Protein AF-A0A835WLZ0-F1 (afdb_monomer)

Organism: NCBI:txid2026947

Solvent-accessible surface area (backbone atoms only — not comparable to full-atom values): 32076 Å² total; per-residue (Å²): 51,35,43,64,45,89,34,58,82,86,78,80,89,74,78,78,77,73,77,77,86,78,81,84,75,86,84,86,82,88,85,85,84,91,79,86,78,80,82,76,81,79,85,76,81,78,78,72,88,64,58,48,20,33,27,28,41,35,46,55,67,38,72,36,89,89,77,71,43,81,37,66,28,86,89,49,86,58,70,78,40,72,73,23,55,37,70,49,18,52,48,51,30,63,74,67,65,60,50,70,66,16,37,52,51,69,44,69,46,69,47,97,87,70,52,72,42,76,76,43,81,43,73,75,40,70,65,60,57,95,53,77,73,53,94,74,64,90,38,48,71,44,74,45,75,41,77,30,57,76,69,40,85,85,72,81,69,70,71,71,78,85,74,43,42,66,58,52,42,44,53,42,32,70,88,76,68,90,57,77,67,53,25,51,22,54,46,32,31,44,63,25,72,53,62,45,30,46,45,64,90,36,52,46,56,40,52,77,39,78,47,80,60,85,61,81,77,64,68,88,62,75,63,77,88,59,77,83,63,52,74,65,56,57,43,58,72,45,66,83,47,89,64,93,45,67,73,67,51,51,76,73,41,51,76,67,50,56,51,47,52,51,51,51,52,51,54,52,40,47,74,77,38,92,77,76,70,93,71,96,66,80,65,85,57,82,80,53,59,70,75,82,90,49,99,58,88,63,72,77,58,52,52,55,58,58,48,33,44,44,38,42,60,69,68,50,58,43,21,14,30,84,90,36,61,44,40,18,63,67,16,33,41,18,36,44,79,74,20,62,68,28,35,49,37,64,39,65,61,56,26,41,66,62,60,43,30,38,23,18,57,57,90,91,61,73,70,80,52,83,91,60,79,13,66,69,19,54,39,26,36,63,76,40,72,92,36,26,66,49,69,75,43,71,31,34,19,44,76,78,36,37,42,16,25,36,35,41,25,36,15,26,45,47,96,55,96,79,50,61,65,40,86,89,52,56,31,38,32,41,29,23,38,51,52,26,90,49,76,57,26,40,22,28,9,42,46,76,90,50,40,61,18,42,38,34,29,39,37,62,85,45,80,42,95,86,44,90,84,28,32,39,28,49,76,50,42,28,51,67,20,84,89,60,42,62,35,47,73,50,79,72,39,76,63,47,98,84,68,23,31,20,27,43,38,41,34,53,78,46,71,54,101,56,33,31,31,27,35,39,25,44,19,74,29,94,81,50,49,80,65,50,77,76,80,36,29,37,39,54,86,83,44,40,19,79,72,24,78,67,53,109

Sequence (552 aa):
MVRYLEGAPSSDWAVRHRPPPLRRRPPPSRGRLDESPPVAPGRHNLTQLVNPPQLQLVCPQIIDTASGYPKDDPSCTLPRVVVGQGAEAEHLRNLYRLLSGDIVNATLDVAADGTIALSQLQSIKKGSQKCPVSAETDGDRLVLYLLDFSSCPGAGMAPPAALTPEAAKSLLVAHNASGATSNLQAYQETCSYRRRPLYSSNVVVVGPVPVPCTGALSHHRPRTDLVGLSGAAANALRMNSTHTGWWDLSRTCTPAEMGAIERAAEAFAQQVNVRLGRHPGFVDASTLLPPVSAAAAAPPRPPHVLMHELLHVQGLSHAAYGALEAGDPTDVMGTFGGAGTGLLCPNAPNMYLIGWAKPINPPGTPPFRIEITGAWGNLTANNFTTTNWLRDLVIPAQGTRDDNMIVVNVGVKENSPGAKKAAGAQSYFFSYRIKNNTANGYDSGLTSDFHKKVLVHNYNGIQSARVLGFKSNLLDWGPNFQRTGNAWISPFLALDADGLGGGVRLEVKSTTNTQAVVDICRITENGKEQWCSDGLDNDCDGLFDAEDPDCA

Mean predicted aligned error: 14.88 Å

Secondary structure (DSSP, 8-state):
-EEEEP-----------PPPPPPPPPP--------PPPPPPP--------PPPEEEE-PPEEE-TTT-SEEE-TT-----EEEEETHHHHHHHHHHT--TT-EEEEEEEE-TTS-EEEEEEEEEE---SS----SS-----EEEEEEE-TT-TTS--PPPP---HHHHHHHHS-SS--S----HHHHHHHHTTTSS---GGGEEEEEEEE----S--------GGGTT--HHHHHHHHTT-----HHHHTTTS-HHHHHHHHHHHHHHHHHH-TT----------GGGSPPTTSSS-PPPPPTHHHHHHHHHHTT--PPEETTBTT--TTSTTS-GGGGTTS--PPPHHHHHHTTS-EEPPPTTPPTT-TT---GGGEEEGGGGSS-SEEEEEEEEBGGG-SEEEEEEETTBS-SSTT--B-TT--EEEEEEE----STT-TTTT--GGGTTEEEEEEE-S---TTSTTSS-EEEEEESSBTTTBTEEEPPPBPP-TTS--BEEEEEEEEE-SSEEEEEEEEESSSSS---TTSSS-SS-SS--GGGSGGG-

pLDDT: mean 74.73, std 22.41, range [27.88, 98.62]

InterPro domains:
  IPR008752 Peptidase M11, gametolysin [PF05548] (141-462)

Structure (mmCIF, N/CA/C/O backbone):
data_AF-A0A835WLZ0-F1
#
_entry.id   AF-A0A835WLZ0-F1
#
loop_
_atom_site.group_PDB
_atom_site.id
_atom_site.type_symbol
_atom_site.label_atom_id
_atom_site.label_alt_id
_atom_site.label_comp_id
_atom_site.label_asym_id
_atom_site.label_entity_id
_atom_site.label_seq_id
_atom_site.pdbx_PDB_ins_code
_atom_site.Cartn_x
_atom_site.Cartn_y
_atom_site.Cartn_z
_atom_site.occupancy
_atom_site.B_iso_or_equiv
_atom_site.auth_seq_id
_atom_site.auth_comp_id
_atom_site.auth_asym_id
_atom_site.auth_atom_id
_atom_site.pdbx_PDB_model_num
ATOM 1 N N . MET A 1 1 ? 9.499 17.858 20.961 1.00 79.00 1 MET A N 1
ATOM 2 C CA . MET A 1 1 ? 8.745 16.949 20.068 1.00 79.00 1 MET A CA 1
ATOM 3 C C . MET A 1 1 ? 8.091 17.777 18.975 1.00 79.00 1 MET A C 1
ATOM 5 O O . MET A 1 1 ? 7.591 18.856 19.271 1.00 79.00 1 MET A O 1
ATOM 9 N N . VAL A 1 2 ? 8.120 17.311 17.729 1.00 79.31 2 VAL A N 1
ATOM 10 C CA . VAL A 1 2 ? 7.492 18.003 16.597 1.00 79.31 2 VAL A CA 1
ATOM 11 C C . VAL A 1 2 ? 6.004 17.675 16.541 1.00 79.31 2 VAL A C 1
ATOM 13 O O . VAL A 1 2 ? 5.619 16.508 16.567 1.00 79.31 2 VAL A O 1
ATOM 16 N N . ARG A 1 3 ? 5.162 18.695 16.404 1.00 77.56 3 ARG A N 1
ATOM 17 C CA . ARG A 1 3 ? 3.738 18.565 16.093 1.00 77.56 3 ARG A CA 1
ATOM 18 C C . ARG A 1 3 ? 3.454 19.333 14.810 1.00 77.56 3 ARG A C 1
ATOM 20 O O . ARG A 1 3 ? 3.612 20.547 14.776 1.00 77.56 3 ARG A O 1
ATOM 27 N N . TYR A 1 4 ? 3.030 18.631 13.767 1.00 72.56 4 TYR A N 1
ATOM 28 C CA . TYR A 1 4 ? 2.626 19.263 12.514 1.00 72.56 4 TYR A CA 1
ATOM 29 C C . TYR A 1 4 ? 1.101 19.323 12.458 1.00 72.56 4 TYR A C 1
ATOM 31 O O . TYR A 1 4 ? 0.435 18.295 12.565 1.00 72.56 4 TYR A O 1
ATOM 39 N N . LEU A 1 5 ? 0.550 20.527 12.348 1.00 66.62 5 LEU A N 1
ATOM 40 C CA . LEU A 1 5 ? -0.875 20.764 12.169 1.00 66.62 5 LEU A CA 1
ATOM 41 C C . LEU A 1 5 ? -1.120 21.050 10.695 1.00 66.62 5 LEU A C 1
ATOM 43 O O . LEU A 1 5 ? -0.602 22.027 10.156 1.00 66.62 5 LEU A O 1
ATOM 47 N N . GLU A 1 6 ? -1.903 20.200 10.044 1.00 64.38 6 GLU A N 1
ATOM 48 C CA . GLU A 1 6 ? -2.278 20.429 8.655 1.00 64.38 6 GLU A CA 1
ATOM 49 C C . GLU A 1 6 ? -3.247 21.609 8.548 1.00 64.38 6 GLU A C 1
ATOM 51 O O . GLU A 1 6 ? -4.237 21.706 9.276 1.00 64.38 6 GLU A O 1
ATOM 56 N N . GLY A 1 7 ? -2.961 22.499 7.605 1.00 61.28 7 GLY A N 1
ATOM 57 C CA . GLY A 1 7 ? -3.843 23.570 7.163 1.00 61.28 7 GLY A CA 1
ATOM 58 C C . GLY A 1 7 ? -4.044 23.475 5.655 1.00 61.28 7 GLY A C 1
ATOM 59 O O . GLY A 1 7 ? -3.338 22.716 4.995 1.00 61.28 7 GLY A O 1
ATOM 60 N N . ALA A 1 8 ? -5.001 24.206 5.079 1.00 48.53 8 ALA A N 1
ATOM 61 C CA . ALA A 1 8 ? -5.078 24.243 3.615 1.00 48.53 8 ALA A CA 1
ATOM 62 C C . ALA A 1 8 ? -3.994 25.204 3.076 1.00 48.53 8 ALA A C 1
ATOM 64 O O . ALA A 1 8 ? -3.814 26.282 3.654 1.00 48.53 8 ALA A O 1
ATOM 65 N N . PRO A 1 9 ? -3.246 24.829 2.023 1.00 49.72 9 PRO A N 1
ATOM 66 C CA . PRO A 1 9 ? -2.195 25.673 1.465 1.00 49.72 9 PRO A CA 1
ATOM 67 C C . PRO A 1 9 ? -2.783 26.978 0.913 1.00 49.72 9 PRO A C 1
ATOM 69 O O . PRO A 1 9 ? -3.861 26.990 0.319 1.00 49.72 9 PRO A O 1
ATOM 72 N N . SER A 1 10 ? -2.076 28.090 1.119 1.00 46.03 10 SER A N 1
ATOM 73 C CA . SER A 1 10 ? -2.543 29.442 0.787 1.00 46.03 10 SER A CA 1
ATOM 74 C C . SER A 1 10 ? -2.183 29.911 -0.630 1.00 46.03 10 SER A C 1
ATOM 76 O O . SER A 1 10 ? -2.186 31.113 -0.883 1.00 46.03 10 SER A O 1
ATOM 78 N N . SER A 1 11 ? -1.831 29.022 -1.562 1.00 46.47 11 SER A N 1
ATOM 79 C CA . SER A 1 11 ? -1.375 29.443 -2.893 1.00 46.47 11 SER A CA 1
ATOM 80 C C . SER A 1 11 ? -2.536 29.769 -3.844 1.00 46.47 11 SER A C 1
ATOM 82 O O . SER A 1 11 ? -3.316 28.889 -4.207 1.00 46.47 11 SER A O 1
ATOM 84 N N . ASP A 1 12 ? -2.603 31.040 -4.245 1.00 41.97 12 ASP A N 1
ATOM 85 C CA . ASP A 1 12 ? -3.066 31.578 -5.532 1.00 41.97 12 ASP A CA 1
ATOM 86 C C . ASP A 1 12 ? -4.187 30.835 -6.275 1.00 41.97 12 ASP A C 1
ATOM 88 O O . ASP A 1 12 ? -3.987 30.182 -7.301 1.00 41.97 12 ASP A O 1
ATOM 92 N N . TRP A 1 13 ? -5.429 31.091 -5.866 1.00 32.81 13 TRP A N 1
ATOM 93 C CA . TRP A 1 13 ? -6.592 30.902 -6.736 1.00 32.81 13 TRP A CA 1
ATOM 94 C C . TRP A 1 13 ? -6.775 32.106 -7.670 1.00 32.81 13 TRP A C 1
ATOM 96 O O . TRP A 1 13 ? -7.776 32.815 -7.621 1.00 32.81 13 TRP A O 1
ATOM 106 N N . ALA A 1 14 ? -5.813 32.316 -8.569 1.00 34.34 14 ALA A N 1
ATOM 107 C CA . ALA A 1 14 ? -6.011 33.102 -9.785 1.00 34.34 14 ALA A CA 1
ATOM 108 C C . ALA A 1 14 ? -6.240 32.156 -10.973 1.00 34.34 14 ALA A C 1
ATOM 110 O O . ALA A 1 14 ? -5.513 32.174 -11.966 1.00 34.34 14 ALA A O 1
ATOM 111 N N . VAL A 1 15 ? -7.277 31.315 -10.889 1.00 33.94 15 VAL A N 1
ATOM 112 C CA . VAL A 1 15 ? -7.754 30.559 -12.052 1.00 33.94 15 VAL A CA 1
ATOM 113 C C . VAL A 1 15 ? -8.376 31.560 -13.027 1.00 33.94 15 VAL A C 1
ATOM 115 O O . VAL A 1 15 ? -9.551 31.918 -12.936 1.00 33.94 15 VAL A O 1
ATOM 118 N N . ARG A 1 16 ? -7.574 32.046 -13.981 1.00 32.50 16 ARG A N 1
ATOM 119 C CA . ARG A 1 16 ? -8.080 32.718 -15.182 1.00 32.50 16 ARG A CA 1
ATOM 120 C C . ARG A 1 16 ? -8.821 31.682 -16.023 1.00 32.50 16 ARG A C 1
ATOM 122 O O . ARG A 1 16 ? -8.257 31.099 -16.944 1.00 32.50 16 ARG A O 1
ATOM 129 N N . HIS A 1 17 ? -10.103 31.480 -15.744 1.00 32.12 17 HIS A N 1
ATOM 130 C CA . HIS A 1 17 ? -11.000 30.880 -16.721 1.00 32.12 17 HIS A CA 1
ATOM 131 C C . HIS A 1 17 ? -11.124 31.849 -17.903 1.00 32.12 17 HIS A C 1
ATOM 133 O O . HIS A 1 17 ? -11.904 32.798 -17.865 1.00 32.12 17 HIS A O 1
ATOM 139 N N . ARG A 1 18 ? -10.345 31.631 -18.970 1.00 34.84 18 ARG A N 1
ATOM 140 C CA . ARG A 1 18 ? -10.768 32.099 -20.293 1.00 34.84 18 ARG A CA 1
ATOM 141 C C . ARG A 1 18 ? -11.957 31.224 -20.703 1.00 34.84 18 ARG A C 1
ATOM 143 O O . ARG A 1 18 ? -11.785 30.006 -20.764 1.00 34.84 18 ARG A O 1
ATOM 150 N N . PRO A 1 19 ? -13.148 31.788 -20.957 1.00 35.78 19 PRO A N 1
ATOM 151 C CA . PRO A 1 19 ? -14.237 31.007 -21.519 1.00 35.78 19 PRO A CA 1
ATOM 152 C C . PRO A 1 19 ? -13.832 30.507 -22.919 1.00 35.78 19 PRO A C 1
ATOM 154 O O . PRO A 1 19 ? -13.125 31.221 -23.641 1.00 35.78 19 PRO A O 1
ATOM 157 N N . PRO A 1 20 ? -14.244 29.292 -23.317 1.00 38.78 20 PRO A N 1
ATOM 158 C CA . PRO A 1 20 ? -13.961 28.772 -24.648 1.00 38.78 20 PRO A CA 1
ATOM 159 C C . PRO A 1 20 ? -14.632 29.649 -25.723 1.00 38.78 20 PRO A C 1
ATOM 161 O O . PRO A 1 20 ? -15.684 30.243 -25.466 1.00 38.78 20 PRO A O 1
ATOM 164 N N . PRO A 1 21 ? -14.059 29.743 -26.938 1.00 34.38 21 PRO A N 1
ATOM 165 C CA . PRO A 1 21 ? -14.653 30.521 -28.015 1.00 34.38 21 PRO A CA 1
ATOM 166 C C . PRO A 1 21 ? -16.014 29.932 -28.401 1.00 34.38 21 PRO A C 1
ATOM 168 O O . PRO A 1 21 ? -16.123 28.782 -28.829 1.00 34.38 21 PRO A O 1
ATOM 171 N N . LEU A 1 22 ? -17.064 30.742 -28.254 1.00 35.16 22 LEU A N 1
ATOM 172 C CA . LEU A 1 22 ? -18.412 30.407 -28.699 1.00 35.16 22 LEU A CA 1
ATOM 173 C C . LEU A 1 22 ? -18.413 30.198 -30.220 1.00 35.16 22 LEU A C 1
ATOM 175 O O . LEU A 1 22 ? -18.086 31.103 -30.993 1.00 35.16 22 LEU A O 1
ATOM 179 N N . ARG A 1 23 ? -18.803 28.993 -30.654 1.00 36.44 23 ARG A N 1
ATOM 180 C CA . ARG A 1 23 ? -19.082 28.683 -32.061 1.00 36.44 23 ARG A CA 1
ATOM 181 C C . ARG A 1 23 ? -20.216 29.584 -32.559 1.00 36.44 23 ARG A C 1
ATOM 183 O O . ARG A 1 23 ? -21.328 29.543 -32.038 1.00 36.44 23 ARG A O 1
ATOM 190 N N . ARG A 1 24 ? -19.924 30.384 -33.588 1.00 35.00 24 ARG A N 1
ATOM 191 C CA . ARG A 1 24 ? -20.887 31.244 -34.289 1.00 35.00 24 ARG A CA 1
ATOM 192 C C . ARG A 1 24 ? -21.962 30.388 -34.972 1.00 35.00 24 ARG A C 1
ATOM 194 O O . ARG A 1 24 ? -21.633 29.546 -35.804 1.00 35.00 24 ARG A O 1
ATOM 201 N N . ARG A 1 25 ? -23.239 30.651 -34.679 1.00 42.00 25 ARG A N 1
ATOM 202 C CA . ARG A 1 25 ? -24.353 30.399 -35.611 1.00 42.00 25 ARG A CA 1
ATOM 203 C C . ARG A 1 25 ? -24.742 31.719 -36.299 1.00 42.00 25 ARG A C 1
ATOM 205 O O . ARG A 1 25 ? -24.572 32.768 -35.677 1.00 42.00 25 ARG A O 1
ATOM 212 N N . PRO A 1 26 ? -25.225 31.689 -37.556 1.00 40.06 26 PRO A N 1
ATOM 213 C CA . PRO A 1 26 ? -25.592 32.892 -38.296 1.00 40.06 26 PRO A CA 1
ATOM 214 C C . PRO A 1 26 ? -26.950 33.457 -37.840 1.00 40.06 26 PRO A C 1
ATOM 216 O O . PRO A 1 26 ? -27.753 32.720 -37.261 1.00 40.06 26 PRO A O 1
ATOM 219 N N . PRO A 1 27 ? -27.211 34.754 -38.087 1.00 45.94 27 PRO A N 1
ATOM 220 C CA . PRO A 1 27 ? -28.344 35.464 -37.508 1.00 45.94 27 PRO A CA 1
ATOM 221 C C . PRO A 1 27 ? -29.614 35.316 -38.354 1.00 45.94 27 PRO A C 1
ATOM 223 O O . PRO A 1 27 ? -29.533 35.202 -39.579 1.00 45.94 27 PRO A O 1
ATOM 226 N N . PRO A 1 28 ? -30.785 35.513 -37.733 1.00 44.03 28 PRO A N 1
ATOM 227 C CA . PRO A 1 28 ? -31.856 36.257 -38.358 1.00 44.03 28 PRO A CA 1
ATOM 228 C C . PRO A 1 28 ? -32.066 37.608 -37.667 1.00 44.03 28 PRO A C 1
ATOM 230 O O . PRO A 1 28 ? -31.634 37.883 -36.550 1.00 44.03 28 PRO A O 1
ATOM 233 N N . SER A 1 29 ? -32.678 38.481 -38.444 1.00 43.91 29 SER A N 1
ATOM 234 C CA . SER A 1 29 ? -32.662 39.930 -38.386 1.00 43.91 29 SER A CA 1
ATOM 235 C C . SER A 1 29 ? -33.605 40.577 -37.368 1.00 43.91 29 SER A C 1
ATOM 237 O O . SER A 1 29 ? -34.757 40.182 -37.251 1.00 43.91 29 SER A O 1
ATOM 239 N N . ARG A 1 30 ? -33.106 41.699 -36.825 1.00 43.22 30 ARG A N 1
ATOM 240 C CA . ARG A 1 30 ? -33.776 42.977 -36.500 1.00 43.22 30 ARG A CA 1
ATOM 241 C C . ARG A 1 30 ? -35.027 42.961 -35.611 1.00 43.22 30 ARG A C 1
ATOM 243 O O . ARG A 1 30 ? -36.120 42.647 -36.063 1.00 43.22 30 ARG A O 1
ATOM 250 N N . GLY A 1 31 ? -34.885 43.627 -34.461 1.00 35.31 31 GLY A N 1
ATOM 251 C CA . GLY A 1 31 ? -35.929 44.522 -33.963 1.00 35.31 31 GLY A CA 1
ATOM 252 C C . GLY A 1 31 ? -35.861 44.875 -32.476 1.00 35.31 31 GLY A C 1
ATOM 253 O O . GLY A 1 31 ? -36.362 44.114 -31.666 1.00 35.31 31 GLY A O 1
ATOM 254 N N . ARG A 1 32 ? -35.422 46.115 -32.200 1.00 37.38 32 ARG A N 1
ATOM 255 C CA . ARG A 1 32 ? -35.949 47.037 -31.165 1.00 37.38 32 ARG A CA 1
ATOM 256 C C . ARG A 1 32 ? -35.285 47.098 -29.766 1.00 37.38 32 ARG A C 1
ATOM 258 O O . ARG A 1 32 ? -35.491 46.241 -28.923 1.00 37.38 32 ARG A O 1
ATOM 265 N N . LEU A 1 33 ? -34.533 48.198 -29.616 1.00 38.56 33 LEU A N 1
ATOM 266 C CA . LEU A 1 33 ? -34.452 49.229 -28.557 1.00 38.56 33 LEU A CA 1
ATOM 267 C C . LEU A 1 33 ? -34.497 48.855 -27.063 1.00 38.56 33 LEU A C 1
ATOM 269 O O . LEU A 1 33 ? -35.509 48.384 -26.562 1.00 38.56 33 LEU A O 1
ATOM 273 N N . ASP A 1 34 ? -33.399 49.256 -26.411 1.00 41.47 34 ASP A N 1
ATOM 274 C CA . ASP A 1 34 ? -33.278 49.977 -25.136 1.00 41.47 34 ASP A CA 1
ATOM 275 C C . ASP A 1 34 ? -34.071 49.489 -23.924 1.00 41.47 34 ASP A C 1
ATOM 277 O O . ASP A 1 34 ? -35.201 49.904 -23.705 1.00 41.47 34 ASP A O 1
ATOM 281 N N . GLU A 1 35 ? -33.379 48.744 -23.058 1.00 36.06 35 GLU A N 1
ATOM 282 C CA . GLU A 1 35 ? -33.454 48.894 -21.600 1.00 36.06 35 GLU A CA 1
ATOM 283 C C . GLU A 1 35 ? -32.201 48.260 -20.960 1.00 36.06 35 GLU A C 1
ATOM 285 O O . GLU A 1 35 ? -31.912 47.074 -21.128 1.00 36.06 35 GLU A O 1
ATOM 290 N N . SER A 1 36 ? -31.404 49.073 -20.262 1.00 38.94 36 SER A N 1
ATOM 291 C CA . SER A 1 36 ? -30.232 48.620 -19.502 1.00 38.94 36 SER A CA 1
ATOM 292 C C . SER A 1 36 ? -30.678 47.812 -18.276 1.00 38.94 36 SER A C 1
ATOM 294 O O . SER A 1 36 ? -31.467 48.332 -17.485 1.00 38.94 36 SER A O 1
ATOM 296 N N . PRO A 1 37 ? -30.168 46.588 -18.041 1.00 39.16 37 PRO A N 1
ATOM 297 C CA . PRO A 1 37 ? -30.483 45.858 -16.821 1.00 39.16 37 PRO A CA 1
ATOM 298 C C . PRO A 1 37 ? -29.713 46.438 -15.618 1.00 39.16 37 PRO A C 1
ATOM 300 O O . PRO A 1 37 ? -28.607 46.966 -15.781 1.00 39.16 37 PRO A O 1
ATOM 303 N N . PRO A 1 38 ? -30.272 46.341 -14.399 1.00 37.94 38 PRO A N 1
ATOM 304 C CA . PRO A 1 38 ? -29.662 46.885 -13.195 1.00 37.94 38 PRO A CA 1
ATOM 305 C C . PRO A 1 38 ? -28.354 46.169 -12.840 1.00 37.94 38 PRO A C 1
ATOM 307 O O . PRO A 1 38 ? -28.183 44.967 -13.049 1.00 37.94 38 PRO A O 1
ATOM 310 N N . VAL A 1 39 ? -27.435 46.951 -12.275 1.00 39.66 39 VAL A N 1
ATOM 311 C CA . VAL A 1 39 ? -26.126 46.544 -11.756 1.00 39.66 39 VAL A CA 1
ATOM 312 C C . VAL A 1 39 ? -26.270 45.328 -10.835 1.00 39.66 39 VAL A C 1
ATOM 314 O O . VAL A 1 39 ? -26.997 45.370 -9.843 1.00 39.66 39 VAL A O 1
ATOM 317 N N . ALA A 1 40 ? -25.567 44.242 -11.165 1.00 35.88 40 ALA A N 1
ATOM 318 C CA . ALA A 1 40 ? -25.514 43.042 -10.340 1.00 35.88 40 ALA A CA 1
ATOM 319 C C . ALA A 1 40 ? -24.916 43.362 -8.953 1.00 35.88 40 ALA A C 1
ATOM 321 O O . ALA A 1 40 ? -23.892 44.050 -8.883 1.00 35.88 40 ALA A O 1
ATOM 322 N N . PRO A 1 41 ? -25.503 42.862 -7.850 1.00 36.34 41 PRO A N 1
ATOM 323 C CA . PRO A 1 41 ? -24.934 43.041 -6.521 1.00 36.34 41 PRO A CA 1
ATOM 324 C C . PRO A 1 41 ? -23.558 42.369 -6.443 1.00 36.34 41 PRO A C 1
ATOM 326 O O . PRO A 1 41 ? -23.351 41.260 -6.944 1.00 36.34 41 PRO A O 1
ATOM 329 N N . GLY A 1 42 ? -22.606 43.087 -5.846 1.00 32.88 42 GLY A N 1
ATOM 330 C CA . GLY A 1 42 ? -21.206 42.695 -5.758 1.00 32.88 42 GLY A CA 1
ATOM 331 C C . GLY A 1 42 ? -21.021 41.295 -5.174 1.00 32.88 42 GLY A C 1
ATOM 332 O O . GLY A 1 42 ? -21.606 40.937 -4.153 1.00 32.88 42 GLY A O 1
ATOM 333 N N . ARG A 1 43 ? -20.163 40.500 -5.821 1.00 29.69 43 ARG A N 1
ATOM 334 C CA . ARG A 1 43 ? -19.630 39.263 -5.245 1.00 29.69 43 ARG A CA 1
ATOM 335 C C . ARG A 1 43 ? -18.845 39.617 -3.984 1.00 29.69 43 ARG A C 1
ATOM 337 O O . ARG A 1 43 ? -17.714 40.088 -4.067 1.00 29.69 43 ARG A O 1
ATOM 344 N N . HIS A 1 44 ? -19.431 39.360 -2.823 1.00 30.98 44 HIS A N 1
ATOM 345 C CA . HIS A 1 44 ? -18.676 39.281 -1.584 1.00 30.98 44 HIS A CA 1
ATOM 346 C C . HIS A 1 44 ? -17.847 37.995 -1.618 1.00 30.98 44 HIS A C 1
ATOM 348 O O . HIS A 1 44 ? -18.385 36.890 -1.550 1.00 30.98 44 HIS A O 1
ATOM 354 N N . ASN A 1 45 ? -16.530 38.141 -1.768 1.00 30.83 45 ASN A N 1
ATOM 355 C CA . ASN A 1 45 ? -15.589 37.060 -1.514 1.00 30.83 45 ASN A CA 1
ATOM 356 C C . ASN A 1 45 ? -15.687 36.699 -0.027 1.00 30.83 45 ASN A C 1
ATOM 358 O O . ASN A 1 45 ? -15.200 37.435 0.828 1.00 30.83 45 ASN A O 1
ATOM 362 N N . LEU A 1 46 ? -16.334 35.577 0.280 1.00 32.34 46 LEU A N 1
ATOM 363 C CA . LEU A 1 46 ? -16.205 34.920 1.575 1.00 32.34 46 LEU A CA 1
ATOM 364 C C . LEU A 1 46 ? -14.774 34.387 1.670 1.00 32.34 46 LEU A C 1
ATOM 366 O O . LEU A 1 46 ? -14.459 33.316 1.155 1.00 32.34 46 LEU A O 1
ATOM 370 N N . THR A 1 47 ? -13.895 35.157 2.305 1.00 34.66 47 THR A N 1
ATOM 371 C CA . THR A 1 47 ? -12.592 34.684 2.769 1.00 34.66 47 THR A CA 1
ATOM 372 C C . THR A 1 47 ? -12.846 33.612 3.819 1.00 34.66 47 THR A C 1
ATOM 374 O O . THR A 1 47 ? -13.101 33.886 4.989 1.00 34.66 47 THR A O 1
ATOM 377 N N . GLN A 1 48 ? -12.844 32.360 3.373 1.00 40.12 48 GLN A N 1
ATOM 378 C CA . GLN A 1 48 ? -12.837 31.206 4.252 1.00 40.12 48 GLN A CA 1
ATOM 379 C C . GLN A 1 48 ? -11.596 31.334 5.144 1.00 40.12 48 GLN A C 1
ATOM 381 O O . GLN A 1 48 ? -10.484 31.474 4.636 1.00 40.12 48 GLN A O 1
ATOM 386 N N . LEU A 1 49 ? -11.788 31.361 6.466 1.00 36.53 49 LEU A N 1
ATOM 387 C CA . LEU A 1 49 ? -10.693 31.438 7.431 1.00 36.53 49 LEU A CA 1
ATOM 388 C C . LEU A 1 49 ? -9.949 30.096 7.399 1.00 36.53 49 LEU A C 1
ATOM 390 O O . LEU A 1 49 ? -10.272 29.154 8.121 1.00 36.53 49 LEU A O 1
ATOM 394 N N . VAL A 1 50 ? -9.020 29.961 6.462 1.00 55.22 50 VAL A N 1
ATOM 395 C CA . VAL A 1 50 ? -8.177 28.782 6.343 1.00 55.22 50 VAL A CA 1
ATOM 396 C C . VAL A 1 50 ? -7.006 28.981 7.289 1.00 55.22 50 VAL A C 1
ATOM 398 O O . VAL A 1 50 ? -6.169 29.851 7.065 1.00 55.22 50 VAL A O 1
ATOM 401 N N . ASN A 1 51 ? -6.934 28.174 8.346 1.00 65.94 51 ASN A N 1
ATOM 402 C CA . ASN A 1 51 ? -5.713 28.092 9.137 1.00 65.94 51 ASN A CA 1
ATOM 403 C C . ASN A 1 51 ? -4.630 27.463 8.246 1.00 65.94 51 ASN A C 1
ATOM 405 O O . ASN A 1 51 ? -4.842 26.343 7.772 1.00 65.94 51 ASN A O 1
ATOM 409 N N . PRO A 1 52 ? -3.513 28.156 7.972 1.00 81.19 52 PRO A N 1
ATOM 410 C CA . PRO A 1 52 ? -2.415 27.582 7.204 1.00 81.19 52 PRO A CA 1
ATOM 411 C C . PRO A 1 52 ? -1.698 26.501 8.035 1.00 81.19 52 PRO A C 1
ATOM 413 O O . PRO A 1 52 ? -1.799 26.524 9.267 1.00 81.19 52 PRO A O 1
ATOM 416 N N . PRO A 1 53 ? -0.974 25.565 7.391 1.00 77.94 53 PRO A N 1
ATOM 417 C CA . PRO A 1 53 ? -0.194 24.549 8.092 1.00 77.94 53 PRO A CA 1
ATOM 418 C C . PRO A 1 53 ? 0.707 25.151 9.174 1.00 77.94 53 PRO A C 1
ATOM 420 O O . PRO A 1 53 ? 1.235 26.243 8.989 1.00 77.94 53 PRO A O 1
ATOM 423 N N . GLN A 1 54 ? 0.905 24.462 10.295 1.00 88.69 54 GLN A N 1
ATOM 424 C CA . GLN A 1 54 ? 1.812 24.909 11.357 1.00 88.69 54 GLN A CA 1
ATOM 425 C C . GLN A 1 54 ? 2.758 23.790 11.767 1.00 88.69 54 GLN A C 1
ATOM 427 O O . GLN A 1 54 ? 2.336 22.660 12.008 1.00 88.69 54 GLN A O 1
ATOM 432 N N . LEU A 1 55 ? 4.036 24.123 11.915 1.00 84.56 55 LEU A N 1
ATOM 433 C CA . LEU A 1 55 ? 5.029 23.260 12.537 1.00 84.56 55 LEU A CA 1
ATOM 434 C C . LEU A 1 55 ? 5.277 23.784 13.953 1.00 84.56 55 LEU A C 1
ATOM 436 O O . LEU A 1 55 ? 5.718 24.915 14.131 1.00 84.56 55 LEU A O 1
ATOM 440 N N . GLN A 1 56 ? 4.963 22.979 14.963 1.00 90.75 56 GLN A N 1
ATOM 441 C CA . GLN A 1 56 ? 5.106 23.338 16.371 1.00 90.75 56 GLN A CA 1
ATOM 442 C C . GLN A 1 56 ? 6.158 22.467 17.050 1.00 90.75 56 GLN A C 1
ATOM 444 O O . GLN A 1 56 ? 6.231 21.258 16.815 1.00 90.75 56 GLN A O 1
ATOM 449 N N . LEU A 1 57 ? 6.927 23.069 17.950 1.00 88.38 57 LEU A N 1
ATOM 450 C CA . LEU A 1 57 ? 7.697 22.352 18.954 1.00 88.38 57 LEU A CA 1
ATOM 451 C C . LEU A 1 57 ? 6.900 22.338 20.254 1.00 88.38 57 LEU A C 1
ATOM 453 O O . LEU A 1 57 ? 6.459 23.375 20.747 1.00 88.38 57 LEU A O 1
ATOM 457 N N . VAL A 1 58 ? 6.692 21.141 20.792 1.00 86.94 58 VAL A N 1
ATOM 458 C CA . VAL A 1 58 ? 6.023 20.918 22.074 1.00 86.94 58 VAL A CA 1
ATOM 459 C C . VAL A 1 58 ? 6.907 20.082 22.981 1.00 86.94 58 VAL A C 1
ATOM 461 O O . VAL A 1 58 ? 7.662 19.221 22.504 1.00 86.94 58 VAL A O 1
ATOM 464 N N . CYS A 1 59 ? 6.804 20.305 24.288 1.00 84.00 59 CYS A N 1
ATOM 465 C CA . CYS A 1 59 ? 7.382 19.381 25.245 1.00 84.00 59 CYS A CA 1
ATOM 466 C C . CYS A 1 59 ? 6.773 17.984 25.072 1.00 84.00 59 CYS A C 1
ATOM 468 O O . CYS A 1 59 ? 5.595 17.859 24.716 1.00 84.00 59 CYS A O 1
ATOM 470 N N . PRO A 1 60 ? 7.560 16.911 25.276 1.00 73.38 60 PRO A N 1
ATOM 471 C CA . PRO A 1 60 ? 6.980 15.595 25.490 1.00 73.38 60 PRO A CA 1
ATOM 472 C C . PRO A 1 60 ? 5.946 15.703 26.608 1.00 73.38 60 PRO A C 1
ATOM 474 O O . PRO A 1 60 ? 6.170 16.422 27.575 1.00 73.38 60 PRO A O 1
ATOM 477 N N . GLN A 1 61 ? 4.815 15.021 26.487 1.00 71.50 61 GLN A N 1
ATOM 478 C CA . GLN A 1 61 ? 3.857 14.985 27.585 1.00 71.50 61 GLN A CA 1
ATOM 479 C C . GLN A 1 61 ? 4.162 13.778 28.470 1.00 71.50 61 GLN A C 1
ATOM 481 O O . GLN A 1 61 ? 4.400 12.692 27.944 1.00 71.50 61 GLN A O 1
ATOM 486 N N . ILE A 1 62 ? 4.057 13.915 29.788 1.00 67.19 62 ILE A N 1
ATOM 487 C CA . ILE A 1 62 ? 4.022 12.806 30.755 1.00 67.19 62 ILE A CA 1
ATOM 488 C C . ILE A 1 62 ? 2.631 12.708 31.384 1.00 67.19 62 ILE A C 1
ATOM 490 O O . ILE A 1 62 ? 1.803 13.600 31.202 1.00 67.19 62 ILE A O 1
ATOM 494 N N . ILE A 1 63 ? 2.353 11.618 32.095 1.00 54.88 63 ILE A N 1
ATOM 495 C CA . ILE A 1 63 ? 1.153 11.535 32.931 1.00 54.88 63 ILE A CA 1
ATOM 496 C C . ILE A 1 63 ? 1.481 12.114 34.294 1.00 54.88 63 ILE A C 1
ATOM 498 O O . ILE A 1 63 ? 2.434 11.690 34.947 1.00 54.88 63 ILE A O 1
ATOM 502 N N . ASP A 1 64 ? 0.692 13.092 34.713 1.00 66.62 64 ASP A N 1
ATOM 503 C CA . ASP A 1 64 ? 0.745 13.578 36.075 1.00 66.62 64 ASP A CA 1
ATOM 504 C C . ASP A 1 64 ? 0.186 12.522 37.029 1.00 66.62 64 ASP A C 1
ATOM 506 O O . ASP A 1 64 ? -0.988 12.171 36.956 1.00 66.62 64 ASP A O 1
ATOM 510 N N . THR A 1 65 ? 1.009 12.019 37.945 1.00 56.22 65 THR A N 1
ATOM 511 C CA . THR A 1 65 ? 0.597 10.963 38.883 1.00 56.22 65 THR A CA 1
ATOM 512 C C . THR A 1 65 ? -0.474 11.421 39.869 1.00 56.22 65 THR A C 1
ATOM 514 O O . THR A 1 65 ? -1.167 10.581 40.431 1.00 56.22 65 THR A O 1
ATOM 517 N N . ALA A 1 66 ? -0.604 12.732 40.098 1.00 59.34 66 ALA A N 1
ATOM 518 C CA . ALA A 1 66 ? -1.603 13.291 41.002 1.00 59.34 66 ALA A CA 1
ATOM 519 C C . ALA A 1 66 ? -2.970 13.470 40.327 1.00 59.34 66 ALA A C 1
ATOM 521 O O . ALA A 1 66 ? -3.991 13.147 40.925 1.00 59.34 66 ALA A O 1
ATOM 522 N N . SER A 1 67 ? -2.995 13.989 39.097 1.00 55.03 67 SER A N 1
ATOM 523 C CA . SER A 1 67 ? -4.245 14.322 38.407 1.00 55.03 67 SER A CA 1
ATOM 524 C C . SER A 1 67 ? -4.682 13.309 37.345 1.00 55.03 67 SER A C 1
ATOM 526 O O . SER A 1 67 ? -5.823 13.369 36.903 1.00 55.03 67 SER A O 1
ATOM 528 N N . GLY A 1 68 ? -3.807 12.391 36.922 1.00 44.84 68 GLY A N 1
ATOM 529 C CA . GLY A 1 68 ? -4.094 11.423 35.858 1.00 44.84 68 GLY A CA 1
ATOM 530 C C . GLY A 1 68 ? -4.120 12.025 34.447 1.00 44.84 68 GLY A C 1
ATOM 531 O O . GLY A 1 68 ? -4.321 11.289 33.482 1.00 44.84 68 GLY A O 1
ATOM 532 N N . TYR A 1 69 ? -3.883 13.335 34.301 1.00 42.16 69 TYR A N 1
ATOM 533 C CA . TYR A 1 69 ? -3.912 14.028 33.014 1.00 42.16 69 TYR A CA 1
ATOM 534 C C . TYR A 1 69 ? -2.535 14.065 32.330 1.00 42.16 69 TYR A C 1
ATOM 536 O O . TYR A 1 69 ? -1.494 14.130 32.998 1.00 42.16 69 TYR A O 1
ATOM 544 N N . PRO A 1 70 ? -2.501 14.096 30.983 1.00 46.72 70 PRO A N 1
ATOM 545 C CA . PRO A 1 70 ? -1.324 14.512 30.237 1.00 46.72 70 PRO A CA 1
ATOM 546 C C . PRO A 1 70 ? -0.926 15.937 30.632 1.00 46.72 70 PRO A C 1
ATOM 548 O O . PRO A 1 70 ? -1.687 16.882 30.427 1.00 46.72 70 PRO A O 1
ATOM 551 N N . LYS A 1 71 ? 0.288 16.101 31.149 1.00 71.00 71 LYS A N 1
ATOM 552 C CA . LYS A 1 71 ? 0.936 17.407 31.293 1.00 71.00 71 LYS A CA 1
ATOM 553 C C . LYS A 1 71 ? 2.241 17.409 30.520 1.00 71.00 71 LYS A C 1
ATOM 555 O O . LYS A 1 71 ? 2.804 16.346 30.258 1.00 71.00 71 LYS A O 1
ATOM 560 N N . ASP A 1 72 ? 2.721 18.584 30.150 1.00 77.88 72 ASP A N 1
ATOM 561 C CA . ASP A 1 72 ? 4.062 18.702 29.590 1.00 77.88 72 ASP A CA 1
ATOM 562 C C . ASP A 1 72 ? 5.083 18.181 30.620 1.00 77.88 72 ASP A C 1
ATOM 564 O O . ASP A 1 72 ? 4.912 18.362 31.830 1.00 77.88 72 ASP A O 1
ATOM 568 N N . ASP A 1 73 ? 6.086 17.444 30.144 1.00 79.62 73 ASP A N 1
ATOM 569 C CA . ASP A 1 73 ? 7.167 16.905 30.964 1.00 79.62 73 ASP A CA 1
ATOM 570 C C . ASP A 1 73 ? 7.804 18.057 31.751 1.00 79.62 73 ASP A C 1
ATOM 572 O O . ASP A 1 73 ? 8.330 18.977 31.129 1.00 79.62 73 ASP A O 1
ATOM 576 N N . PRO A 1 74 ? 7.767 18.043 33.094 1.00 82.00 74 PRO A N 1
ATOM 577 C CA . PRO A 1 74 ? 8.297 19.133 33.900 1.00 82.00 74 PRO A CA 1
ATOM 578 C C . PRO A 1 74 ? 9.814 19.307 33.752 1.00 82.00 74 PRO A C 1
ATOM 580 O O . PRO A 1 74 ? 10.325 20.366 34.103 1.00 82.00 74 PRO A O 1
ATOM 583 N N . SER A 1 75 ? 10.543 18.309 33.234 1.00 84.00 75 SER A N 1
ATOM 584 C CA . SER A 1 75 ? 11.955 18.465 32.866 1.00 84.00 75 SER A CA 1
ATOM 585 C C . SER A 1 75 ? 12.157 19.211 31.542 1.00 84.00 75 SER A C 1
ATOM 587 O O . SER A 1 75 ? 13.259 19.675 31.253 1.00 84.00 75 SER A O 1
ATOM 589 N N . CYS A 1 76 ? 11.103 19.354 30.738 1.00 80.94 76 CYS A N 1
ATOM 590 C CA . CYS A 1 76 ? 11.119 20.112 29.503 1.00 80.94 76 CYS A CA 1
ATOM 591 C C . CYS A 1 76 ? 10.658 21.546 29.775 1.00 80.94 76 CYS A C 1
ATOM 593 O O . CYS A 1 76 ? 9.493 21.820 30.041 1.00 80.94 76 CYS A O 1
ATOM 595 N N . THR A 1 77 ? 11.593 22.484 29.675 1.00 82.19 77 THR A N 1
ATOM 596 C CA . THR A 1 77 ? 11.342 23.920 29.864 1.00 82.19 77 THR A CA 1
ATOM 597 C C . THR A 1 77 ? 10.975 24.636 28.564 1.00 82.19 77 THR A C 1
ATOM 599 O O . THR A 1 77 ? 10.876 25.861 28.540 1.00 82.19 77 THR A O 1
ATOM 602 N N . LEU A 1 78 ? 10.792 23.891 27.468 1.00 78.62 78 LEU A N 1
ATOM 603 C CA . LEU A 1 78 ? 10.541 24.469 26.156 1.00 78.62 78 LEU A CA 1
ATOM 604 C C . LEU A 1 78 ? 9.093 24.984 26.075 1.00 78.62 78 LEU A C 1
ATOM 606 O O . LEU A 1 78 ? 8.160 24.180 26.148 1.00 78.62 78 LEU A O 1
ATOM 610 N N . PRO A 1 79 ? 8.861 26.292 25.874 1.00 76.38 79 PRO A N 1
ATOM 611 C CA . PRO A 1 79 ? 7.515 26.776 25.605 1.00 76.38 79 PRO A CA 1
ATOM 612 C C . PRO A 1 79 ? 6.985 26.147 24.310 1.00 76.38 79 PRO A C 1
ATOM 614 O O . PRO A 1 79 ? 7.746 25.816 23.398 1.00 76.38 79 PRO A O 1
ATOM 617 N N . ARG A 1 80 ? 5.662 25.982 24.203 1.00 81.25 80 ARG A N 1
ATOM 618 C CA . ARG A 1 80 ? 5.040 25.599 22.929 1.00 81.25 80 ARG A CA 1
ATOM 619 C C . ARG A 1 80 ? 5.273 26.730 21.927 1.00 81.25 80 ARG A C 1
ATOM 621 O O . ARG A 1 80 ? 4.696 27.803 22.075 1.00 81.25 80 ARG A O 1
ATOM 628 N N . VAL A 1 81 ? 6.082 26.473 20.904 1.00 89.00 81 VAL A N 1
ATOM 629 C CA . VAL A 1 81 ? 6.462 27.470 19.892 1.00 89.00 81 VAL A CA 1
ATOM 630 C C . VAL A 1 81 ? 6.050 26.982 18.511 1.00 89.00 81 VAL A C 1
ATOM 632 O O . VAL A 1 81 ? 6.306 25.835 18.145 1.00 89.00 81 VAL A O 1
ATOM 635 N N . VAL A 1 82 ? 5.406 27.856 17.736 1.00 89.44 82 VAL A N 1
ATOM 636 C CA . VAL A 1 82 ? 5.204 27.660 16.296 1.00 89.44 82 VAL A CA 1
ATOM 637 C C . VAL A 1 82 ? 6.503 28.077 15.614 1.00 89.44 82 VAL A C 1
ATOM 639 O O . VAL A 1 82 ? 6.852 29.249 15.644 1.00 89.44 82 VAL A O 1
ATOM 642 N N . VAL A 1 83 ? 7.229 27.120 15.041 1.00 90.69 83 VAL A N 1
ATOM 643 C CA . VAL A 1 83 ? 8.513 27.375 14.362 1.00 90.69 83 VAL A CA 1
ATOM 644 C C . VAL A 1 83 ? 8.357 27.654 12.870 1.00 90.69 83 VAL A C 1
ATOM 646 O O . VAL A 1 83 ? 9.319 28.026 12.219 1.00 90.69 83 VAL A O 1
ATOM 649 N N . GLY A 1 84 ? 7.159 27.457 12.322 1.00 88.56 84 GLY A N 1
ATOM 650 C CA . GLY A 1 84 ? 6.834 27.840 10.955 1.00 88.56 84 GLY A CA 1
ATOM 651 C C . GLY A 1 84 ? 5.335 27.766 10.707 1.00 88.56 84 GLY A C 1
ATOM 652 O O . GLY A 1 84 ? 4.631 26.948 11.314 1.00 88.56 84 GLY A O 1
ATOM 653 N N . GLN A 1 85 ? 4.851 28.604 9.792 1.00 90.06 85 GLN A N 1
ATOM 654 C CA . GLN A 1 85 ? 3.453 28.643 9.373 1.00 90.06 85 GLN A CA 1
ATOM 655 C C . GLN A 1 85 ? 3.342 28.709 7.839 1.00 90.06 85 GLN A C 1
ATOM 657 O O . GLN A 1 85 ? 4.175 29.303 7.160 1.00 90.06 85 GLN A O 1
ATOM 662 N N . GLY A 1 86 ? 2.325 28.070 7.263 1.00 90.19 86 GLY A N 1
ATOM 663 C CA . GLY A 1 86 ? 2.124 28.018 5.815 1.00 90.19 86 GLY A CA 1
ATOM 664 C C . GLY A 1 86 ? 3.265 27.313 5.083 1.00 90.19 86 GLY A C 1
ATOM 665 O O . GLY A 1 86 ? 3.692 26.225 5.475 1.00 90.19 86 GLY A O 1
ATOM 666 N N . ALA A 1 87 ? 3.764 27.954 4.026 1.00 82.25 87 ALA A N 1
ATOM 667 C CA . ALA A 1 87 ? 4.860 27.441 3.206 1.00 82.25 87 ALA A CA 1
ATOM 668 C C . ALA A 1 87 ? 6.158 27.234 4.006 1.00 82.25 87 ALA A C 1
ATOM 670 O O . ALA A 1 87 ? 6.919 26.318 3.710 1.00 82.25 87 ALA A O 1
ATOM 671 N N . GLU A 1 88 ? 6.396 28.032 5.051 1.00 83.62 88 GLU A N 1
ATOM 672 C CA . GLU A 1 88 ? 7.561 27.871 5.925 1.00 83.62 88 GLU A CA 1
ATOM 673 C C . GLU A 1 88 ? 7.471 26.582 6.753 1.00 83.62 88 GLU A C 1
ATOM 675 O O . GLU A 1 88 ? 8.447 25.841 6.859 1.00 83.62 88 GLU A O 1
ATOM 680 N N . ALA A 1 89 ? 6.281 26.250 7.272 1.00 84.31 89 ALA A N 1
ATOM 681 C CA . ALA A 1 89 ? 6.054 24.995 7.990 1.00 84.31 89 ALA A CA 1
ATOM 682 C C . ALA A 1 89 ? 6.337 23.776 7.098 1.00 84.31 89 ALA A C 1
ATOM 684 O O . ALA A 1 89 ? 6.957 22.808 7.538 1.00 84.31 89 ALA A O 1
ATOM 685 N N . GLU A 1 90 ? 5.885 23.821 5.842 1.00 79.12 90 GLU A N 1
ATOM 686 C CA . GLU A 1 90 ? 6.148 22.783 4.841 1.00 79.12 90 GLU A CA 1
ATOM 687 C C . GLU A 1 90 ? 7.624 22.725 4.443 1.00 79.12 90 GLU A C 1
ATOM 689 O O . GLU A 1 90 ? 8.191 21.634 4.365 1.00 79.12 90 GLU A O 1
ATOM 694 N N . HIS A 1 91 ? 8.262 23.880 4.246 1.00 83.88 91 HIS A N 1
ATOM 695 C CA . HIS A 1 91 ? 9.684 23.968 3.938 1.00 83.88 91 HIS A CA 1
ATOM 696 C C . HIS A 1 91 ? 10.526 23.332 5.046 1.00 83.88 91 HIS A C 1
ATOM 698 O O . HIS A 1 91 ? 11.310 22.432 4.758 1.00 83.88 91 HIS A O 1
ATOM 70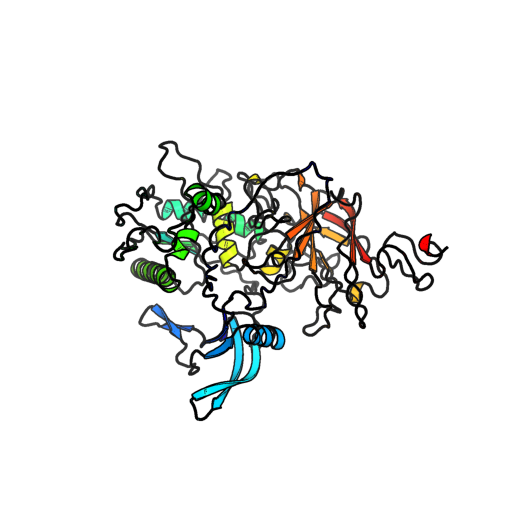4 N N . LEU A 1 92 ? 10.302 23.703 6.312 1.00 82.12 92 LEU A N 1
ATOM 705 C CA . LEU A 1 92 ? 10.995 23.121 7.465 1.00 82.12 92 LEU A CA 1
ATOM 706 C C . LEU A 1 92 ? 10.721 21.618 7.601 1.00 82.12 92 LEU A C 1
ATOM 708 O O . LEU A 1 92 ? 11.648 20.836 7.824 1.00 82.12 92 LEU A O 1
ATOM 712 N N . ARG A 1 93 ? 9.464 21.187 7.414 1.00 81.62 93 ARG A N 1
ATOM 713 C CA . ARG A 1 93 ? 9.100 19.762 7.428 1.00 81.62 93 ARG A CA 1
ATOM 714 C C . ARG A 1 93 ? 9.880 18.981 6.375 1.00 81.62 93 ARG A C 1
ATOM 716 O O . ARG A 1 93 ? 10.406 17.917 6.682 1.00 81.62 93 ARG A O 1
ATOM 723 N N . ASN A 1 94 ? 9.968 19.502 5.154 1.00 75.31 94 ASN A N 1
ATOM 724 C CA . ASN A 1 94 ? 10.633 18.837 4.036 1.00 75.31 94 ASN A CA 1
ATOM 725 C C . ASN A 1 94 ? 12.163 18.880 4.168 1.00 75.31 94 ASN A C 1
ATOM 727 O O . ASN A 1 94 ? 12.817 17.859 3.950 1.00 75.31 94 ASN A O 1
ATOM 731 N N . LEU A 1 95 ? 12.715 20.025 4.582 1.00 82.06 95 LEU A N 1
ATOM 732 C CA . LEU A 1 95 ? 14.148 20.246 4.780 1.00 82.06 95 LEU A CA 1
ATOM 733 C C . LEU A 1 95 ? 14.712 19.295 5.841 1.00 82.06 95 LEU A C 1
ATOM 735 O O . LEU A 1 95 ? 15.697 18.601 5.596 1.00 82.06 95 LEU A O 1
ATOM 739 N N . TYR A 1 96 ? 14.043 19.200 6.994 1.00 78.88 96 TYR A N 1
ATOM 740 C CA . TYR A 1 96 ? 14.491 18.370 8.117 1.00 78.88 96 TYR A CA 1
ATOM 741 C C . TYR A 1 96 ? 13.834 16.983 8.165 1.00 78.88 96 TYR A C 1
ATOM 743 O O . TYR A 1 96 ? 14.171 16.170 9.029 1.00 78.88 96 TYR A O 1
ATOM 751 N N . ARG A 1 97 ? 12.938 16.684 7.213 1.00 71.56 97 ARG A N 1
ATOM 752 C CA . ARG A 1 97 ? 12.159 15.434 7.111 1.00 71.56 97 ARG A CA 1
ATOM 753 C C . ARG A 1 97 ? 11.415 15.090 8.394 1.00 71.56 97 ARG A C 1
ATOM 755 O O . ARG A 1 97 ? 11.442 13.946 8.842 1.00 71.56 97 ARG A O 1
ATOM 762 N N . LEU A 1 98 ? 10.789 16.097 8.981 1.00 76.44 98 LEU A N 1
ATOM 763 C CA . LEU A 1 98 ? 10.101 15.951 10.250 1.00 76.44 98 LEU A CA 1
ATOM 764 C C . LEU A 1 98 ? 8.751 15.281 10.039 1.00 76.44 98 LEU A C 1
ATOM 766 O O . LEU A 1 98 ? 7.967 15.688 9.180 1.00 76.44 98 LEU A O 1
ATOM 770 N N . LEU A 1 99 ? 8.448 14.304 10.876 1.00 69.69 99 LEU A N 1
ATOM 771 C CA . LEU A 1 99 ? 7.112 13.758 11.042 1.00 69.69 99 LEU A CA 1
ATOM 772 C C . LEU A 1 99 ? 6.516 14.246 12.364 1.00 69.69 99 LEU A C 1
ATOM 774 O O . LEU A 1 99 ? 7.221 14.575 13.322 1.00 69.69 99 LEU A O 1
ATOM 778 N N . SER A 1 100 ? 5.185 14.296 12.435 1.00 69.75 100 SER A N 1
ATOM 779 C CA . SER A 1 100 ? 4.518 14.586 13.704 1.00 69.75 100 SER A CA 1
ATOM 780 C C . SER A 1 100 ? 4.817 13.461 14.700 1.00 69.75 100 SER A C 1
ATOM 782 O O . SER A 1 100 ? 4.446 12.310 14.466 1.00 69.75 100 SER A O 1
ATOM 784 N N . GLY A 1 101 ? 5.445 13.813 15.820 1.00 62.22 101 GLY A N 1
ATOM 785 C CA . GLY A 1 101 ? 5.951 12.891 16.838 1.00 62.22 101 GLY A CA 1
ATOM 786 C C . GLY A 1 101 ? 7.479 12.797 16.901 1.00 62.22 101 GLY A C 1
ATOM 787 O O . GLY A 1 101 ? 7.992 12.251 17.876 1.00 62.22 101 GLY A O 1
ATOM 788 N N . ASP A 1 102 ? 8.210 13.355 15.930 1.00 68.25 102 ASP A N 1
ATOM 789 C CA . ASP A 1 102 ? 9.675 13.310 15.927 1.00 68.25 102 ASP A CA 1
ATOM 790 C C . ASP A 1 102 ? 10.274 13.993 17.160 1.00 68.25 102 ASP A C 1
ATOM 792 O O . ASP A 1 102 ? 9.803 15.038 17.635 1.00 68.25 102 ASP A O 1
ATOM 796 N N . ILE A 1 103 ? 11.358 13.407 17.671 1.00 77.00 103 ILE A N 1
ATOM 797 C CA . ILE A 1 103 ? 12.159 14.017 18.729 1.00 77.00 103 ILE A CA 1
ATOM 798 C C . ILE A 1 103 ? 13.333 14.721 18.062 1.00 77.00 103 ILE A C 1
ATOM 800 O O . ILE A 1 103 ? 14.190 14.096 17.434 1.00 77.00 103 ILE A O 1
ATOM 804 N N . VAL A 1 104 ? 13.352 16.038 18.216 1.00 83.00 104 VAL A N 1
ATOM 805 C CA . VAL A 1 104 ? 14.344 16.942 17.644 1.00 83.00 104 VAL A CA 1
ATOM 806 C C . VAL A 1 104 ? 15.084 17.657 18.766 1.00 83.00 104 VAL A C 1
ATOM 808 O O . VAL A 1 104 ? 14.472 18.035 19.764 1.00 83.00 104 VAL A O 1
ATOM 811 N N . ASN A 1 105 ? 16.382 17.857 18.572 1.00 84.81 105 ASN A N 1
ATOM 812 C CA . ASN A 1 105 ? 17.149 18.893 19.237 1.00 84.81 105 ASN A CA 1
ATOM 813 C C . ASN A 1 105 ? 16.923 20.162 18.426 1.00 84.81 105 ASN A C 1
ATOM 815 O O . ASN A 1 105 ? 17.229 20.198 17.233 1.00 84.81 105 ASN A O 1
ATOM 819 N N . ALA A 1 106 ? 16.337 21.166 19.061 1.00 87.06 106 ALA A N 1
ATOM 820 C CA . ALA A 1 106 ? 16.100 22.464 18.459 1.00 87.06 106 ALA A CA 1
ATOM 821 C C . ALA A 1 106 ? 16.876 23.515 19.248 1.00 87.06 106 ALA A C 1
ATOM 823 O O . ALA A 1 106 ? 16.747 23.573 20.470 1.00 87.06 106 ALA A O 1
ATOM 824 N N . THR A 1 107 ? 17.644 24.340 18.548 1.00 87.12 107 THR A N 1
ATOM 825 C CA . THR A 1 107 ? 18.204 25.578 19.089 1.00 87.12 107 THR A CA 1
ATOM 826 C C . THR A 1 107 ? 17.311 26.714 18.621 1.00 87.12 107 THR A C 1
ATOM 828 O O . THR A 1 107 ? 17.014 26.830 17.429 1.00 87.12 107 THR A O 1
ATOM 831 N N . LEU A 1 108 ? 16.827 27.496 19.582 1.00 88.81 108 LEU A N 1
ATOM 832 C CA . LEU A 1 108 ? 15.942 28.626 19.351 1.00 88.81 108 LEU A CA 1
ATOM 833 C C . LEU A 1 108 ? 16.680 29.904 19.738 1.00 88.81 108 LEU A C 1
ATOM 835 O O . LEU A 1 108 ? 17.144 30.024 20.873 1.00 88.81 108 LEU A O 1
ATOM 839 N N . ASP A 1 109 ? 16.749 30.850 18.813 1.00 88.31 109 ASP A N 1
ATOM 840 C CA . ASP A 1 109 ? 17.269 32.183 19.070 1.00 88.31 109 ASP A CA 1
ATOM 841 C C . ASP A 1 109 ? 16.098 33.060 19.511 1.00 88.31 109 ASP A C 1
ATOM 843 O O . ASP A 1 109 ? 15.126 33.238 18.775 1.00 88.31 109 ASP A O 1
ATOM 847 N N . VAL A 1 110 ? 16.172 33.583 20.734 1.00 87.12 110 VAL A N 1
ATOM 848 C CA . VAL A 1 110 ? 15.170 34.509 21.272 1.00 87.12 110 VAL A CA 1
ATOM 849 C C . VAL A 1 110 ? 15.706 35.923 21.110 1.00 87.12 110 VAL A C 1
ATOM 851 O O . VAL A 1 110 ? 16.679 36.304 21.763 1.00 87.12 110 VAL A O 1
ATOM 854 N N . ALA A 1 111 ? 15.098 36.699 20.219 1.00 88.50 111 ALA A N 1
ATOM 855 C CA . ALA A 1 111 ? 15.451 38.097 20.035 1.00 88.50 111 ALA A CA 1
ATOM 856 C C . ALA A 1 111 ? 14.986 38.948 21.230 1.00 88.50 111 ALA A C 1
ATOM 858 O O . ALA A 1 111 ? 14.143 38.542 22.033 1.00 88.50 111 ALA A O 1
ATOM 859 N N . ALA A 1 112 ? 15.532 40.162 21.347 1.00 89.12 112 ALA A N 1
ATOM 860 C CA . ALA A 1 112 ? 15.239 41.073 22.458 1.00 89.12 112 ALA A CA 1
ATOM 861 C C . ALA A 1 112 ? 13.756 41.493 22.551 1.00 89.12 112 ALA A C 1
ATOM 863 O O . ALA A 1 112 ? 13.302 41.890 23.620 1.00 89.12 112 ALA A O 1
ATOM 864 N N . ASP A 1 113 ? 13.003 41.394 21.453 1.00 86.31 113 ASP A N 1
ATOM 865 C CA . ASP A 1 113 ? 11.560 41.657 21.392 1.00 86.31 113 ASP A CA 1
ATOM 866 C C . ASP A 1 113 ? 10.696 40.427 21.739 1.00 86.31 113 ASP A C 1
ATOM 868 O O . ASP A 1 113 ? 9.468 40.493 21.687 1.00 86.31 113 ASP A O 1
ATOM 872 N N . GLY A 1 114 ? 11.326 39.308 22.109 1.00 81.69 114 GLY A N 1
ATOM 873 C CA . GLY A 1 114 ? 10.662 38.048 22.429 1.00 81.69 114 GLY A CA 1
ATOM 874 C C . GLY A 1 114 ? 10.286 37.210 21.207 1.00 81.69 114 GLY A C 1
ATOM 875 O O . GLY A 1 114 ? 9.670 36.155 21.379 1.00 81.69 114 GLY A O 1
ATOM 876 N N . THR A 1 115 ? 10.645 37.630 19.988 1.00 80.94 115 THR A N 1
ATOM 877 C CA . THR A 1 115 ? 10.486 36.780 18.804 1.00 80.94 115 THR A CA 1
ATOM 878 C C . THR A 1 115 ? 11.442 35.593 18.876 1.00 80.94 115 THR A C 1
ATOM 880 O O . THR A 1 115 ? 12.585 35.709 19.317 1.00 80.94 115 THR A O 1
ATOM 883 N N . ILE A 1 116 ? 10.945 34.419 18.490 1.00 81.62 116 ILE A N 1
ATOM 884 C CA . ILE A 1 116 ? 11.688 33.163 18.567 1.00 81.62 116 ILE A CA 1
ATOM 885 C C . ILE A 1 116 ? 11.946 32.688 17.142 1.00 81.62 116 ILE A C 1
ATOM 887 O O . ILE A 1 116 ? 10.999 32.407 16.409 1.00 81.62 116 ILE A O 1
ATOM 891 N N . ALA A 1 117 ? 13.215 32.579 16.764 1.00 85.12 117 ALA A N 1
ATOM 892 C CA . ALA A 1 117 ? 13.647 32.032 15.486 1.00 85.12 117 ALA A CA 1
ATOM 893 C C . ALA A 1 117 ? 14.294 30.658 15.688 1.00 85.12 117 ALA A C 1
ATOM 895 O O . ALA A 1 117 ? 15.006 30.418 16.661 1.00 85.12 117 ALA A O 1
ATOM 896 N N . LEU A 1 118 ? 14.051 29.733 14.764 1.00 86.81 118 LEU A N 1
ATOM 897 C CA . LEU A 1 118 ? 14.707 28.429 14.766 1.00 86.81 118 LEU A CA 1
ATOM 898 C C . LEU A 1 118 ? 16.087 28.556 14.108 1.00 86.81 118 LEU A C 1
ATOM 900 O O . LEU A 1 118 ? 16.164 28.734 12.895 1.00 86.81 118 LEU A O 1
ATOM 904 N N . SER A 1 119 ? 17.167 28.444 14.883 1.00 87.31 119 SER A N 1
ATOM 905 C CA . SER A 1 119 ? 18.539 28.570 14.365 1.00 87.31 119 SER A CA 1
ATOM 906 C C . SER A 1 119 ? 19.167 27.233 13.998 1.00 87.31 119 SER A C 1
ATOM 908 O O . SER A 1 119 ? 19.925 27.135 13.033 1.00 87.31 119 SER A O 1
ATOM 910 N N . GLN A 1 120 ? 18.806 26.170 14.717 1.00 87.31 120 GLN A N 1
ATOM 911 C CA . GLN A 1 120 ? 19.263 24.822 14.406 1.00 87.31 120 GLN A CA 1
ATOM 912 C C . GLN A 1 120 ? 18.182 23.797 14.716 1.00 87.31 120 GLN A C 1
ATOM 914 O O . GLN A 1 120 ? 17.543 23.838 15.765 1.00 87.31 120 GLN A O 1
ATOM 919 N N . LEU A 1 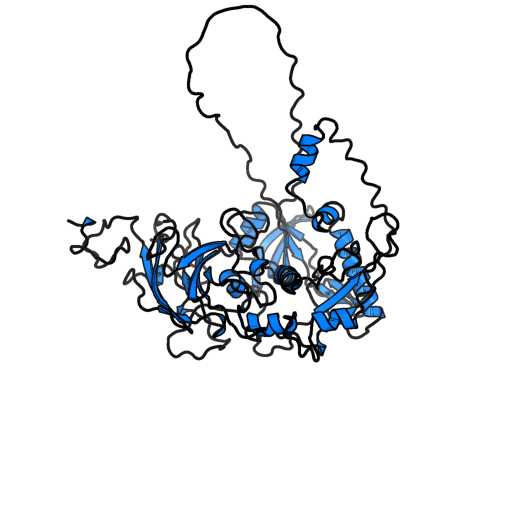121 ? 18.017 22.825 13.821 1.00 85.06 121 LEU A N 1
ATOM 920 C CA . LEU A 1 121 ? 17.150 21.682 14.049 1.00 85.06 121 LEU A CA 1
ATOM 921 C C . LEU A 1 121 ? 17.866 20.392 13.660 1.00 85.06 121 LEU A C 1
ATOM 923 O O . LEU A 1 121 ? 18.284 20.212 12.518 1.00 85.06 121 LEU A O 1
ATOM 927 N N . GLN A 1 122 ? 17.990 19.477 14.614 1.00 83.81 122 GLN A N 1
ATOM 928 C CA . GLN A 1 122 ? 18.580 18.164 14.412 1.00 83.81 122 GLN A CA 1
ATOM 929 C C . GLN A 1 122 ? 17.611 17.095 14.906 1.00 83.81 122 GLN A C 1
ATOM 931 O O . GLN A 1 122 ? 17.305 17.008 16.092 1.00 83.81 122 GLN A O 1
ATOM 936 N N . SER A 1 123 ? 17.131 16.241 14.005 1.00 74.50 123 SER A N 1
ATOM 937 C CA . SER A 1 123 ? 16.339 15.076 14.403 1.00 74.50 123 SER A CA 1
ATOM 938 C C . SER A 1 123 ? 17.205 14.095 15.198 1.00 74.50 123 SER A C 1
ATOM 940 O O . SER A 1 123 ? 18.148 13.531 14.651 1.00 74.50 123 SER A O 1
ATOM 942 N N . ILE A 1 124 ? 16.858 13.858 16.464 1.00 69.75 124 ILE A N 1
ATOM 943 C CA . ILE A 1 124 ? 17.526 12.894 17.358 1.00 69.75 124 ILE A CA 1
ATOM 944 C C . ILE A 1 124 ? 16.953 11.500 17.124 1.00 69.75 124 ILE A C 1
ATOM 946 O O . ILE A 1 124 ? 17.675 10.516 16.996 1.00 69.75 124 ILE A O 1
ATOM 950 N N . LYS A 1 125 ? 15.623 11.429 17.045 1.00 55.22 125 LYS A N 1
ATOM 951 C CA . LYS A 1 125 ? 14.872 10.211 16.776 1.00 55.22 125 LYS A CA 1
ATOM 952 C C . LYS A 1 125 ? 13.825 10.567 15.740 1.00 55.22 125 LYS A C 1
ATOM 954 O O . LYS A 1 125 ? 12.789 11.145 16.073 1.00 55.22 125 LYS A O 1
ATOM 959 N N . LYS A 1 126 ? 14.126 10.234 14.482 1.00 51.34 126 LYS A N 1
ATOM 960 C CA . LYS A 1 126 ? 13.089 10.171 13.453 1.00 51.34 126 LYS A CA 1
ATOM 961 C C . LYS A 1 126 ? 12.078 9.167 13.966 1.00 51.34 126 LYS A C 1
ATOM 963 O O . LYS A 1 126 ? 12.487 8.088 14.408 1.00 51.34 126 LYS A O 1
ATOM 968 N N . GLY A 1 127 ? 10.804 9.525 13.960 1.00 45.78 127 GLY A N 1
ATOM 969 C CA . GLY A 1 127 ? 9.731 8.572 14.097 1.00 45.78 127 GLY A CA 1
ATOM 970 C C . GLY A 1 127 ? 9.983 7.506 13.047 1.00 45.78 127 GLY A C 1
ATOM 971 O O . GLY A 1 127 ? 9.679 7.685 11.871 1.00 45.78 127 GLY A O 1
ATOM 972 N N . SER A 1 128 ? 10.602 6.402 13.467 1.00 38.94 128 SER A N 1
ATOM 973 C CA . SER A 1 128 ? 10.396 5.126 12.813 1.00 38.94 128 SER A CA 1
ATOM 974 C C . SER A 1 128 ? 8.887 5.054 12.688 1.00 38.94 128 SER A C 1
ATOM 976 O O . SER A 1 128 ? 8.194 5.305 13.679 1.00 38.94 128 SER A O 1
ATOM 978 N N . GLN A 1 129 ? 8.420 4.890 11.450 1.00 40.66 129 GLN A N 1
ATOM 979 C CA . GLN A 1 129 ? 7.053 4.554 11.075 1.00 40.66 129 GLN A CA 1
ATOM 980 C C . GLN A 1 129 ? 6.250 4.143 12.311 1.00 40.66 129 GLN A C 1
ATOM 982 O O . GLN A 1 129 ? 6.657 3.184 12.961 1.00 40.66 129 GLN A O 1
ATOM 987 N N . LYS A 1 130 ? 5.231 4.940 12.679 1.00 40.16 130 LYS A N 1
ATOM 988 C CA . LYS A 1 130 ? 4.602 5.100 14.018 1.00 40.16 130 LYS A CA 1
ATOM 989 C C . LYS A 1 130 ? 4.295 3.837 14.840 1.00 40.16 130 LYS A C 1
ATOM 991 O O . LYS A 1 130 ? 3.841 3.945 15.974 1.00 40.16 130 LYS A O 1
ATOM 996 N N . CYS A 1 131 ? 4.536 2.652 14.318 1.00 39.53 131 CYS A N 1
ATOM 997 C CA . CYS A 1 131 ? 4.591 1.406 15.045 1.00 39.53 131 CYS A CA 1
ATOM 998 C C . CYS A 1 131 ? 5.902 0.685 14.689 1.00 39.53 131 CYS A C 1
ATOM 1000 O O . CYS A 1 131 ? 5.896 -0.128 13.764 1.00 39.53 131 CYS A O 1
ATOM 1002 N N . PRO A 1 132 ? 7.031 0.913 15.395 1.00 40.03 132 PRO A N 1
ATOM 1003 C CA . PRO A 1 132 ? 8.032 -0.135 15.481 1.00 40.03 132 PRO A CA 1
ATOM 1004 C C . PRO A 1 132 ? 7.305 -1.340 16.077 1.00 40.03 132 PRO A C 1
ATOM 1006 O O . PRO A 1 132 ? 6.971 -1.353 17.260 1.00 40.03 132 PRO A O 1
ATOM 1009 N N . VAL A 1 133 ? 6.960 -2.302 15.226 1.00 45.94 133 VAL A N 1
ATOM 1010 C CA . VAL A 1 133 ? 6.494 -3.611 15.660 1.00 45.94 133 VAL A CA 1
ATOM 1011 C C . VAL A 1 133 ? 7.713 -4.242 16.325 1.00 45.94 133 VAL A C 1
ATOM 1013 O O . VAL A 1 133 ? 8.557 -4.836 15.657 1.00 45.94 133 VAL A O 1
ATOM 1016 N N . SER A 1 134 ? 7.889 -4.009 17.627 1.00 47.44 134 SER A N 1
ATOM 1017 C CA . SER A 1 134 ? 8.797 -4.826 18.419 1.00 47.44 134 SER A CA 1
ATOM 1018 C C . SER A 1 134 ? 8.328 -6.271 18.291 1.00 47.44 134 SER A C 1
ATOM 1020 O O . SER A 1 134 ? 7.127 -6.536 18.253 1.00 47.44 134 SER A O 1
ATOM 1022 N N . ALA A 1 135 ? 9.270 -7.208 18.199 1.00 53.28 135 ALA A N 1
ATOM 1023 C CA . ALA A 1 135 ? 8.955 -8.633 18.103 1.00 53.28 135 ALA A CA 1
ATOM 1024 C C . ALA A 1 135 ? 8.111 -9.141 19.292 1.00 53.28 135 ALA A C 1
ATOM 1026 O O . ALA A 1 135 ? 7.434 -10.158 19.174 1.00 53.28 135 ALA A O 1
ATOM 1027 N N . GLU A 1 136 ? 8.108 -8.407 20.407 1.00 55.03 136 GLU A N 1
ATOM 1028 C CA . GLU A 1 136 ? 7.189 -8.593 21.524 1.00 55.03 136 GLU A CA 1
ATOM 1029 C C . GLU A 1 136 ? 5.928 -7.753 21.305 1.00 55.03 136 GLU A C 1
ATOM 1031 O O . GLU A 1 136 ? 5.931 -6.525 21.435 1.00 55.03 136 GLU A O 1
ATOM 1036 N N . THR A 1 137 ? 4.842 -8.424 20.926 1.00 59.34 137 THR A N 1
ATOM 1037 C CA . THR A 1 137 ? 3.522 -7.815 20.787 1.00 59.34 137 THR A CA 1
ATOM 1038 C C . THR A 1 137 ? 2.752 -7.997 22.094 1.00 59.34 137 THR A C 1
ATOM 1040 O O . THR A 1 137 ? 1.997 -8.960 22.238 1.00 59.34 137 THR A O 1
ATOM 1043 N N . ASP A 1 138 ? 2.854 -7.034 23.013 1.00 70.50 138 ASP A N 1
ATOM 1044 C CA . ASP A 1 138 ? 1.955 -6.925 24.184 1.00 70.50 138 ASP A CA 1
ATOM 1045 C C . ASP A 1 138 ? 0.470 -6.721 23.794 1.00 70.50 138 ASP A C 1
ATOM 1047 O O . ASP A 1 138 ? -0.409 -6.581 24.648 1.00 70.50 138 ASP A O 1
ATOM 1051 N N . GLY A 1 139 ? 0.181 -6.745 22.491 1.00 79.56 139 GLY A N 1
ATOM 1052 C CA . GLY A 1 139 ? -1.117 -6.524 21.888 1.00 79.56 139 GLY A CA 1
ATOM 1053 C C . GLY A 1 139 ? -1.509 -5.057 21.924 1.00 79.56 139 GLY A C 1
ATOM 1054 O O . GLY A 1 139 ? -1.041 -4.271 22.750 1.00 79.56 139 GLY A O 1
ATOM 1055 N N . ASP A 1 140 ? -2.409 -4.689 21.024 1.00 82.44 140 ASP A N 1
ATOM 1056 C CA . ASP A 1 140 ? -3.010 -3.366 21.079 1.00 82.44 140 ASP A CA 1
ATOM 1057 C C . ASP A 1 140 ? -3.918 -3.273 22.300 1.00 82.44 140 ASP A C 1
ATOM 1059 O O . ASP A 1 140 ? -4.561 -4.247 22.699 1.00 82.44 140 ASP A O 1
ATOM 1063 N N . ARG A 1 141 ? -3.937 -2.091 22.917 1.00 83.25 141 ARG A N 1
ATOM 1064 C CA . ARG A 1 141 ? -4.855 -1.754 24.001 1.00 83.25 141 ARG A CA 1
ATOM 1065 C C . ARG A 1 141 ? -5.899 -0.794 23.476 1.00 83.25 141 ARG A C 1
ATOM 1067 O O . ARG A 1 141 ? -5.567 0.202 22.839 1.00 83.25 141 ARG A O 1
ATOM 1074 N N . LEU A 1 142 ? -7.154 -1.121 23.745 1.00 85.50 142 LEU A N 1
ATOM 1075 C CA . LEU A 1 142 ? -8.311 -0.406 23.239 1.00 85.50 142 LEU A CA 1
ATOM 1076 C C . LEU A 1 142 ? -9.215 -0.034 24.407 1.00 85.50 142 LEU A C 1
ATOM 1078 O O . LEU A 1 142 ? -9.637 -0.897 25.178 1.00 85.50 142 LEU A O 1
ATOM 1082 N N . VAL A 1 143 ? -9.540 1.252 24.496 1.00 85.12 143 VAL A N 1
ATOM 1083 C CA . VAL A 1 143 ? -10.587 1.756 25.382 1.00 85.12 143 VAL A CA 1
ATOM 1084 C C . VAL A 1 143 ? -11.729 2.252 24.504 1.00 85.12 143 VAL A C 1
ATOM 1086 O O . VAL A 1 143 ? -11.546 3.179 23.721 1.00 85.12 143 VAL A O 1
ATOM 1089 N N . LEU A 1 144 ? -12.893 1.611 24.604 1.00 85.00 144 LEU A N 1
ATOM 1090 C CA . LEU A 1 144 ? -14.107 2.026 23.908 1.00 85.00 144 LEU A CA 1
ATOM 1091 C C . LEU A 1 144 ? -15.030 2.743 24.890 1.00 85.00 144 LEU A C 1
ATOM 1093 O O . LEU A 1 144 ? -15.432 2.159 25.894 1.00 85.00 144 LEU A O 1
ATOM 1097 N N . TYR A 1 145 ? -15.414 3.974 24.570 1.00 84.00 145 TYR A N 1
ATOM 1098 C CA . TYR A 1 145 ? -16.378 4.742 25.351 1.00 84.00 145 TYR A CA 1
ATOM 1099 C C . TYR A 1 145 ? -17.768 4.641 24.721 1.00 84.00 145 TYR A C 1
ATOM 1101 O O . TYR A 1 145 ? -17.957 4.983 23.556 1.00 84.00 145 TYR A O 1
ATOM 1109 N N . LEU A 1 146 ? -18.750 4.186 25.494 1.00 84.38 146 LEU A N 1
ATOM 1110 C CA . LEU A 1 146 ? -20.155 4.160 25.103 1.00 84.38 146 LEU A CA 1
ATOM 1111 C C . LEU A 1 146 ? -20.800 5.460 25.573 1.00 84.38 146 LEU A C 1
ATOM 1113 O O . LEU A 1 146 ? -21.191 5.569 26.729 1.00 84.38 146 LEU A O 1
ATOM 1117 N N . LEU A 1 147 ? -20.856 6.466 24.707 1.00 82.31 147 LEU A N 1
ATOM 1118 C CA . LEU A 1 147 ? -21.411 7.772 25.061 1.00 82.31 147 LEU A CA 1
ATOM 1119 C C . LEU A 1 147 ? -22.944 7.714 25.135 1.00 82.31 147 LEU A C 1
ATOM 1121 O O . LEU A 1 147 ? -23.598 7.221 24.216 1.00 82.31 147 LEU A O 1
ATOM 1125 N N . ASP A 1 148 ? -23.510 8.244 26.218 1.00 79.88 148 ASP A N 1
ATOM 1126 C CA . ASP A 1 148 ? -24.950 8.353 26.434 1.00 79.88 148 ASP A CA 1
ATOM 1127 C C . ASP A 1 148 ? -25.410 9.812 26.359 1.00 79.88 148 ASP A C 1
ATOM 1129 O O . ASP A 1 148 ? -25.089 10.645 27.207 1.00 79.88 148 ASP A O 1
ATOM 1133 N N . PHE A 1 149 ? -26.207 10.098 25.334 1.00 76.19 149 PHE A N 1
ATOM 1134 C CA . PHE A 1 149 ? -26.810 11.404 25.076 1.00 76.19 149 PHE A CA 1
ATOM 1135 C C . PHE A 1 149 ? -28.286 11.459 25.500 1.00 76.19 149 PHE A C 1
ATOM 1137 O O . PHE A 1 149 ? -29.015 12.355 25.079 1.00 76.19 149 PHE A O 1
ATOM 1144 N N . SER A 1 150 ? -28.756 10.527 26.334 1.00 76.69 150 SER A N 1
ATOM 1145 C CA . SER A 1 150 ? -30.131 10.505 26.857 1.00 76.69 150 SER A CA 1
ATOM 1146 C C . SER A 1 150 ? -30.538 11.815 27.548 1.00 76.69 150 SER A C 1
ATOM 1148 O O . SER A 1 150 ? -31.712 12.184 27.539 1.00 76.69 150 SER A O 1
ATOM 1150 N N . SER A 1 151 ? -29.565 12.566 28.077 1.00 74.75 151 SER A N 1
ATOM 1151 C CA . SER A 1 151 ? -29.767 13.883 28.692 1.00 74.75 151 SER A CA 1
ATOM 1152 C C . SER A 1 151 ? -29.997 15.037 27.699 1.00 74.75 151 SER A C 1
ATOM 1154 O O . SER A 1 151 ? -30.143 16.179 28.130 1.00 74.75 151 SER A O 1
ATOM 1156 N N . CYS A 1 152 ? -30.034 14.768 26.387 1.00 73.38 152 CYS A N 1
ATOM 1157 C CA . CYS A 1 152 ? -30.128 15.761 25.313 1.00 73.38 152 CYS A CA 1
ATOM 1158 C C . CYS A 1 152 ? -31.541 15.809 24.689 1.00 73.38 152 CYS A C 1
ATOM 1160 O O . CYS A 1 152 ? -31.758 15.285 23.589 1.00 73.38 152 CYS A O 1
ATOM 1162 N N . PRO A 1 153 ? -32.537 16.433 25.353 1.00 63.12 153 PRO A N 1
ATOM 1163 C CA . PRO A 1 153 ? -33.893 16.522 24.826 1.00 63.12 153 PRO A CA 1
ATOM 1164 C C . PRO A 1 153 ? -33.924 17.343 23.528 1.00 63.12 153 PRO A C 1
ATOM 1166 O O . PRO A 1 153 ? -33.410 18.457 23.465 1.00 63.12 153 PRO A O 1
ATOM 1169 N N . GLY A 1 154 ? -34.558 16.803 22.482 1.00 67.06 154 GLY A N 1
ATOM 1170 C CA . GLY A 1 154 ? -34.842 17.534 21.238 1.00 67.06 154 GLY A CA 1
ATOM 1171 C C . GLY A 1 154 ? -33.843 17.358 20.088 1.00 67.06 154 GLY A C 1
ATOM 1172 O O . GLY A 1 154 ? -34.104 17.866 19.002 1.00 67.06 154 GLY A O 1
ATOM 1173 N N . ALA A 1 155 ? -32.755 16.599 20.257 1.00 59.09 155 ALA A N 1
ATOM 1174 C CA . ALA A 1 155 ? -31.792 16.348 19.174 1.00 59.09 155 ALA A CA 1
ATOM 1175 C C . ALA A 1 155 ? -32.276 15.330 18.116 1.00 59.09 155 ALA A C 1
ATOM 1177 O O . ALA A 1 155 ? -31.543 15.016 17.183 1.00 59.09 155 ALA A O 1
ATOM 1178 N N . GLY A 1 156 ? -33.475 14.753 18.272 1.00 59.72 156 GLY A N 1
ATOM 1179 C CA . GLY A 1 156 ? -33.959 13.667 17.409 1.00 59.72 156 GLY A CA 1
ATOM 1180 C C . GLY A 1 156 ? -33.143 12.371 17.522 1.00 59.72 156 GLY A C 1
ATOM 1181 O O . GLY A 1 156 ? -33.425 11.408 16.813 1.00 59.72 156 GLY A O 1
ATOM 1182 N N . MET A 1 157 ? -32.156 12.324 18.421 1.00 58.28 157 MET A N 1
ATOM 1183 C CA . MET A 1 157 ? -31.438 11.107 18.760 1.00 58.28 157 MET A CA 1
ATOM 1184 C C . MET A 1 157 ? -32.346 10.286 19.669 1.00 58.28 157 MET A C 1
ATOM 1186 O O . MET A 1 157 ? -32.563 10.635 20.828 1.00 58.28 157 MET A O 1
ATOM 1190 N N . ALA A 1 158 ? -32.945 9.231 19.115 1.00 55.91 158 ALA A N 1
ATOM 1191 C CA . ALA A 1 158 ? -33.606 8.221 19.927 1.00 55.91 158 ALA A CA 1
ATOM 1192 C C . ALA A 1 158 ? -32.611 7.728 20.996 1.00 55.91 158 ALA A C 1
ATOM 1194 O O . ALA A 1 158 ? -31.421 7.613 20.676 1.00 55.91 158 ALA A O 1
ATOM 1195 N N . PRO A 1 159 ? -33.057 7.448 22.236 1.00 56.88 159 PRO A N 1
ATOM 1196 C CA . PRO A 1 159 ? -32.187 6.833 23.231 1.00 56.88 159 PRO A CA 1
ATOM 1197 C C . PRO A 1 159 ? -31.549 5.599 22.581 1.00 56.88 159 PRO A C 1
ATOM 1199 O O . PRO A 1 159 ? -32.286 4.790 22.000 1.00 56.88 159 PRO A O 1
ATOM 1202 N N . PRO A 1 160 ? -30.208 5.487 22.566 1.00 58.38 160 PRO A N 1
ATOM 1203 C CA . PRO A 1 160 ? -29.564 4.372 21.898 1.00 58.38 160 PRO A CA 1
ATOM 1204 C C . PRO A 1 160 ? -30.128 3.079 22.487 1.00 58.38 160 PRO A C 1
ATOM 1206 O O . PRO A 1 160 ? -30.284 2.960 23.705 1.00 58.38 160 PRO A O 1
ATOM 1209 N N . ALA A 1 161 ? -30.465 2.116 21.622 1.00 56.94 161 ALA A N 1
ATOM 1210 C CA . ALA A 1 161 ? -30.704 0.751 22.076 1.00 56.94 161 ALA A CA 1
ATOM 1211 C C . ALA A 1 161 ? -29.529 0.373 22.985 1.00 56.94 161 ALA A C 1
ATOM 1213 O O . ALA A 1 161 ? -28.385 0.614 22.599 1.00 56.94 161 ALA A O 1
ATOM 1214 N N . ALA A 1 162 ? -29.820 -0.109 24.197 1.00 66.00 162 ALA A N 1
ATOM 1215 C CA . ALA A 1 162 ? -28.856 -0.258 25.283 1.00 66.00 162 ALA A CA 1
ATOM 1216 C C . ALA A 1 162 ? -27.722 -1.227 24.905 1.00 66.00 162 ALA A C 1
ATOM 1218 O O . ALA A 1 162 ? -27.746 -2.408 25.247 1.00 66.00 162 ALA A O 1
ATOM 1219 N N . LEU A 1 163 ? -26.727 -0.735 24.167 1.00 78.69 163 LEU A N 1
ATOM 1220 C CA . LEU A 1 163 ? -25.484 -1.438 23.928 1.00 78.69 163 LEU A CA 1
ATOM 1221 C C . LEU A 1 163 ? -24.778 -1.491 25.279 1.00 78.69 163 LEU A C 1
ATOM 1223 O O . LEU A 1 163 ? -24.279 -0.478 25.763 1.00 78.69 163 LEU A O 1
ATOM 1227 N N . THR A 1 164 ? -24.799 -2.653 25.924 1.00 86.75 164 THR A N 1
ATOM 1228 C CA . THR A 1 164 ? -24.089 -2.828 27.190 1.00 86.75 164 THR A CA 1
ATOM 1229 C C . THR A 1 164 ? -22.583 -2.927 26.930 1.00 86.75 164 THR A C 1
ATOM 1231 O O . THR A 1 164 ? -22.173 -3.320 25.828 1.00 86.75 164 THR A O 1
ATOM 1234 N N . PRO A 1 165 ? -21.732 -2.619 27.923 1.00 87.44 165 PRO A N 1
ATOM 1235 C CA . PRO A 1 165 ? -20.294 -2.851 27.825 1.00 87.44 165 PRO A CA 1
ATOM 1236 C C . PRO A 1 165 ? -19.931 -4.280 27.406 1.00 87.44 165 PRO A C 1
ATOM 1238 O O . PRO A 1 165 ? -19.005 -4.468 26.621 1.00 87.44 165 PRO A O 1
ATOM 1241 N N . GLU A 1 166 ? -20.679 -5.286 27.862 1.00 86.56 166 GLU A N 1
ATOM 1242 C CA . GLU A 1 166 ? -20.473 -6.699 27.523 1.00 86.56 166 GLU A CA 1
ATOM 1243 C C . GLU A 1 166 ? -20.803 -6.977 26.055 1.00 86.56 166 GLU A C 1
ATOM 1245 O O . GLU A 1 166 ? -20.026 -7.637 25.363 1.00 86.56 166 GLU A O 1
ATOM 1250 N N . ALA A 1 167 ? -21.923 -6.441 25.560 1.00 83.50 167 ALA A N 1
ATOM 1251 C CA . ALA A 1 167 ? -22.312 -6.570 24.161 1.00 83.50 167 ALA A CA 1
ATOM 1252 C C . ALA A 1 167 ? -21.290 -5.881 23.244 1.00 83.50 167 ALA A C 1
ATOM 1254 O O . ALA A 1 167 ? -20.803 -6.492 22.293 1.00 83.50 167 ALA A O 1
ATOM 1255 N N . ALA A 1 168 ? -20.879 -4.655 23.574 1.00 85.25 168 ALA A N 1
ATOM 1256 C CA . ALA A 1 168 ? -19.823 -3.947 22.858 1.00 85.25 168 ALA A CA 1
ATOM 1257 C C . ALA A 1 168 ? -18.494 -4.713 22.894 1.00 85.25 168 ALA A C 1
ATOM 1259 O O . ALA A 1 168 ? -17.869 -4.914 21.855 1.00 85.25 168 ALA A O 1
ATOM 1260 N N . LYS A 1 169 ? -18.088 -5.220 24.064 1.00 88.00 169 LYS A N 1
ATOM 1261 C CA . LYS A 1 169 ? -16.866 -6.017 24.203 1.00 88.00 169 LYS A CA 1
ATOM 1262 C C . LYS A 1 169 ? -16.927 -7.275 23.339 1.00 88.00 169 LYS A C 1
ATOM 1264 O O . LYS A 1 169 ? -15.938 -7.585 22.688 1.00 88.00 169 LYS A O 1
ATOM 1269 N N . SER A 1 170 ? -18.078 -7.942 23.253 1.00 82.56 170 SER A N 1
ATOM 1270 C CA . SER A 1 170 ? -18.251 -9.128 22.404 1.00 82.56 170 SER A CA 1
ATOM 1271 C C . SER A 1 170 ? -18.106 -8.846 20.899 1.00 82.56 170 SER A C 1
ATOM 1273 O O . SER A 1 170 ? -17.647 -9.717 20.162 1.00 82.56 170 SER A O 1
ATOM 1275 N N . LEU A 1 171 ? -18.434 -7.626 20.447 1.00 80.00 171 LEU A N 1
ATOM 1276 C CA . LEU A 1 171 ? -18.222 -7.181 19.061 1.00 80.00 171 LEU A CA 1
ATOM 1277 C C . LEU A 1 171 ? -16.742 -6.893 18.763 1.00 80.00 171 LEU A C 1
ATOM 1279 O O . LEU A 1 171 ? -16.294 -7.041 17.624 1.00 80.00 171 LEU A O 1
ATOM 1283 N N . LEU A 1 172 ? -15.981 -6.479 19.780 1.00 87.62 172 LEU A N 1
ATOM 1284 C CA . LEU A 1 172 ? -14.549 -6.203 19.664 1.00 87.62 172 LEU A CA 1
ATOM 1285 C C . LEU A 1 172 ? -13.719 -7.489 19.733 1.00 87.62 172 LEU A C 1
ATOM 1287 O O . LEU A 1 172 ? -12.832 -7.704 18.910 1.00 87.62 172 LEU A O 1
ATOM 1291 N N . VAL A 1 173 ? -14.020 -8.338 20.712 1.00 88.62 173 VAL A N 1
ATOM 1292 C CA . VAL A 1 173 ? -13.287 -9.560 21.050 1.00 88.62 173 VAL A CA 1
ATOM 1293 C C . VAL A 1 173 ? -14.300 -10.689 21.230 1.00 88.62 173 VAL A C 1
ATOM 1295 O O . VAL A 1 173 ? -15.042 -10.740 22.213 1.00 88.62 173 VAL A O 1
ATOM 1298 N N . ALA A 1 174 ? -14.395 -11.591 20.253 1.00 78.06 174 ALA A N 1
ATOM 1299 C CA . ALA A 1 174 ? -15.344 -12.694 20.352 1.00 78.06 174 ALA A CA 1
ATOM 1300 C C . ALA A 1 174 ? -14.835 -13.724 21.362 1.00 78.06 174 ALA A C 1
ATOM 1302 O O . ALA A 1 174 ? -13.790 -14.336 21.163 1.00 78.06 174 ALA A O 1
ATOM 1303 N N . HIS A 1 175 ? -15.598 -13.949 22.433 1.00 54.41 175 HIS A N 1
ATOM 1304 C CA . HIS A 1 175 ? -15.178 -14.875 23.481 1.00 54.41 175 HIS A CA 1
ATOM 1305 C C . HIS A 1 175 ? -15.620 -16.325 23.261 1.00 54.41 175 HIS A C 1
ATOM 1307 O O . HIS A 1 175 ? -15.058 -17.175 23.934 1.00 54.41 175 HIS A O 1
ATOM 1313 N N . ASN A 1 176 ? -16.606 -16.607 22.389 1.00 48.22 176 ASN A N 1
ATOM 1314 C CA . ASN A 1 176 ? -17.161 -17.957 22.141 1.00 48.22 176 ASN A CA 1
ATOM 1315 C C . ASN A 1 176 ? -18.216 -18.010 21.004 1.00 48.22 176 ASN A C 1
ATOM 1317 O O . ASN A 1 176 ? -19.077 -18.891 20.993 1.00 48.22 176 ASN A O 1
ATOM 1321 N N . ALA A 1 177 ? -18.224 -17.067 20.055 1.00 47.09 177 ALA A N 1
ATOM 1322 C CA . ALA A 1 177 ? -19.223 -17.102 18.986 1.00 47.09 177 ALA A CA 1
ATOM 1323 C C . ALA A 1 177 ? -18.882 -18.227 17.994 1.00 47.09 177 ALA A C 1
ATOM 1325 O O . ALA A 1 177 ? -18.006 -18.091 17.149 1.00 47.09 177 ALA A O 1
ATOM 1326 N N . SER A 1 178 ? -19.605 -19.341 18.090 1.00 45.56 178 SER A N 1
ATOM 1327 C CA . SER A 1 178 ? -19.625 -20.425 17.099 1.00 45.56 178 SER A CA 1
ATOM 1328 C C . SER A 1 178 ? -20.168 -19.984 15.729 1.00 45.56 178 SER A C 1
ATOM 1330 O O . SER A 1 178 ? -20.143 -20.757 14.773 1.00 45.56 178 SER A O 1
ATOM 1332 N N . GLY A 1 179 ? -20.643 -18.739 15.614 1.00 53.09 179 GLY A N 1
ATOM 1333 C CA . GLY A 1 179 ? -20.953 -18.077 14.354 1.00 53.09 179 GLY A CA 1
ATOM 1334 C C . GLY A 1 179 ? -19.741 -17.313 13.835 1.00 53.09 179 GLY A C 1
ATOM 1335 O O . GLY A 1 179 ? -19.117 -16.552 14.569 1.00 53.09 179 GLY A O 1
ATOM 1336 N N . ALA A 1 180 ? -19.427 -17.499 12.557 1.00 51.22 180 ALA A N 1
ATOM 1337 C CA . ALA A 1 180 ? -18.310 -16.882 11.854 1.00 51.22 180 ALA A CA 1
ATOM 1338 C C . ALA A 1 180 ? -18.493 -15.369 11.611 1.00 51.22 180 ALA A C 1
ATOM 1340 O O . ALA A 1 180 ? -18.396 -14.882 10.486 1.00 51.22 180 ALA A O 1
ATOM 1341 N N . THR A 1 181 ? -18.806 -14.614 12.660 1.00 62.28 181 THR A N 1
ATOM 1342 C CA . THR A 1 181 ? -18.914 -13.165 12.589 1.00 62.28 181 THR A CA 1
ATOM 1343 C C . THR A 1 181 ? -17.519 -12.579 12.717 1.00 62.28 181 THR A C 1
ATOM 1345 O O . THR A 1 181 ? -16.882 -12.663 13.772 1.00 62.28 181 THR A O 1
ATOM 1348 N N . SER A 1 182 ? -17.056 -11.983 11.625 1.00 72.38 182 SER A N 1
ATOM 1349 C CA . SER A 1 182 ? -15.935 -11.054 11.595 1.00 72.38 182 SER A CA 1
ATOM 1350 C C . SER A 1 182 ? -16.059 -10.062 12.759 1.00 72.38 182 SER A C 1
ATOM 1352 O O . SER A 1 182 ? -17.066 -9.365 12.876 1.00 72.38 182 SER A O 1
ATOM 1354 N N . ASN A 1 183 ? -15.063 -10.037 13.640 1.00 85.75 183 ASN A N 1
ATOM 1355 C CA . ASN A 1 183 ? -14.951 -9.110 14.769 1.00 85.75 183 ASN A CA 1
ATOM 1356 C C . ASN A 1 183 ? -13.607 -8.374 14.689 1.00 85.75 183 ASN A C 1
ATOM 1358 O O . ASN A 1 183 ? -12.752 -8.728 13.870 1.00 85.75 183 ASN A O 1
ATOM 1362 N N . LEU A 1 184 ? -13.426 -7.341 15.516 1.00 88.69 184 LEU A N 1
ATOM 1363 C CA . LEU A 1 184 ? -12.229 -6.500 15.453 1.00 88.69 184 LEU A CA 1
ATOM 1364 C C . LEU A 1 184 ? -10.943 -7.298 15.714 1.00 88.69 184 LEU A C 1
ATOM 1366 O O . LEU A 1 184 ? -9.966 -7.136 14.984 1.00 88.69 184 LEU A O 1
ATOM 1370 N N . GLN A 1 185 ? -10.956 -8.185 16.708 1.00 90.50 185 GLN A N 1
ATOM 1371 C CA . GLN A 1 185 ? -9.828 -9.060 17.011 1.00 90.50 185 GLN A CA 1
ATOM 1372 C C . GLN A 1 185 ? -9.456 -9.944 15.817 1.00 90.50 185 GLN A C 1
ATOM 1374 O O . GLN A 1 185 ? -8.303 -9.935 15.391 1.00 90.50 185 GLN A O 1
ATOM 1379 N N . ALA A 1 186 ? -10.425 -10.653 15.233 1.00 89.62 186 ALA A N 1
ATOM 1380 C CA . ALA A 1 186 ? -10.200 -11.516 14.077 1.00 89.62 186 ALA A CA 1
ATOM 1381 C C . ALA A 1 186 ? -9.652 -10.727 12.882 1.00 89.62 186 ALA A C 1
ATOM 1383 O O . ALA A 1 186 ? -8.754 -11.206 12.189 1.00 89.62 186 ALA A O 1
ATOM 1384 N N . TYR A 1 187 ? -10.151 -9.505 12.663 1.00 91.81 187 TYR A N 1
ATOM 1385 C CA . TYR A 1 187 ? -9.607 -8.628 11.636 1.00 91.81 187 TYR A CA 1
ATOM 1386 C C . TYR A 1 187 ? -8.148 -8.288 11.920 1.00 91.81 187 TYR A C 1
ATOM 1388 O O . TYR A 1 187 ? -7.305 -8.479 11.048 1.00 91.81 187 TYR A O 1
ATOM 1396 N N . GLN A 1 188 ? -7.834 -7.773 13.112 1.00 91.31 188 GLN A N 1
ATOM 1397 C CA . GLN A 1 188 ? -6.472 -7.354 13.420 1.00 91.31 188 GLN A CA 1
ATOM 1398 C C . GLN A 1 188 ? -5.508 -8.537 13.354 1.00 91.31 188 GLN A C 1
ATOM 1400 O O . GLN A 1 188 ? -4.472 -8.439 12.706 1.00 91.31 188 GLN A O 1
ATOM 1405 N N . GLU A 1 189 ? -5.858 -9.685 13.931 1.00 91.44 189 GLU A N 1
ATOM 1406 C CA . GLU A 1 189 ? -5.029 -10.891 13.873 1.00 91.44 189 GLU A CA 1
ATOM 1407 C C . GLU A 1 189 ? -4.789 -11.363 12.436 1.00 91.44 189 GLU A C 1
ATOM 1409 O O . GLU A 1 189 ? -3.662 -11.716 12.085 1.00 91.44 189 GLU A O 1
ATOM 1414 N N . THR A 1 190 ? -5.823 -11.336 11.595 1.00 93.62 190 THR A N 1
ATOM 1415 C CA . THR A 1 190 ? -5.742 -11.816 10.211 1.00 93.62 190 THR A CA 1
ATOM 1416 C C . THR A 1 190 ? -5.017 -10.819 9.318 1.00 93.62 190 THR A C 1
ATOM 1418 O O . THR A 1 190 ? -3.998 -11.151 8.716 1.00 93.62 190 THR A O 1
ATOM 1421 N N . CYS A 1 191 ? -5.510 -9.584 9.244 1.00 95.38 191 CYS A N 1
ATOM 1422 C CA . CYS A 1 191 ? -5.003 -8.584 8.316 1.00 95.38 191 CYS A CA 1
ATOM 1423 C C . CYS A 1 191 ? -3.627 -8.042 8.725 1.00 95.38 191 CYS A C 1
ATOM 1425 O O . CYS A 1 191 ? -2.883 -7.628 7.845 1.00 95.38 191 CYS A O 1
ATOM 1427 N N . SER A 1 192 ? -3.246 -8.080 10.011 1.00 93.19 192 SER A N 1
ATOM 1428 C CA . SER A 1 192 ? -1.903 -7.664 10.459 1.00 93.19 192 SER A CA 1
ATOM 1429 C C . SER A 1 192 ? -0.880 -8.801 10.533 1.00 93.19 192 SER A C 1
ATOM 1431 O O . SER A 1 192 ? 0.233 -8.574 11.003 1.00 93.19 192 SER A O 1
ATOM 1433 N N . TYR A 1 193 ? -1.222 -10.029 10.124 1.00 92.88 193 TYR A N 1
ATOM 1434 C CA . TYR A 1 193 ? -0.370 -11.218 10.312 1.00 92.88 193 TYR A CA 1
ATOM 1435 C C . TYR A 1 193 ? 0.013 -11.445 11.779 1.00 92.88 193 TYR A C 1
ATOM 1437 O O . TYR A 1 193 ? 1.157 -11.768 12.096 1.00 92.88 193 TYR A O 1
ATOM 1445 N N . ARG A 1 194 ? -0.943 -11.224 12.689 1.00 91.00 194 ARG A N 1
ATOM 1446 C CA . ARG A 1 194 ? -0.758 -11.277 14.149 1.00 91.00 194 ARG A CA 1
ATOM 1447 C C . ARG A 1 194 ? 0.319 -10.328 14.688 1.00 91.00 194 ARG A C 1
ATOM 1449 O O . ARG A 1 194 ? 0.778 -10.513 15.809 1.00 91.00 194 ARG A O 1
ATOM 1456 N N . ARG A 1 195 ? 0.704 -9.293 13.936 1.00 85.44 195 ARG A N 1
ATOM 1457 C CA . ARG A 1 195 ? 1.630 -8.248 14.410 1.00 85.44 195 ARG A CA 1
ATOM 1458 C C . ARG A 1 195 ? 0.964 -7.276 15.381 1.00 85.44 195 ARG A C 1
ATOM 1460 O O . ARG A 1 195 ? 1.648 -6.595 16.137 1.00 85.44 195 ARG A O 1
ATOM 1467 N N . ARG A 1 196 ? -0.364 -7.176 15.333 1.00 86.94 196 ARG A N 1
ATOM 1468 C CA . ARG A 1 196 ? -1.175 -6.294 16.178 1.00 86.94 196 ARG A CA 1
ATOM 1469 C C . ARG A 1 196 ? -2.343 -7.081 16.772 1.00 86.94 196 ARG A C 1
ATOM 1471 O O . ARG A 1 196 ? -3.479 -6.840 16.393 1.00 86.94 196 ARG A O 1
ATOM 1478 N N . PRO A 1 197 ? -2.102 -8.095 17.618 1.00 89.12 197 PRO A N 1
ATOM 1479 C CA . PRO A 1 197 ? -3.200 -8.858 18.196 1.00 89.12 197 PRO A CA 1
ATOM 1480 C C . PRO A 1 197 ? -4.006 -7.976 19.161 1.00 89.12 197 PRO A C 1
ATOM 1482 O O . PRO A 1 197 ? -3.428 -7.193 19.919 1.00 89.12 197 PRO A O 1
ATOM 1485 N N . LEU A 1 198 ? -5.333 -8.129 19.164 1.00 89.19 198 LEU A N 1
ATOM 1486 C CA . LEU A 1 198 ? -6.214 -7.490 20.143 1.00 89.19 198 LEU A CA 1
ATOM 1487 C C . LEU A 1 198 ? -6.658 -8.515 21.177 1.00 89.19 198 LEU A C 1
ATOM 1489 O O . LEU A 1 198 ? -7.606 -9.268 20.960 1.00 89.19 198 LEU A O 1
ATOM 1493 N N . TYR A 1 199 ? -5.994 -8.543 22.324 1.00 90.38 199 TYR A N 1
ATOM 1494 C CA . TYR A 1 199 ? -6.388 -9.456 23.390 1.00 90.38 199 TYR A CA 1
ATOM 1495 C C . TYR A 1 199 ? -7.620 -8.937 24.136 1.00 90.38 199 TYR A C 1
ATOM 1497 O O . TYR A 1 199 ? -7.722 -7.753 24.445 1.00 90.38 199 TYR A O 1
ATOM 1505 N N . SER A 1 200 ? -8.528 -9.835 24.525 1.00 89.88 200 SER A N 1
ATOM 1506 C CA . SER A 1 200 ? -9.696 -9.493 25.360 1.00 89.88 200 SER A CA 1
ATOM 1507 C C . SER A 1 200 ? -9.317 -8.814 26.687 1.00 89.88 200 SER A C 1
ATOM 1509 O O . SER A 1 200 ? -10.050 -7.953 27.182 1.00 89.88 200 SER A O 1
ATOM 1511 N N . SER A 1 201 ? -8.146 -9.145 27.243 1.00 89.56 201 SER A N 1
ATOM 1512 C CA . SER A 1 201 ? -7.567 -8.488 28.426 1.00 89.56 201 SER A CA 1
ATOM 1513 C C . SER A 1 201 ? -7.162 -7.034 28.182 1.00 89.56 201 SER A C 1
ATOM 1515 O O . SER A 1 201 ? -7.110 -6.250 29.125 1.00 89.56 201 SER A O 1
ATOM 1517 N N . ASN A 1 202 ? -6.895 -6.675 26.928 1.00 89.06 202 ASN A N 1
ATOM 1518 C CA . ASN A 1 202 ? -6.459 -5.349 26.512 1.00 89.06 202 ASN A CA 1
ATOM 1519 C C . ASN A 1 202 ? -7.622 -4.465 26.034 1.00 89.06 202 ASN A C 1
ATOM 1521 O O . ASN A 1 202 ? -7.401 -3.315 25.657 1.00 89.06 202 ASN A O 1
ATOM 1525 N N . VAL A 1 203 ? -8.849 -4.995 26.045 1.00 89.88 203 VAL A N 1
ATOM 1526 C CA . VAL A 1 203 ? -10.062 -4.267 25.674 1.00 89.88 203 VAL A CA 1
ATOM 1527 C C . VAL A 1 203 ? -10.843 -3.887 26.923 1.00 89.88 203 VAL A C 1
ATOM 1529 O O . VAL A 1 203 ? -11.361 -4.750 27.648 1.00 89.88 203 VAL A O 1
ATOM 1532 N N . VAL A 1 204 ? -10.983 -2.581 27.127 1.00 89.50 204 VAL A N 1
ATOM 1533 C CA . VAL A 1 204 ? -11.831 -1.993 28.161 1.00 89.50 204 VAL A CA 1
ATOM 1534 C C . VAL A 1 204 ? -12.972 -1.254 27.481 1.00 89.50 204 VAL A C 1
ATOM 1536 O O . VAL A 1 204 ? -12.749 -0.406 26.625 1.00 89.50 204 VAL A O 1
ATOM 1539 N N . VAL A 1 205 ? -14.204 -1.582 27.860 1.00 88.75 205 VAL A N 1
ATOM 1540 C CA . VAL A 1 205 ? -15.385 -0.836 27.428 1.00 88.75 205 VAL A CA 1
ATOM 1541 C C . VAL A 1 205 ? -15.913 -0.064 28.623 1.00 88.75 205 VAL A C 1
ATOM 1543 O O . VAL A 1 205 ? -16.130 -0.641 29.687 1.00 88.75 205 VAL A O 1
ATOM 1546 N N . VAL A 1 206 ? -16.085 1.240 28.452 1.00 86.62 206 VAL A N 1
ATOM 1547 C CA . VAL A 1 206 ? -16.503 2.171 29.494 1.00 86.62 206 VAL A CA 1
ATOM 1548 C C . VAL A 1 206 ? -17.830 2.782 29.087 1.00 86.62 206 VAL A C 1
ATOM 1550 O O . VAL A 1 206 ? -17.921 3.435 28.053 1.00 86.62 206 VAL A O 1
ATOM 1553 N N . GLY A 1 207 ? -18.851 2.610 29.917 1.00 84.38 207 GLY A N 1
ATOM 1554 C CA . GLY A 1 207 ? -20.104 3.338 29.789 1.00 84.38 207 GLY A CA 1
ATOM 1555 C C . GLY A 1 207 ? -21.329 2.532 30.228 1.00 84.38 207 GLY A C 1
ATOM 1556 O O . GLY A 1 207 ? -21.168 1.450 30.793 1.00 84.38 207 GLY A O 1
ATOM 1557 N N . PRO A 1 208 ? -22.544 3.049 29.981 1.00 87.06 208 PRO A N 1
ATOM 1558 C CA . PRO A 1 208 ? -22.815 4.329 29.320 1.00 87.06 208 PRO A CA 1
ATOM 1559 C C . PRO A 1 208 ? -22.176 5.519 30.058 1.00 87.06 208 PRO A C 1
ATOM 1561 O O . PRO A 1 208 ? -22.246 5.598 31.280 1.00 87.06 208 PRO A O 1
ATOM 1564 N N . VAL A 1 209 ? -21.505 6.407 29.322 1.00 81.81 209 VAL A N 1
ATOM 1565 C CA . VAL A 1 209 ? -20.885 7.641 29.821 1.00 81.81 209 VAL A CA 1
ATOM 1566 C C . VAL A 1 209 ? -21.861 8.781 29.554 1.00 81.81 209 VAL A C 1
ATOM 1568 O O . VAL A 1 209 ? -22.005 9.168 28.392 1.00 81.81 209 VAL A O 1
ATOM 1571 N N . PRO A 1 210 ? -22.537 9.331 30.575 1.00 79.94 210 PRO A N 1
ATOM 1572 C CA . PRO A 1 210 ? -23.470 10.427 30.367 1.00 79.94 210 PRO A CA 1
ATOM 1573 C C . PRO A 1 210 ? -22.724 11.641 29.818 1.00 79.94 210 PRO A C 1
ATOM 1575 O O . PRO A 1 210 ? -21.811 12.160 30.462 1.00 79.94 210 PRO A O 1
ATOM 1578 N N . VAL A 1 211 ? -23.120 12.111 28.640 1.00 77.56 211 VAL A N 1
ATOM 1579 C CA . VAL A 1 211 ? -22.634 13.373 28.088 1.00 77.56 211 VAL A CA 1
ATOM 1580 C C . VAL A 1 211 ? -23.636 14.450 28.493 1.00 77.56 211 VAL A C 1
ATOM 1582 O O . VAL A 1 211 ? -24.761 14.450 27.982 1.00 77.56 211 VAL A O 1
ATOM 1585 N N . PRO A 1 212 ? -23.291 15.347 29.436 1.00 71.06 212 PRO A N 1
ATOM 1586 C CA . PRO A 1 212 ? -24.200 16.400 29.846 1.00 71.06 212 PRO A CA 1
ATOM 1587 C C . PRO A 1 212 ? -24.378 17.368 28.681 1.00 71.06 212 PRO A C 1
ATOM 1589 O O . PRO A 1 212 ? -23.444 18.058 28.277 1.00 71.06 212 PRO A O 1
ATOM 1592 N N . CYS A 1 213 ? -25.601 17.476 28.170 1.00 67.25 213 CYS A N 1
ATOM 1593 C CA . CYS A 1 213 ? -25.964 18.497 27.189 1.00 67.25 213 CYS A CA 1
ATOM 1594 C C . CYS A 1 213 ? -26.101 19.899 27.818 1.00 67.25 213 CYS A C 1
ATOM 1596 O O . CYS A 1 213 ? -26.974 20.690 27.463 1.00 67.25 213 CYS A O 1
ATOM 1598 N N . THR A 1 214 ? -25.227 20.236 28.769 1.00 59.84 214 THR A N 1
ATOM 1599 C CA . THR A 1 214 ? -25.100 21.584 29.325 1.00 59.84 214 THR A CA 1
ATOM 1600 C C . THR A 1 214 ? -24.202 22.410 28.418 1.00 59.84 214 THR A C 1
ATOM 1602 O O . THR A 1 214 ? -23.022 22.626 28.675 1.00 59.84 214 THR A O 1
ATOM 1605 N N . GLY A 1 215 ? -24.784 22.837 27.310 1.00 51.59 215 GLY A N 1
ATOM 1606 C CA . GLY A 1 215 ? -24.174 23.707 26.325 1.00 51.59 215 GLY A CA 1
ATOM 1607 C C . GLY A 1 215 ? -25.246 24.023 25.307 1.00 51.59 215 GLY A C 1
ATOM 1608 O O . GLY A 1 215 ? -25.864 23.119 24.748 1.00 51.59 215 GLY A O 1
ATOM 1609 N N . ALA A 1 216 ? -25.523 25.303 25.087 1.00 40.72 216 ALA A N 1
ATOM 1610 C CA . ALA A 1 216 ? -26.349 25.669 23.958 1.00 40.72 216 ALA A CA 1
ATOM 1611 C C . ALA A 1 216 ? -25.532 25.353 22.698 1.00 40.72 216 ALA A C 1
ATOM 1613 O O . ALA A 1 216 ? -24.782 26.201 22.222 1.00 40.72 216 ALA A O 1
ATOM 1614 N N . LEU A 1 217 ? -25.753 24.184 22.088 1.00 43.38 217 LEU A N 1
ATOM 1615 C CA . LEU A 1 217 ? -25.821 24.139 20.630 1.00 43.38 217 LEU A CA 1
ATOM 1616 C C . LEU A 1 217 ? -27.018 25.021 20.293 1.00 43.38 217 LEU A C 1
ATOM 1618 O O . LEU A 1 217 ? -28.124 24.520 20.104 1.00 43.38 217 LEU A O 1
ATOM 1622 N N . SER A 1 218 ? -26.848 26.346 20.405 1.00 37.47 218 SER A N 1
ATOM 1623 C CA . SER A 1 218 ? -27.917 27.305 20.199 1.00 37.47 218 SER A CA 1
ATOM 1624 C C . SER A 1 218 ? -28.545 26.893 18.891 1.00 37.47 218 SER A C 1
ATOM 1626 O O . SER A 1 218 ? -27.812 26.809 17.900 1.00 37.47 218 SER A O 1
ATOM 1628 N N . HIS A 1 219 ? -29.829 26.516 18.962 1.00 39.97 219 HIS A N 1
ATOM 1629 C CA . HIS A 1 219 ? -30.654 26.071 17.851 1.00 39.97 219 HIS A CA 1
ATOM 1630 C C . HIS A 1 219 ? -30.080 26.586 16.554 1.00 39.97 219 HIS A C 1
ATOM 1632 O O . HIS A 1 219 ? -29.861 27.795 16.492 1.00 39.97 219 HIS A O 1
ATOM 1638 N N . HIS A 1 220 ? -29.862 25.699 15.576 1.00 40.09 220 HIS A N 1
ATOM 1639 C CA . HIS A 1 220 ? -29.783 26.034 14.157 1.00 40.09 220 HIS A CA 1
ATOM 1640 C C . HIS A 1 220 ? -30.639 27.278 13.875 1.00 40.09 220 HIS A C 1
ATOM 1642 O O . HIS A 1 220 ? -31.813 27.185 13.528 1.00 40.09 220 HIS A O 1
ATOM 1648 N N . ARG A 1 221 ? -30.073 28.471 14.061 1.00 36.25 221 ARG A N 1
ATOM 1649 C CA . ARG A 1 221 ? -30.593 29.667 13.453 1.00 36.25 221 ARG A CA 1
ATOM 1650 C C . ARG A 1 221 ? -30.112 29.438 12.040 1.00 36.25 221 ARG A C 1
ATOM 1652 O O . ARG A 1 221 ? -28.893 29.330 11.862 1.00 36.25 221 ARG A O 1
ATOM 1659 N N . PRO A 1 222 ? -31.022 29.239 11.066 1.00 38.72 222 PRO A N 1
ATOM 1660 C CA . PRO A 1 222 ? -30.616 29.263 9.679 1.00 38.72 222 PRO A CA 1
ATOM 1661 C C . PRO A 1 222 ? -29.741 30.492 9.555 1.00 38.72 222 PRO A C 1
ATOM 1663 O O . PRO A 1 222 ? -30.150 31.586 9.950 1.00 38.72 222 PRO A O 1
ATOM 1666 N N . ARG A 1 223 ? -28.491 30.246 9.188 1.00 37.78 223 ARG A N 1
ATOM 1667 C CA . ARG A 1 223 ? -27.454 31.253 9.133 1.00 37.78 223 ARG A CA 1
ATOM 1668 C C . ARG A 1 223 ? -28.036 32.395 8.287 1.00 37.78 223 ARG A C 1
ATOM 1670 O O . ARG A 1 223 ? -28.333 32.214 7.106 1.00 37.78 223 ARG A O 1
ATOM 1677 N N . THR A 1 224 ? -28.376 33.515 8.930 1.00 43.16 224 THR A N 1
ATOM 1678 C CA . THR A 1 224 ? -29.081 34.644 8.293 1.00 43.16 224 THR A CA 1
ATOM 1679 C C . THR A 1 224 ? -28.189 35.372 7.284 1.00 43.16 224 THR A C 1
ATOM 1681 O O . THR A 1 224 ? -28.638 36.280 6.599 1.00 43.16 224 THR A O 1
ATOM 1684 N N . ASP A 1 225 ? -26.931 34.954 7.159 1.00 44.19 225 ASP A N 1
ATOM 1685 C CA . ASP A 1 225 ? -25.974 35.315 6.114 1.00 44.19 225 ASP A CA 1
ATOM 1686 C C . ASP A 1 225 ? -26.210 34.570 4.781 1.00 44.19 225 ASP A C 1
ATOM 1688 O O . ASP A 1 225 ? -25.574 34.908 3.788 1.00 44.19 225 ASP A O 1
ATOM 1692 N N . LEU A 1 226 ? -27.148 33.612 4.711 1.00 42.97 226 LEU A N 1
ATOM 1693 C CA . LEU A 1 226 ? -27.578 32.945 3.465 1.00 42.97 226 LEU A CA 1
ATOM 1694 C C . LEU A 1 226 ? -28.961 33.404 2.965 1.00 42.97 226 LEU A C 1
ATOM 1696 O O . LEU A 1 226 ? -29.662 32.669 2.264 1.00 42.97 226 LEU A O 1
ATOM 1700 N N . VAL A 1 227 ? -29.366 34.631 3.293 1.00 40.66 227 VAL A N 1
ATOM 1701 C CA . VAL A 1 227 ? -30.536 35.270 2.673 1.00 40.66 227 VAL A CA 1
ATOM 1702 C C . VAL A 1 227 ? -30.199 35.577 1.208 1.00 40.66 227 VAL A C 1
ATOM 1704 O O . VAL A 1 227 ? -29.434 36.490 0.919 1.00 40.66 227 VAL A O 1
ATOM 1707 N N . GLY A 1 228 ? -30.748 34.784 0.280 1.00 46.72 228 GLY A N 1
ATOM 1708 C CA . GLY A 1 228 ? -30.634 35.017 -1.168 1.00 46.72 228 GLY A CA 1
ATOM 1709 C C . GLY A 1 228 ? -30.441 33.769 -2.034 1.00 46.72 228 GLY A C 1
ATOM 1710 O O . GLY A 1 228 ? -30.608 33.846 -3.249 1.00 46.72 228 GLY A O 1
ATOM 1711 N N . LEU A 1 229 ? -30.134 32.607 -1.447 1.00 44.16 229 LEU A N 1
ATOM 1712 C CA . LEU A 1 229 ? -30.101 31.346 -2.194 1.00 44.16 229 LEU A CA 1
ATOM 1713 C C . LEU A 1 229 ? -31.498 30.724 -2.240 1.00 44.16 229 LEU A C 1
ATOM 1715 O O . LEU A 1 229 ? -32.171 30.594 -1.218 1.00 44.16 229 LEU A O 1
ATOM 1719 N N . SER A 1 230 ? -31.937 30.317 -3.432 1.00 53.62 230 SER A N 1
ATOM 1720 C CA . SER A 1 230 ? -33.192 29.582 -3.583 1.00 53.62 230 SER A CA 1
ATOM 1721 C C . SER A 1 230 ? -33.128 28.265 -2.801 1.00 53.62 230 SER A C 1
ATOM 1723 O O . SER A 1 230 ? -32.064 27.651 -2.680 1.00 53.62 230 SER A O 1
ATOM 1725 N N . GLY A 1 231 ? -34.272 27.790 -2.299 1.00 47.59 231 GLY A N 1
ATOM 1726 C CA . GLY A 1 231 ? -34.346 26.513 -1.575 1.00 47.59 231 GLY A CA 1
ATOM 1727 C C . GLY A 1 231 ? -33.763 25.332 -2.367 1.00 47.59 231 GLY A C 1
ATOM 1728 O O . GLY A 1 231 ? -33.214 24.408 -1.777 1.00 47.59 231 GLY A O 1
ATOM 1729 N N . ALA A 1 232 ? -33.778 25.404 -3.702 1.00 47.12 232 ALA A N 1
ATOM 1730 C CA . ALA A 1 232 ? -33.141 24.431 -4.585 1.00 47.12 232 ALA A CA 1
ATOM 1731 C C . ALA A 1 232 ? -31.601 24.523 -4.595 1.00 47.12 232 ALA A C 1
ATOM 1733 O O . ALA A 1 232 ? -30.943 23.490 -4.631 1.00 47.12 232 ALA A O 1
ATOM 1734 N N . ALA A 1 233 ? -31.010 25.720 -4.505 1.00 47.53 233 ALA A N 1
ATOM 1735 C CA . ALA A 1 233 ? -29.555 25.902 -4.429 1.00 47.53 233 ALA A CA 1
ATOM 1736 C C . ALA A 1 233 ? -28.993 25.513 -3.050 1.00 47.53 233 ALA A C 1
ATOM 1738 O O . ALA A 1 233 ? -27.944 24.876 -2.959 1.00 47.53 233 ALA A O 1
ATOM 1739 N N . ALA A 1 234 ? -29.731 25.818 -1.977 1.00 47.72 234 ALA A N 1
ATOM 1740 C CA . ALA A 1 234 ? -29.407 25.340 -0.634 1.00 47.72 234 ALA A CA 1
ATOM 1741 C C . ALA A 1 234 ? -29.530 23.808 -0.532 1.00 47.72 234 ALA A C 1
ATOM 1743 O O . ALA A 1 234 ? -28.712 23.169 0.126 1.00 47.72 234 ALA A O 1
ATOM 1744 N N . ASN A 1 235 ? -30.501 23.209 -1.230 1.00 41.25 235 ASN A N 1
ATOM 1745 C CA . ASN A 1 235 ? -30.633 21.757 -1.317 1.00 41.25 235 ASN A CA 1
ATOM 1746 C C . ASN A 1 235 ? -29.581 21.111 -2.228 1.00 41.25 235 ASN A C 1
ATOM 1748 O O . ASN A 1 235 ? -29.085 20.055 -1.871 1.00 41.25 235 ASN A O 1
ATOM 1752 N N . ALA A 1 236 ? -29.151 21.734 -3.328 1.00 39.03 236 ALA A N 1
ATOM 1753 C CA . ALA A 1 236 ? -28.064 21.212 -4.166 1.00 39.03 236 ALA A CA 1
ATOM 1754 C C . ALA A 1 236 ? -26.706 21.193 -3.435 1.00 39.03 236 ALA A C 1
ATOM 1756 O O . ALA A 1 236 ? -25.921 20.269 -3.625 1.00 39.03 236 ALA A O 1
ATOM 1757 N N . LEU A 1 237 ? -26.461 22.152 -2.531 1.00 41.03 237 LEU A N 1
ATOM 1758 C CA . LEU A 1 237 ? -25.313 22.129 -1.610 1.00 41.03 237 LEU A CA 1
ATOM 1759 C C . LEU A 1 237 ? -25.437 21.052 -0.515 1.00 41.03 237 LEU A C 1
ATOM 1761 O O . LEU A 1 237 ? -24.419 20.591 -0.009 1.00 41.03 237 LEU A O 1
ATOM 1765 N N . ARG A 1 238 ? -26.663 20.631 -0.171 1.00 35.94 238 ARG A N 1
ATOM 1766 C CA . ARG A 1 238 ? -26.956 19.545 0.791 1.00 35.94 238 ARG A CA 1
ATOM 1767 C C . ARG A 1 238 ? -27.079 18.159 0.143 1.00 35.94 238 ARG A C 1
ATOM 1769 O O . ARG A 1 238 ? -26.992 17.148 0.827 1.00 35.94 238 ARG A O 1
ATOM 1776 N N . MET A 1 239 ? -27.296 18.074 -1.168 1.00 33.03 239 MET A N 1
ATOM 1777 C CA . MET A 1 239 ? -27.535 16.806 -1.872 1.00 33.03 239 MET A CA 1
ATOM 1778 C C . MET A 1 239 ? -26.251 16.040 -2.221 1.00 33.03 239 MET A C 1
ATOM 1780 O O . MET A 1 239 ? -26.349 14.897 -2.652 1.00 33.03 239 MET A O 1
ATOM 1784 N N . ASN A 1 240 ? -25.063 16.602 -1.966 1.00 35.22 240 ASN A N 1
ATOM 1785 C CA . ASN A 1 240 ? -23.808 15.834 -1.956 1.00 35.22 240 ASN A CA 1
ATOM 1786 C C . ASN A 1 240 ? -23.446 15.299 -0.549 1.00 35.22 240 ASN A C 1
ATOM 1788 O O . ASN A 1 240 ? -22.352 14.786 -0.342 1.00 35.22 240 ASN A O 1
ATOM 1792 N N . SER A 1 241 ? -24.344 15.448 0.436 1.00 32.31 241 SER A N 1
ATOM 1793 C CA . SER A 1 241 ? -24.130 15.086 1.845 1.00 32.31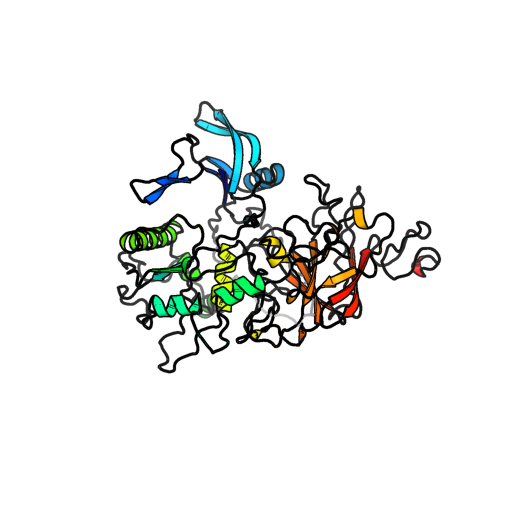 241 SER A CA 1
ATOM 1794 C C . SER A 1 241 ? -25.327 14.330 2.439 1.00 32.31 241 SER A C 1
ATOM 1796 O O . SER A 1 241 ? -25.825 14.670 3.511 1.00 32.31 241 SER A O 1
ATOM 1798 N N . THR A 1 242 ? -25.812 13.278 1.775 1.00 27.97 242 THR A N 1
ATOM 1799 C CA . THR A 1 242 ? -26.877 12.411 2.327 1.00 27.97 242 THR A CA 1
ATOM 1800 C C . THR A 1 242 ? -26.408 11.450 3.427 1.00 27.97 242 THR A C 1
ATOM 1802 O O . THR A 1 242 ? -27.162 10.573 3.839 1.00 27.97 242 THR A O 1
ATOM 1805 N N . HIS A 1 243 ? -25.226 11.668 4.004 1.00 28.28 243 HIS A N 1
ATOM 1806 C CA . HIS A 1 243 ? -24.939 11.245 5.369 1.00 28.28 243 HIS A CA 1
ATOM 1807 C C . HIS A 1 243 ? -24.914 12.477 6.274 1.00 28.28 243 HIS A C 1
ATOM 1809 O O . HIS A 1 243 ? -23.932 13.214 6.302 1.00 28.28 243 HIS A O 1
ATOM 1815 N N . THR A 1 244 ? -25.957 12.654 7.087 1.00 33.16 244 THR A N 1
ATOM 1816 C CA . THR A 1 244 ? -25.847 13.335 8.384 1.00 33.16 244 THR A CA 1
ATOM 1817 C C . THR A 1 244 ? -24.945 12.490 9.290 1.00 33.16 244 THR A C 1
ATOM 1819 O O . THR A 1 244 ? -25.412 11.790 10.186 1.00 33.16 244 THR A O 1
ATOM 1822 N N . GLY A 1 245 ? -23.653 12.449 8.972 1.00 31.44 245 GLY A N 1
ATOM 1823 C CA . GLY A 1 245 ? -22.611 11.915 9.834 1.00 31.44 245 GLY A CA 1
ATOM 1824 C C . GLY A 1 245 ? -22.181 12.986 10.827 1.00 31.44 245 GLY A C 1
ATOM 1825 O O . GLY A 1 245 ? -22.287 14.183 10.553 1.00 31.44 245 GLY A O 1
ATOM 1826 N N . TRP A 1 246 ? -21.667 12.560 11.977 1.00 32.41 246 TRP A N 1
ATOM 1827 C CA . TRP A 1 246 ? -21.173 13.439 13.039 1.00 32.41 246 TRP A CA 1
ATOM 1828 C C . TRP A 1 246 ? -20.119 14.453 12.544 1.00 32.41 246 TRP A C 1
ATOM 1830 O O . TRP A 1 246 ? -19.993 15.523 13.123 1.00 32.41 246 TRP A O 1
ATOM 1840 N N . TRP A 1 247 ? -19.467 14.206 11.400 1.00 27.88 247 TRP A N 1
ATOM 1841 C CA . TRP A 1 247 ? -18.612 15.162 10.679 1.00 27.88 247 TRP A CA 1
ATOM 1842 C C . TRP A 1 247 ? -19.273 16.511 10.333 1.00 27.88 247 TRP A C 1
ATOM 1844 O O . TRP A 1 247 ? -18.583 17.527 10.261 1.00 27.88 247 TRP A O 1
ATOM 1854 N N . ASP A 1 248 ? -20.594 16.570 10.130 1.00 32.25 248 ASP A N 1
ATOM 1855 C CA . ASP A 1 248 ? -21.300 17.851 9.936 1.00 32.25 248 ASP A CA 1
ATOM 1856 C C . ASP A 1 248 ? -21.645 18.532 11.277 1.00 32.25 248 ASP A C 1
ATOM 1858 O O . ASP A 1 248 ? -21.714 19.758 11.342 1.00 32.25 248 ASP A O 1
ATOM 1862 N N . LEU A 1 249 ? -21.754 17.770 12.375 1.00 32.78 249 LEU A N 1
ATOM 1863 C CA . LEU A 1 249 ? -21.834 18.296 13.749 1.00 32.78 249 LEU A CA 1
ATOM 1864 C C . LEU A 1 249 ? -20.453 18.706 14.292 1.00 32.78 249 LEU A C 1
ATOM 1866 O O . LEU A 1 249 ? -20.351 19.656 15.064 1.00 32.78 249 LEU A O 1
ATOM 1870 N N . SER A 1 250 ? -19.362 18.099 13.826 1.00 32.06 250 SER A N 1
ATOM 1871 C CA . SER A 1 250 ? -17.988 18.514 14.134 1.00 32.06 250 SER A CA 1
ATOM 1872 C C . SER A 1 250 ? -17.586 19.806 13.409 1.00 32.06 250 SER A C 1
ATOM 1874 O O . SER A 1 250 ? -16.553 20.392 13.717 1.00 32.06 250 SER A O 1
ATOM 1876 N N . ARG A 1 251 ? -18.394 20.287 12.451 1.00 31.17 251 ARG A N 1
ATOM 1877 C CA . ARG A 1 251 ? -18.309 21.675 11.958 1.00 31.17 251 ARG A CA 1
ATOM 1878 C C . ARG A 1 251 ? -18.887 22.678 12.956 1.00 31.17 251 ARG A C 1
ATOM 1880 O O . ARG A 1 251 ? -18.570 23.861 12.867 1.00 31.17 251 ARG A O 1
ATOM 1887 N N . THR A 1 252 ? -19.728 22.214 13.879 1.00 34.72 252 THR A N 1
ATOM 1888 C CA . THR A 1 252 ? -20.315 23.021 14.957 1.00 34.72 252 THR A CA 1
ATOM 1889 C C . THR A 1 252 ? -19.640 22.811 16.310 1.00 34.72 252 THR A C 1
ATOM 1891 O O . THR A 1 252 ? -19.710 23.716 17.134 1.00 34.72 252 THR A O 1
ATOM 1894 N N . CYS A 1 253 ? -18.939 21.691 16.516 1.00 33.50 253 CYS A N 1
ATOM 1895 C CA . CYS A 1 253 ? -18.100 21.460 17.688 1.00 33.50 253 CYS A CA 1
ATOM 1896 C C . CYS A 1 253 ? -16.640 21.827 17.392 1.00 33.50 253 CYS A C 1
ATOM 1898 O O . CYS A 1 253 ? -15.995 21.268 16.508 1.00 33.50 253 CYS A O 1
ATOM 1900 N N . THR A 1 254 ? -16.088 22.765 18.148 1.00 34.66 254 THR A N 1
ATOM 1901 C CA . THR A 1 254 ? -14.672 23.130 18.095 1.00 34.66 254 THR A CA 1
ATOM 1902 C C . THR A 1 254 ? -13.780 21.935 18.479 1.00 34.66 254 THR A C 1
ATOM 1904 O O . THR A 1 254 ? -14.186 21.080 19.270 1.00 34.66 254 THR A O 1
ATOM 1907 N N . PRO A 1 255 ? -12.513 21.875 18.018 1.00 37.94 255 PRO A N 1
ATOM 1908 C CA . PRO A 1 255 ? -11.538 20.895 18.514 1.00 37.94 255 PRO A CA 1
ATOM 1909 C C . PRO A 1 255 ? -11.406 20.874 20.049 1.00 37.94 255 PRO A C 1
ATOM 1911 O O . PRO A 1 255 ? -11.044 19.854 20.633 1.00 37.94 255 PRO A O 1
ATOM 1914 N N . ALA A 1 256 ? -11.720 21.992 20.713 1.00 34.59 256 ALA A N 1
ATOM 1915 C CA . ALA A 1 256 ? -11.748 22.093 22.167 1.00 34.59 256 ALA A CA 1
ATOM 1916 C C . ALA A 1 256 ? -12.902 21.296 22.799 1.00 34.59 256 ALA A C 1
ATOM 1918 O O . ALA A 1 256 ? -12.694 20.701 23.856 1.00 34.59 256 ALA A O 1
ATOM 1919 N N . GLU A 1 257 ? -14.070 21.245 22.151 1.00 40.94 257 GLU A N 1
ATOM 1920 C CA . GLU A 1 257 ? -15.249 20.495 22.605 1.00 40.94 257 GLU A CA 1
ATOM 1921 C C . GLU A 1 257 ? -15.086 18.992 22.386 1.00 40.94 257 GLU A C 1
ATOM 1923 O O . GLU A 1 257 ? -15.356 18.225 23.304 1.00 40.94 257 GLU A O 1
ATOM 1928 N N . MET A 1 258 ? -14.543 18.559 21.242 1.00 43.91 258 MET A N 1
ATOM 1929 C CA . MET A 1 258 ? -14.198 17.142 21.050 1.00 43.91 258 MET A CA 1
ATOM 1930 C C . MET A 1 258 ? -13.159 16.678 22.074 1.00 43.91 258 MET A C 1
ATOM 1932 O O . MET A 1 258 ? -13.342 15.648 22.716 1.00 43.91 258 MET A O 1
ATOM 1936 N N . GLY A 1 259 ? -12.128 17.493 22.324 1.00 44.94 259 GLY A N 1
ATOM 1937 C CA . GLY A 1 259 ? -11.173 17.211 23.393 1.00 44.94 259 GLY A CA 1
ATOM 1938 C C . GLY A 1 259 ? -11.797 17.263 24.794 1.00 44.94 259 GLY A C 1
ATOM 1939 O O . GLY A 1 259 ? -11.302 16.606 25.701 1.00 44.94 259 GLY A O 1
ATOM 1940 N N . ALA A 1 260 ? -12.859 18.045 25.016 1.00 45.88 260 ALA A N 1
ATOM 1941 C CA . ALA A 1 260 ? -13.558 18.080 26.302 1.00 45.88 260 ALA A CA 1
ATOM 1942 C C . ALA A 1 260 ? -14.395 16.816 26.523 1.00 45.88 260 ALA A C 1
ATOM 1944 O O . ALA A 1 260 ? -14.383 16.285 27.629 1.00 45.88 260 ALA A O 1
ATOM 1945 N N . ILE A 1 261 ? -15.053 16.310 25.475 1.00 50.16 261 ILE A N 1
ATOM 1946 C CA . ILE A 1 261 ? -15.760 15.024 25.498 1.00 50.16 261 ILE A CA 1
ATOM 1947 C C . ILE A 1 261 ? -14.764 13.886 25.747 1.00 50.16 261 ILE A C 1
ATOM 1949 O O . ILE A 1 261 ? -15.006 13.063 26.623 1.00 50.16 261 ILE A O 1
ATOM 1953 N N . GLU A 1 262 ? -13.621 13.884 25.054 1.00 57.53 262 GLU A N 1
ATOM 1954 C CA . GLU A 1 262 ? -12.540 12.911 25.268 1.00 57.53 262 GLU A CA 1
ATOM 1955 C C . GLU A 1 262 ? -12.052 12.928 26.723 1.00 57.53 262 GLU A C 1
ATOM 1957 O O . GLU A 1 262 ? -12.049 11.894 27.388 1.00 57.53 262 GLU A O 1
ATOM 1962 N N . ARG A 1 263 ? -11.732 14.114 27.260 1.00 58.19 263 ARG A N 1
ATOM 1963 C CA . ARG A 1 263 ? -11.288 14.271 28.654 1.00 58.19 263 ARG A CA 1
ATOM 1964 C C . ARG A 1 263 ? -12.356 13.867 29.668 1.00 58.19 263 ARG A C 1
ATOM 1966 O O . ARG A 1 263 ? -12.016 13.294 30.696 1.00 58.19 263 ARG A O 1
ATOM 1973 N N . ALA A 1 264 ? -13.630 14.167 29.412 1.00 55.84 264 ALA A N 1
ATOM 1974 C CA . ALA A 1 264 ? -14.729 13.786 30.299 1.00 55.84 264 ALA A CA 1
ATOM 1975 C C . ALA A 1 264 ? -14.955 12.268 30.293 1.00 55.84 264 ALA A C 1
ATOM 1977 O O . ALA A 1 264 ? -15.154 11.670 31.351 1.00 55.84 264 ALA A O 1
ATOM 1978 N N . ALA A 1 265 ? -14.871 11.645 29.117 1.00 54.88 265 ALA A N 1
ATOM 1979 C CA . ALA A 1 265 ? -14.961 10.203 28.969 1.00 54.88 265 ALA A CA 1
ATOM 1980 C C . ALA A 1 265 ? -13.784 9.504 29.667 1.00 54.88 265 ALA A C 1
ATOM 1982 O O . ALA A 1 265 ? -14.007 8.585 30.455 1.00 54.88 265 ALA A O 1
ATOM 1983 N N . GLU A 1 266 ? -12.553 9.989 29.470 1.00 58.69 266 GLU A N 1
ATOM 1984 C CA . GLU A 1 266 ? -11.353 9.483 30.147 1.00 58.69 266 GLU A CA 1
ATOM 1985 C C . GLU A 1 266 ? -11.437 9.650 31.672 1.00 58.69 266 GLU A C 1
ATOM 1987 O O . GLU A 1 266 ? -11.195 8.695 32.410 1.00 58.69 266 GLU A O 1
ATOM 1992 N N . ALA A 1 267 ? -11.865 10.819 32.161 1.00 57.94 267 ALA A N 1
ATOM 1993 C CA . ALA A 1 267 ? -12.056 11.063 33.590 1.00 57.94 267 ALA A CA 1
ATOM 1994 C C . ALA A 1 267 ? -13.097 10.111 34.205 1.00 57.94 267 ALA A C 1
ATOM 1996 O O . ALA A 1 267 ? -12.876 9.562 35.286 1.00 57.94 267 ALA A O 1
ATOM 1997 N N . PHE A 1 268 ? -14.209 9.864 33.507 1.00 55.72 268 PHE A N 1
ATOM 1998 C CA . PHE A 1 268 ? -15.207 8.884 33.932 1.00 55.72 268 PHE A CA 1
ATOM 1999 C C . PHE A 1 268 ? -14.634 7.458 33.942 1.00 55.72 268 PHE A C 1
ATOM 2001 O O . PHE A 1 268 ? -14.820 6.720 34.908 1.00 55.72 268 PHE A O 1
ATOM 2008 N N . ALA A 1 269 ? -13.872 7.067 32.917 1.00 55.34 269 ALA A N 1
ATOM 2009 C CA . ALA A 1 269 ? -13.225 5.756 32.872 1.00 55.34 269 ALA A CA 1
ATOM 2010 C C . ALA A 1 269 ? -12.253 5.523 34.026 1.00 55.34 269 ALA A C 1
ATOM 2012 O O . ALA A 1 269 ? -12.241 4.434 34.596 1.00 55.34 269 ALA A O 1
ATOM 2013 N N . GLN A 1 270 ? -11.466 6.534 34.392 1.00 55.00 270 GLN A N 1
ATOM 2014 C CA . GLN A 1 270 ? -10.533 6.449 35.514 1.00 55.00 270 GLN A CA 1
ATOM 2015 C C . GLN A 1 270 ? -11.259 6.295 36.860 1.00 55.00 270 GLN A C 1
ATOM 2017 O O . GLN A 1 270 ? -10.777 5.568 37.728 1.00 55.00 270 GLN A O 1
ATOM 2022 N N . GLN A 1 271 ? -12.440 6.907 37.028 1.00 58.03 271 GLN A N 1
ATOM 2023 C CA . GLN A 1 271 ? -13.271 6.725 38.227 1.00 58.03 271 GLN A CA 1
ATOM 2024 C C . GLN A 1 271 ? -13.821 5.300 38.347 1.00 58.03 271 GLN A C 1
ATOM 2026 O O . GLN A 1 271 ? -13.911 4.762 39.449 1.00 58.03 271 GLN A O 1
ATOM 2031 N N . VAL A 1 272 ? -14.182 4.684 37.219 1.00 51.19 272 VAL A N 1
ATOM 2032 C CA . VAL A 1 272 ? -14.779 3.341 37.192 1.00 51.19 272 VAL A CA 1
ATOM 2033 C C . VAL A 1 272 ? -13.706 2.238 37.150 1.00 51.19 272 VAL A C 1
ATOM 2035 O O . VAL A 1 272 ? -13.960 1.119 37.590 1.00 51.19 272 VAL A O 1
ATOM 2038 N N . ASN A 1 273 ? -12.493 2.528 36.659 1.00 46.84 273 ASN A N 1
ATOM 2039 C CA . ASN A 1 273 ? -11.428 1.541 36.467 1.00 46.84 273 ASN A CA 1
ATOM 2040 C C . ASN A 1 273 ? -10.025 2.117 36.761 1.00 46.84 273 ASN A C 1
ATOM 2042 O O . ASN A 1 273 ? -9.358 2.685 35.897 1.00 46.84 273 ASN A O 1
ATOM 2046 N N . VAL A 1 274 ? -9.521 1.879 37.977 1.00 42.75 274 VAL A N 1
ATOM 2047 C CA . VAL A 1 274 ? -8.261 2.440 38.530 1.00 42.75 274 VAL A CA 1
ATOM 2048 C C . VAL A 1 274 ? -6.976 1.948 37.812 1.00 42.75 274 VAL A C 1
ATOM 2050 O O . VAL A 1 274 ? -5.867 2.306 38.193 1.00 42.75 274 VAL A O 1
ATOM 2053 N N . ARG A 1 275 ? -7.076 1.115 36.764 1.00 44.38 275 ARG A N 1
ATOM 2054 C CA . ARG A 1 275 ? -5.920 0.487 36.080 1.00 44.38 275 ARG A CA 1
ATOM 2055 C C . ARG A 1 275 ? -5.678 0.940 34.635 1.00 44.38 275 ARG A C 1
ATOM 2057 O O . ARG A 1 275 ? -4.833 0.353 33.959 1.00 44.38 275 ARG A O 1
ATOM 2064 N N . LEU A 1 276 ? -6.387 1.951 34.138 1.00 43.66 276 LEU A N 1
ATOM 2065 C CA . LEU A 1 276 ? -6.193 2.431 32.768 1.00 43.66 276 LEU A CA 1
ATOM 2066 C C . LEU A 1 276 ? -4.926 3.295 32.657 1.00 43.66 276 LEU A C 1
ATOM 2068 O O . LEU A 1 276 ? -4.876 4.424 33.131 1.00 43.66 276 LEU A O 1
ATOM 2072 N N . GLY A 1 277 ? -3.885 2.732 32.041 1.00 40.69 277 GLY A N 1
ATOM 2073 C CA . GLY A 1 277 ? -2.704 3.469 31.595 1.00 40.69 277 GLY A CA 1
ATOM 2074 C C . GLY A 1 277 ? -2.951 4.211 30.276 1.00 40.69 277 GLY A C 1
ATOM 2075 O O . GLY A 1 277 ? -3.920 3.960 29.567 1.00 40.69 277 GLY A O 1
ATOM 2076 N N . ARG A 1 278 ? -2.046 5.131 29.946 1.00 34.53 278 ARG A N 1
ATOM 2077 C CA . ARG A 1 278 ? -2.105 6.023 28.779 1.00 34.53 278 ARG A CA 1
ATOM 2078 C C . ARG A 1 278 ? -2.124 5.262 27.443 1.00 34.53 278 ARG A C 1
ATOM 2080 O O . ARG A 1 278 ? -1.160 4.554 27.151 1.00 34.53 278 ARG A O 1
ATOM 2087 N N . HIS A 1 279 ? -3.130 5.495 26.591 1.00 39.19 279 HIS A N 1
ATOM 2088 C CA . HIS A 1 279 ? -3.193 4.951 25.224 1.00 39.19 279 HIS A CA 1
ATOM 2089 C C . HIS A 1 279 ? -3.616 6.023 24.205 1.00 39.19 279 HIS A C 1
ATOM 2091 O O . HIS A 1 279 ? -4.657 6.644 24.388 1.00 39.19 279 HIS A O 1
ATOM 2097 N N . PRO A 1 280 ? -2.826 6.279 23.144 1.00 32.91 280 PRO A N 1
ATOM 2098 C CA . PRO A 1 280 ? -3.188 7.252 22.123 1.00 32.91 280 PRO A CA 1
ATOM 2099 C C . PRO A 1 280 ? -4.090 6.605 21.064 1.00 32.91 280 PRO A C 1
ATOM 2101 O O . PRO A 1 280 ? -3.646 5.724 20.330 1.00 32.91 280 PRO A O 1
ATOM 2104 N N . GLY A 1 281 ? -5.334 7.074 20.964 1.00 38.75 281 GLY A N 1
ATOM 2105 C CA . GLY A 1 281 ? -6.219 6.775 19.839 1.00 38.75 281 GLY A CA 1
ATOM 2106 C C . GLY A 1 281 ? -7.700 6.783 20.208 1.00 38.75 281 GLY A C 1
ATOM 2107 O O . GLY A 1 281 ? -8.143 5.923 20.961 1.00 38.75 281 GLY A O 1
ATOM 2108 N N . PHE A 1 282 ? -8.466 7.727 19.655 1.00 39.31 282 PHE A N 1
ATOM 2109 C CA . PHE A 1 282 ? -9.921 7.798 19.809 1.00 39.31 282 PHE A CA 1
ATOM 2110 C C . PHE A 1 282 ? -10.599 7.401 18.496 1.00 39.31 282 PHE A C 1
ATOM 2112 O O . PHE A 1 282 ? -10.326 8.004 17.461 1.00 39.31 282 PHE A O 1
ATOM 2119 N N . VAL A 1 283 ? -11.477 6.400 18.548 1.00 44.97 283 VAL A N 1
ATOM 2120 C CA . VAL A 1 283 ? -12.324 5.981 17.424 1.00 44.97 283 VAL A CA 1
ATOM 2121 C C . VAL A 1 283 ? -13.763 6.330 17.778 1.00 44.97 283 VAL A C 1
ATOM 2123 O O . VAL A 1 283 ? -14.294 5.785 18.746 1.00 44.97 283 VAL A O 1
ATOM 2126 N N . ASP A 1 284 ? -14.397 7.216 17.008 1.00 43.69 284 ASP A N 1
ATOM 2127 C CA . ASP A 1 284 ? -15.839 7.431 17.131 1.00 43.69 284 ASP A CA 1
ATOM 2128 C C . ASP A 1 284 ? -16.578 6.327 16.371 1.00 43.69 284 ASP A C 1
ATOM 2130 O O . ASP A 1 284 ? -16.505 6.215 15.150 1.00 43.69 284 ASP A O 1
ATOM 2134 N N . ALA A 1 285 ? -17.291 5.496 17.122 1.00 47.25 285 ALA A N 1
ATOM 2135 C CA . ALA A 1 285 ? -18.051 4.374 16.604 1.00 47.25 285 ALA A CA 1
ATOM 2136 C C . ALA A 1 285 ? -19.572 4.617 16.689 1.00 47.25 285 ALA A C 1
ATOM 2138 O O . ALA A 1 285 ? -20.361 3.674 16.623 1.00 47.25 285 ALA A O 1
ATOM 2139 N N . SER A 1 286 ? -20.011 5.875 16.824 1.00 42.88 286 SER A N 1
ATOM 2140 C CA . SER A 1 286 ? -21.430 6.265 16.873 1.00 42.88 286 SER A CA 1
ATOM 2141 C C . SER A 1 286 ? -22.241 5.772 15.664 1.00 42.88 286 SER A C 1
ATOM 2143 O O . SER A 1 286 ? -23.454 5.579 15.751 1.00 42.88 286 SER A O 1
ATOM 2145 N N . THR A 1 287 ? -21.573 5.472 14.547 1.00 43.25 287 THR A N 1
ATOM 2146 C CA . THR A 1 287 ? -22.165 4.887 13.337 1.00 43.25 287 THR A CA 1
ATOM 2147 C C . THR A 1 287 ? -22.374 3.369 13.400 1.00 43.25 287 THR A C 1
ATOM 2149 O O . THR A 1 287 ? -22.947 2.821 12.460 1.00 43.25 287 THR A O 1
ATOM 2152 N N . LEU A 1 288 ? -21.951 2.667 14.458 1.00 45.38 288 LEU A N 1
ATOM 2153 C CA . LEU A 1 288 ? -22.101 1.208 14.582 1.00 45.38 288 LEU A CA 1
ATOM 2154 C C . LEU A 1 288 ? -23.528 0.749 14.874 1.00 45.38 288 LEU A C 1
ATOM 2156 O O . LEU A 1 288 ? -23.857 -0.415 14.637 1.00 45.38 288 LEU A O 1
ATOM 2160 N N . LEU A 1 289 ? -24.375 1.644 15.376 1.00 43.94 289 LEU A N 1
ATOM 2161 C CA . LEU A 1 289 ? -25.735 1.299 15.752 1.00 43.94 289 LEU A CA 1
ATOM 2162 C C . LEU A 1 289 ? -26.686 1.554 14.573 1.00 43.94 289 LEU A C 1
ATOM 2164 O O . LEU A 1 289 ? -26.655 2.634 13.972 1.00 43.94 289 LEU A O 1
ATOM 2168 N N . PRO A 1 290 ? -27.535 0.582 14.192 1.00 39.19 290 PRO A N 1
ATOM 2169 C CA . PRO A 1 290 ? -28.606 0.858 13.250 1.00 39.19 290 PRO A CA 1
ATOM 2170 C C . PRO A 1 290 ? -29.529 1.953 13.817 1.00 39.19 290 PRO A C 1
ATOM 2172 O O . PRO A 1 290 ? -29.732 2.015 15.032 1.00 39.19 290 PRO A O 1
ATOM 2175 N N . PRO A 1 291 ? -30.103 2.824 12.967 1.00 41.28 291 PRO A N 1
ATOM 2176 C CA . PRO A 1 291 ? -31.090 3.793 13.421 1.00 41.28 291 PRO A CA 1
ATOM 2177 C C . PRO A 1 291 ? -32.273 3.063 14.074 1.00 41.28 291 PRO A C 1
ATOM 2179 O O . PRO A 1 291 ? -32.879 2.176 13.478 1.00 41.28 291 PRO A O 1
ATOM 2182 N N . VAL A 1 292 ? -32.604 3.465 15.304 1.00 43.09 292 VAL A N 1
ATOM 2183 C CA . VAL A 1 292 ? -33.625 2.857 16.185 1.00 43.09 292 VAL A CA 1
ATOM 2184 C C . VAL A 1 292 ? -35.059 3.018 15.639 1.00 43.09 292 VAL A C 1
ATOM 2186 O O . VAL A 1 292 ? -36.015 2.513 16.216 1.00 43.09 292 VAL A O 1
ATOM 2189 N N . SER A 1 293 ? -35.254 3.700 14.507 1.00 40.66 293 SER A N 1
ATOM 2190 C CA . SER A 1 293 ? -36.586 4.014 13.980 1.00 40.66 293 SER A CA 1
ATOM 2191 C C . SER A 1 293 ? -37.301 2.861 13.261 1.00 40.66 293 SER A C 1
ATOM 2193 O O . SER A 1 293 ? -38.424 3.054 12.802 1.00 40.66 293 SER A O 1
ATOM 2195 N N . ALA A 1 294 ? -36.730 1.654 13.207 1.00 37.16 294 ALA A N 1
ATOM 2196 C CA . ALA A 1 294 ? -37.452 0.462 12.770 1.00 37.16 294 ALA A CA 1
ATOM 2197 C C . ALA A 1 294 ? -37.334 -0.644 13.824 1.00 37.16 294 ALA A C 1
ATOM 2199 O O . ALA A 1 294 ? -36.253 -1.162 14.075 1.00 37.16 294 ALA A O 1
ATOM 2200 N N . ALA A 1 295 ? -38.466 -1.051 14.401 1.00 37.78 295 ALA A N 1
ATOM 2201 C CA . ALA A 1 295 ? -38.609 -2.161 15.348 1.00 37.78 295 ALA A CA 1
ATOM 2202 C C . ALA A 1 295 ? -38.280 -3.558 14.759 1.00 37.78 295 ALA A C 1
ATOM 2204 O O . ALA A 1 295 ? -38.672 -4.582 15.312 1.00 37.78 295 ALA A O 1
ATOM 2205 N N . ALA A 1 296 ? -37.557 -3.615 13.640 1.00 40.97 296 ALA A N 1
ATOM 2206 C CA . ALA A 1 296 ? -36.947 -4.820 13.111 1.00 40.97 296 ALA A CA 1
ATOM 2207 C C . ALA A 1 296 ? -35.448 -4.724 13.390 1.00 40.97 296 ALA A C 1
ATOM 2209 O O . ALA A 1 296 ? -34.817 -3.752 12.985 1.00 40.97 296 ALA A O 1
ATOM 2210 N N . ALA A 1 297 ? -34.899 -5.716 14.092 1.00 43.47 297 ALA A N 1
ATOM 2211 C CA . ALA A 1 297 ? -33.476 -5.879 14.354 1.00 43.47 297 ALA A CA 1
ATOM 2212 C C . ALA A 1 297 ? -32.672 -5.807 13.044 1.00 43.47 297 ALA A C 1
ATOM 2214 O O . ALA A 1 297 ? -32.430 -6.822 12.392 1.00 43.47 297 ALA A O 1
ATOM 2215 N N . ALA A 1 298 ? -32.297 -4.599 12.622 1.00 45.38 298 ALA A N 1
ATOM 2216 C CA . ALA A 1 298 ? -31.377 -4.430 11.520 1.00 45.38 298 ALA A CA 1
ATOM 2217 C C . ALA A 1 298 ? -30.079 -5.124 11.946 1.00 45.38 298 ALA A C 1
ATOM 2219 O O . ALA A 1 298 ? -29.613 -4.886 13.068 1.00 45.38 298 ALA A O 1
ATOM 2220 N N . PRO A 1 299 ? -29.536 -6.027 11.114 1.00 52.19 299 PRO A N 1
ATOM 2221 C CA . PRO A 1 299 ? -28.343 -6.765 11.479 1.00 52.19 299 PRO A CA 1
ATOM 2222 C C . PRO A 1 299 ? -27.239 -5.768 11.855 1.00 52.19 299 PRO A C 1
ATOM 2224 O O . PRO A 1 299 ? -27.163 -4.693 11.244 1.00 52.19 299 PRO A O 1
ATOM 2227 N N . PRO A 1 300 ? -26.414 -6.084 12.871 1.00 52.25 300 PRO A N 1
ATOM 2228 C CA . PRO A 1 300 ? -25.287 -5.240 13.243 1.00 52.25 300 PRO A CA 1
ATOM 2229 C C . PRO A 1 300 ? -24.500 -4.874 11.985 1.00 52.25 300 PRO A C 1
ATOM 2231 O O . PRO A 1 300 ? -24.293 -5.719 11.107 1.00 52.25 300 PRO A O 1
ATOM 2234 N N . ARG A 1 301 ? -24.112 -3.597 11.864 1.00 61.19 301 ARG A N 1
ATOM 2235 C CA . ARG A 1 301 ? -23.334 -3.157 10.704 1.00 61.19 301 ARG A CA 1
ATOM 2236 C C . ARG A 1 301 ? -22.059 -4.003 10.603 1.00 61.19 301 ARG A C 1
ATOM 2238 O O . ARG A 1 301 ? -21.519 -4.405 11.637 1.00 61.19 301 ARG A O 1
ATOM 2245 N N . PRO A 1 302 ? -21.563 -4.273 9.383 1.00 67.75 302 PRO A N 1
ATOM 2246 C CA . PRO A 1 302 ? -20.350 -5.056 9.208 1.00 67.75 302 PRO A CA 1
ATOM 2247 C C . PRO A 1 302 ? -19.199 -4.432 10.015 1.00 67.75 302 PRO A C 1
ATOM 2249 O O . PRO A 1 302 ? -19.067 -3.204 10.020 1.00 67.75 302 PRO A O 1
ATOM 2252 N N . PRO A 1 303 ? -18.320 -5.233 10.642 1.00 73.81 303 PRO A N 1
ATOM 2253 C CA . PRO A 1 303 ? -17.181 -4.733 11.432 1.00 73.81 303 PRO A CA 1
ATOM 2254 C C . PRO A 1 303 ? -16.219 -3.848 10.629 1.00 73.81 303 PRO A C 1
ATOM 22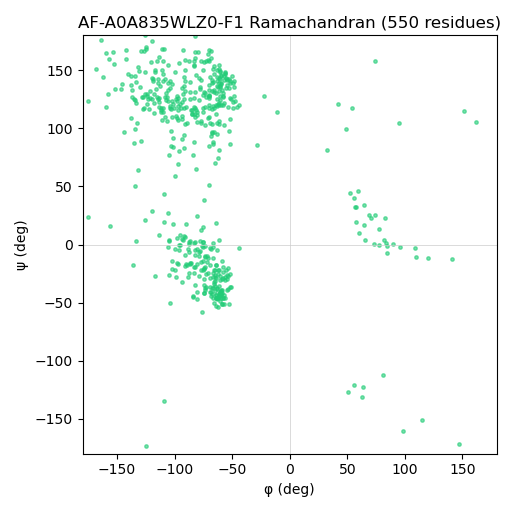56 O O . PRO A 1 303 ? -15.400 -3.139 11.205 1.00 73.81 303 PRO A O 1
ATOM 2259 N N . HIS A 1 304 ? -16.334 -3.869 9.302 1.00 83.75 304 HIS A N 1
ATOM 2260 C CA . HIS A 1 304 ? -15.634 -3.005 8.365 1.00 83.75 304 HIS A CA 1
ATOM 2261 C C . HIS A 1 304 ? -15.761 -1.523 8.714 1.00 83.75 304 HIS A C 1
ATOM 2263 O O . HIS A 1 304 ? -14.779 -0.812 8.581 1.00 83.75 304 HIS A O 1
ATOM 2269 N N . VAL A 1 305 ? -16.915 -1.065 9.219 1.00 84.44 305 VAL A N 1
ATOM 2270 C CA . VAL A 1 305 ? -17.084 0.344 9.621 1.00 84.44 305 VAL A CA 1
ATOM 2271 C C . VAL A 1 305 ? -16.188 0.676 10.813 1.00 84.44 305 VAL A C 1
ATOM 2273 O O . VAL A 1 305 ? -15.427 1.631 10.761 1.00 84.44 305 VAL A O 1
ATOM 2276 N N . LEU A 1 306 ? -16.219 -0.142 11.872 1.00 82.94 306 LEU A N 1
ATOM 2277 C CA . LEU A 1 306 ? -15.343 0.065 13.029 1.00 82.94 306 LEU A CA 1
ATOM 2278 C C . LEU A 1 306 ? -13.870 0.023 12.619 1.00 82.94 306 LEU A C 1
ATOM 2280 O O . LEU A 1 306 ? -13.059 0.810 13.097 1.00 82.94 306 LEU A O 1
ATOM 2284 N N . MET A 1 307 ? -13.530 -0.918 11.744 1.00 87.56 307 MET A N 1
ATOM 2285 C CA . MET A 1 307 ? -12.174 -1.062 11.247 1.00 87.56 307 MET A CA 1
ATOM 2286 C C . MET A 1 307 ? -11.719 0.152 10.443 1.00 87.56 307 MET A C 1
ATOM 2288 O O . MET A 1 307 ? -10.619 0.642 10.667 1.00 87.56 307 MET A O 1
ATOM 2292 N N . HIS A 1 308 ? -12.562 0.641 9.538 1.00 91.94 308 HIS A N 1
ATOM 2293 C CA . HIS A 1 308 ? -12.311 1.838 8.748 1.00 91.94 308 HIS A CA 1
ATOM 2294 C C . HIS A 1 308 ? -11.941 3.021 9.652 1.00 91.94 308 HIS A C 1
ATOM 2296 O O . HIS A 1 308 ? -10.881 3.626 9.498 1.00 91.94 308 HIS A O 1
ATOM 2302 N N . GLU A 1 309 ? -12.757 3.278 10.675 1.00 86.50 309 GLU A N 1
ATOM 2303 C CA . GLU A 1 309 ? -12.514 4.372 11.618 1.00 86.50 309 GLU A CA 1
ATOM 2304 C C . GLU A 1 309 ? -11.269 4.132 12.488 1.00 86.50 309 GLU A C 1
ATOM 2306 O O . GLU A 1 309 ? -10.486 5.047 12.751 1.00 86.50 309 GLU A O 1
ATOM 2311 N N . LEU A 1 310 ? -11.014 2.888 12.902 1.00 85.00 310 LEU A N 1
ATOM 2312 C CA . LEU A 1 310 ? -9.799 2.548 13.642 1.00 85.00 310 LEU A CA 1
ATOM 2313 C C . LEU A 1 310 ? -8.531 2.773 12.814 1.00 85.00 310 LEU A C 1
ATOM 2315 O O . LEU A 1 310 ? -7.506 3.210 13.336 1.00 85.00 310 LEU A O 1
ATOM 2319 N N . LEU A 1 311 ? -8.577 2.486 11.521 1.00 87.12 311 LEU A N 1
ATOM 2320 C CA . LEU A 1 311 ? -7.440 2.685 10.639 1.00 87.12 311 LEU A CA 1
ATOM 2321 C C . LEU A 1 311 ? -7.141 4.170 10.411 1.00 87.12 311 LEU A C 1
ATOM 2323 O O . LEU A 1 311 ? -5.967 4.528 10.292 1.00 87.12 311 LEU A O 1
ATOM 2327 N N . HIS A 1 312 ? -8.138 5.058 10.482 1.00 85.88 312 HIS A N 1
ATOM 2328 C CA . HIS A 1 312 ? -7.877 6.498 10.567 1.00 85.88 312 HIS A CA 1
ATOM 2329 C C . HIS A 1 312 ? -7.035 6.873 11.792 1.00 85.88 312 HIS A C 1
ATOM 2331 O O . HIS A 1 312 ? -6.106 7.675 11.680 1.00 85.88 312 HIS A O 1
ATOM 2337 N N . VAL A 1 313 ? -7.269 6.238 12.944 1.00 80.12 313 VAL A N 1
ATOM 2338 C CA . VAL A 1 313 ? -6.439 6.434 14.149 1.00 80.12 313 VAL A CA 1
ATOM 2339 C C . VAL A 1 313 ? -5.007 5.943 13.946 1.00 80.12 313 VAL A C 1
ATOM 2341 O O . VAL A 1 313 ? -4.061 6.535 14.471 1.00 80.12 313 VAL A O 1
ATOM 2344 N N . GLN A 1 314 ? -4.822 4.911 13.124 1.00 79.31 314 GLN A N 1
ATOM 2345 C CA . GLN A 1 314 ? -3.499 4.434 12.713 1.00 79.31 314 GLN A CA 1
ATOM 2346 C C . GLN A 1 314 ? -2.830 5.339 11.664 1.00 79.31 314 GLN A C 1
ATOM 2348 O O . GLN A 1 314 ? -1.698 5.083 11.252 1.00 79.31 314 GLN A O 1
ATOM 2353 N N . GLY A 1 315 ? -3.485 6.438 11.285 1.00 80.56 315 GLY A N 1
ATOM 2354 C CA . GLY A 1 315 ? -2.981 7.407 10.325 1.00 80.56 315 GLY A CA 1
ATOM 2355 C C . GLY A 1 315 ? -3.229 7.003 8.880 1.00 80.56 315 GLY A C 1
ATOM 2356 O O . GLY A 1 315 ? -2.487 7.475 8.023 1.00 80.56 315 GLY A O 1
ATOM 2357 N N . LEU A 1 316 ? -4.221 6.136 8.627 1.00 85.88 316 LEU A N 1
ATOM 2358 C CA . LEU A 1 316 ? -4.721 5.863 7.287 1.00 85.88 316 LEU A CA 1
ATOM 2359 C C . LEU A 1 316 ? -5.756 6.906 6.835 1.00 85.88 316 LEU A C 1
ATOM 2361 O O . LEU A 1 316 ? -6.416 7.580 7.624 1.00 85.88 316 LEU A O 1
ATOM 2365 N N . SER A 1 317 ? -5.921 7.012 5.526 1.00 89.19 317 SER A N 1
ATOM 2366 C CA . SER A 1 317 ? -6.861 7.867 4.816 1.00 89.19 317 SER A CA 1
ATOM 2367 C C . SER A 1 317 ? -7.606 6.988 3.827 1.00 89.19 317 SER A C 1
ATOM 2369 O O . SER A 1 317 ? -7.217 5.840 3.596 1.00 89.19 317 SER A O 1
ATOM 2371 N N . HIS A 1 318 ? -8.694 7.512 3.270 1.00 93.00 318 HIS A N 1
ATOM 2372 C CA . HIS A 1 318 ? -9.506 6.750 2.334 1.00 93.00 318 HIS A CA 1
ATOM 2373 C C . HIS A 1 318 ? -8.684 6.212 1.154 1.00 93.00 318 HIS A C 1
ATOM 2375 O O . HIS A 1 318 ? -7.785 6.890 0.656 1.00 93.00 318 HIS A O 1
ATOM 2381 N N . ALA A 1 319 ? -9.016 5.005 0.704 1.00 94.56 319 ALA A N 1
ATOM 2382 C CA . ALA A 1 319 ? -8.461 4.398 -0.494 1.00 94.56 319 ALA A CA 1
ATOM 2383 C C . ALA A 1 319 ? -9.358 4.729 -1.694 1.00 94.56 319 ALA A C 1
ATOM 2385 O O . ALA A 1 319 ? -10.540 4.371 -1.739 1.00 94.56 319 ALA A O 1
ATOM 2386 N N . ALA A 1 320 ? -8.791 5.438 -2.662 1.00 94.38 320 ALA A N 1
ATOM 2387 C CA . ALA A 1 320 ? -9.520 5.994 -3.787 1.00 94.38 320 ALA A CA 1
ATOM 2388 C C . ALA A 1 320 ? -9.565 5.048 -4.994 1.00 94.38 320 ALA A C 1
ATOM 2390 O O . ALA A 1 320 ? -8.721 4.168 -5.168 1.00 94.38 320 ALA A O 1
ATOM 2391 N N . TYR A 1 321 ? -10.551 5.277 -5.859 1.00 93.94 321 TYR A N 1
ATOM 2392 C CA . TYR A 1 321 ? -10.585 4.728 -7.212 1.00 93.94 321 TYR A CA 1
ATOM 2393 C C . TYR A 1 321 ? -11.058 5.818 -8.174 1.00 93.94 321 TYR A C 1
ATOM 2395 O O . TYR A 1 321 ? -12.214 6.254 -8.149 1.00 93.94 321 TYR A O 1
ATOM 2403 N N . GLY A 1 322 ? -10.138 6.309 -9.004 1.00 89.94 322 GLY A N 1
ATOM 2404 C CA . GLY A 1 322 ? -10.406 7.438 -9.891 1.00 89.94 322 GLY A CA 1
ATOM 2405 C C . GLY A 1 322 ? -10.711 8.715 -9.102 1.00 89.94 322 GLY A C 1
ATOM 2406 O O . GLY A 1 322 ? -9.895 9.173 -8.310 1.00 89.94 322 GLY A O 1
ATOM 2407 N N . ALA A 1 323 ? -11.883 9.313 -9.332 1.00 87.88 323 ALA A N 1
ATOM 2408 C CA . ALA A 1 323 ? -12.315 10.524 -8.625 1.00 87.88 323 ALA A CA 1
ATOM 2409 C C . ALA A 1 323 ? -13.041 10.236 -7.295 1.00 87.88 323 ALA A C 1
ATOM 2411 O O . ALA A 1 323 ? -13.369 11.171 -6.565 1.00 87.88 323 ALA A O 1
ATOM 2412 N N . LEU A 1 324 ? -13.323 8.966 -6.988 1.00 89.12 324 LEU A N 1
ATOM 2413 C CA . LEU A 1 324 ? -14.043 8.572 -5.781 1.00 89.12 324 LEU A CA 1
ATOM 2414 C C . LEU A 1 324 ? -13.063 8.421 -4.622 1.00 89.12 324 LEU A C 1
ATOM 2416 O O . LEU A 1 324 ? -12.200 7.547 -4.641 1.00 89.12 324 LEU A O 1
ATOM 2420 N N . GLU A 1 325 ? -13.225 9.270 -3.610 1.00 87.19 325 GLU A N 1
ATOM 2421 C CA . GLU A 1 325 ? -12.316 9.359 -2.467 1.00 87.19 325 GLU A CA 1
ATOM 2422 C C . GLU A 1 325 ? -12.164 8.039 -1.699 1.00 87.19 325 GLU A C 1
ATOM 2424 O O . GLU A 1 325 ? -11.044 7.650 -1.389 1.00 87.19 325 GLU A O 1
ATOM 2429 N N . ALA A 1 326 ? -13.278 7.366 -1.417 1.00 90.38 326 ALA A N 1
ATOM 2430 C CA . ALA A 1 326 ? -13.332 6.045 -0.795 1.00 90.38 326 ALA A CA 1
ATOM 2431 C C . ALA A 1 326 ? -13.792 5.004 -1.827 1.00 90.38 326 ALA A C 1
ATOM 2433 O O . ALA A 1 326 ? -14.693 4.211 -1.572 1.00 90.38 326 ALA A O 1
ATOM 2434 N N . GLY A 1 327 ? -13.255 5.086 -3.045 1.00 94.19 327 GLY A N 1
ATOM 2435 C CA . GLY A 1 327 ? -13.713 4.307 -4.193 1.00 94.19 327 GLY A CA 1
ATOM 2436 C C . GLY A 1 327 ? -13.107 2.913 -4.333 1.00 94.19 327 GLY A C 1
ATOM 2437 O O . GLY A 1 327 ? -13.645 2.135 -5.111 1.00 94.19 327 GLY A O 1
ATOM 2438 N N . ASP A 1 328 ? -12.006 2.592 -3.645 1.00 96.50 328 ASP A N 1
ATOM 2439 C CA . ASP A 1 328 ? -11.300 1.314 -3.821 1.00 96.50 328 ASP A CA 1
ATOM 2440 C C . ASP A 1 328 ? -12.129 0.146 -3.247 1.00 96.50 328 ASP A C 1
ATOM 2442 O O . ASP A 1 328 ? -12.253 0.033 -2.027 1.00 96.50 328 ASP A O 1
ATOM 2446 N N . PRO A 1 329 ? -12.698 -0.753 -4.068 1.00 96.31 329 PRO A N 1
ATOM 2447 C CA . PRO A 1 329 ? -13.502 -1.871 -3.569 1.00 96.31 329 PRO A CA 1
ATOM 2448 C C . PRO A 1 329 ? -12.657 -3.003 -2.954 1.00 96.31 329 PRO A C 1
ATOM 2450 O O . PRO A 1 329 ? -13.205 -4.006 -2.498 1.00 96.31 329 PRO A O 1
ATOM 2453 N N . THR A 1 330 ? -11.327 -2.879 -2.975 1.00 97.00 330 THR A N 1
ATOM 2454 C CA . THR A 1 330 ? -10.365 -3.881 -2.488 1.00 97.00 330 THR A CA 1
ATOM 2455 C C . THR A 1 330 ? -9.734 -3.514 -1.144 1.00 97.00 330 THR A C 1
ATOM 2457 O O . THR A 1 330 ? -8.855 -4.232 -0.659 1.00 97.00 330 THR A O 1
ATOM 2460 N N . ASP A 1 331 ? -10.173 -2.408 -0.540 1.00 96.94 331 ASP A N 1
ATOM 2461 C CA . ASP A 1 331 ? -9.653 -1.876 0.715 1.00 96.94 331 ASP A CA 1
ATOM 2462 C C . ASP A 1 331 ? -10.806 -1.489 1.654 1.00 96.94 331 ASP A C 1
ATOM 2464 O O . ASP A 1 331 ? -11.809 -0.906 1.238 1.00 96.94 331 ASP A O 1
ATOM 2468 N N . VAL A 1 332 ? -10.649 -1.770 2.947 1.00 95.38 332 VAL A N 1
ATOM 2469 C CA . VAL A 1 332 ? -11.568 -1.303 3.993 1.00 95.38 332 VAL A CA 1
ATOM 2470 C C . VAL A 1 332 ? -11.629 0.226 4.104 1.00 95.38 332 VAL A C 1
ATOM 2472 O O . VAL A 1 332 ? -12.644 0.767 4.520 1.00 95.38 332 VAL A O 1
ATOM 2475 N N . MET A 1 333 ? -10.577 0.936 3.700 1.00 94.94 333 MET A N 1
ATOM 2476 C CA . MET A 1 333 ? -10.512 2.392 3.588 1.00 94.94 333 MET A CA 1
ATOM 2477 C C . MET A 1 333 ? -11.201 2.916 2.322 1.00 94.94 333 MET A C 1
ATOM 2479 O O . MET A 1 333 ? -11.297 4.128 2.144 1.00 94.94 333 MET A O 1
ATOM 2483 N N . GLY A 1 334 ? -11.652 2.036 1.428 1.00 94.81 334 GLY A N 1
ATOM 2484 C CA . GLY A 1 334 ? -12.391 2.385 0.219 1.00 94.81 334 GLY A CA 1
ATOM 2485 C C . GLY A 1 334 ? -13.866 1.979 0.300 1.00 94.81 334 GLY A C 1
ATOM 2486 O O . GLY A 1 334 ? -14.542 2.221 1.300 1.00 94.81 334 GLY A O 1
ATOM 2487 N N . THR A 1 335 ? -14.387 1.365 -0.765 1.00 91.69 335 THR A N 1
ATOM 2488 C CA . THR A 1 335 ? -15.787 0.927 -0.859 1.00 91.69 335 THR A CA 1
ATOM 2489 C C . THR A 1 335 ? -15.923 -0.517 -0.374 1.00 91.69 335 THR A C 1
ATOM 2491 O O . THR A 1 335 ? -15.983 -1.465 -1.153 1.00 91.69 335 THR A O 1
ATOM 2494 N N . PHE A 1 336 ? -16.034 -0.703 0.938 1.00 86.56 336 PHE A N 1
ATOM 2495 C CA . PHE A 1 336 ? -16.109 -2.032 1.564 1.00 86.56 336 PHE A CA 1
ATOM 2496 C C . PHE A 1 336 ? -17.511 -2.666 1.578 1.00 86.56 336 PHE A C 1
ATOM 2498 O O . PHE A 1 336 ? -17.687 -3.769 2.091 1.00 86.56 336 PHE A O 1
ATOM 2505 N N . GLY A 1 337 ? -18.532 -2.005 1.018 1.00 85.38 337 GLY A N 1
ATOM 2506 C CA . GLY A 1 337 ? -19.911 -2.519 1.011 1.00 85.38 337 GLY A CA 1
ATOM 2507 C C . GLY A 1 337 ? -20.062 -3.881 0.317 1.00 85.38 337 GLY A C 1
ATOM 2508 O O . GLY A 1 337 ? -20.899 -4.687 0.718 1.00 85.38 337 GLY A O 1
ATOM 2509 N N . GLY A 1 338 ? -19.210 -4.172 -0.673 1.00 85.38 338 GLY A N 1
ATOM 2510 C CA . GLY A 1 338 ? -19.174 -5.461 -1.371 1.00 85.38 338 GLY A CA 1
ATOM 2511 C C . GLY A 1 338 ? -18.628 -6.628 -0.539 1.00 85.38 338 GLY A C 1
ATOM 2512 O O . GLY A 1 338 ? -18.782 -7.776 -0.952 1.00 85.38 338 GLY A O 1
ATOM 2513 N N . ALA A 1 339 ? -18.027 -6.359 0.628 1.00 87.25 339 ALA A N 1
ATOM 2514 C CA . ALA A 1 339 ? -17.402 -7.384 1.463 1.00 87.25 339 ALA A CA 1
ATOM 2515 C C . ALA A 1 339 ? -18.397 -8.271 2.224 1.00 87.25 339 ALA A C 1
ATOM 2517 O O . ALA A 1 339 ? -18.067 -9.393 2.622 1.00 87.25 339 ALA A O 1
ATOM 2518 N N . GLY A 1 340 ? -19.631 -7.792 2.416 1.00 87.44 340 GLY A N 1
ATOM 2519 C CA . GLY A 1 340 ? -20.642 -8.494 3.200 1.00 87.44 340 GLY A CA 1
ATOM 2520 C C . GLY A 1 340 ? -20.1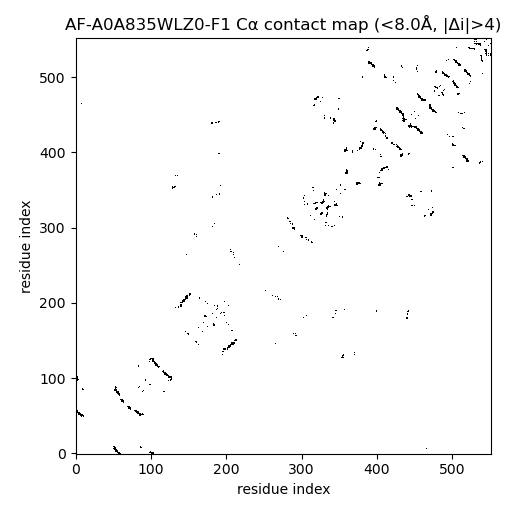39 -8.802 4.614 1.00 87.44 340 GLY A C 1
ATOM 2521 O O . GLY A 1 340 ? -19.798 -7.897 5.375 1.00 87.44 340 GLY A O 1
ATOM 2522 N N . THR A 1 341 ? -20.103 -10.088 4.967 1.00 84.62 341 THR A N 1
ATOM 2523 C CA . THR A 1 341 ? -19.620 -10.585 6.268 1.00 84.62 341 THR A CA 1
ATOM 2524 C C . THR A 1 341 ? -18.184 -11.118 6.233 1.00 84.62 341 THR A C 1
ATOM 2526 O O . THR A 1 341 ? -17.680 -11.552 7.265 1.00 84.62 341 THR A O 1
ATOM 2529 N N . GLY A 1 342 ? -17.538 -11.166 5.065 1.00 89.75 342 GLY A N 1
ATOM 2530 C CA . GLY A 1 342 ? -16.147 -11.608 4.945 1.00 89.75 342 GLY A CA 1
ATOM 2531 C C . GLY A 1 342 ? -15.185 -10.465 5.253 1.00 89.75 342 GLY A C 1
ATOM 2532 O O . GLY A 1 342 ? -15.547 -9.316 5.064 1.00 89.75 342 GLY A O 1
ATOM 2533 N N . LEU A 1 343 ? -13.964 -10.754 5.704 1.00 92.06 343 LEU A N 1
ATOM 2534 C CA . LEU A 1 343 ? -12.959 -9.722 5.987 1.00 92.06 343 LEU A CA 1
ATOM 2535 C C . LEU A 1 343 ? -12.393 -9.136 4.693 1.00 92.06 343 LEU A C 1
ATOM 2537 O O . LEU A 1 343 ? -11.935 -9.890 3.835 1.00 92.06 343 LEU A O 1
ATOM 2541 N N . LEU A 1 344 ? -12.360 -7.811 4.582 1.00 94.81 344 LEU A N 1
ATOM 2542 C CA . LEU A 1 344 ? -11.623 -7.094 3.541 1.00 94.81 344 LEU A CA 1
ATOM 2543 C C . LEU A 1 344 ? -10.408 -6.399 4.160 1.00 94.81 344 LEU A C 1
ATOM 2545 O O . LEU A 1 344 ? -10.583 -5.448 4.914 1.00 94.81 344 LEU A O 1
ATOM 2549 N N . CYS A 1 345 ? -9.193 -6.870 3.872 1.00 96.81 345 CYS A N 1
ATOM 2550 C CA . CYS A 1 345 ? -7.977 -6.279 4.434 1.00 96.81 345 CYS A CA 1
ATOM 2551 C C . CYS A 1 345 ? -7.526 -5.029 3.645 1.00 96.81 345 CYS A C 1
ATOM 2553 O O . CYS A 1 345 ? -7.927 -4.865 2.486 1.00 96.81 345 CYS A O 1
ATOM 2555 N N . PRO A 1 346 ? -6.691 -4.143 4.233 1.00 97.06 346 PRO A N 1
ATOM 2556 C CA . PRO A 1 346 ? -6.231 -2.933 3.557 1.00 97.06 346 PRO A CA 1
ATOM 2557 C C . PRO A 1 346 ? -5.348 -3.266 2.348 1.00 97.06 346 PRO A C 1
ATOM 2559 O O . PRO A 1 346 ? -4.684 -4.304 2.310 1.00 97.06 346 PRO A O 1
ATOM 2562 N N . ASN A 1 347 ? -5.307 -2.372 1.364 1.00 97.69 347 ASN A N 1
ATOM 2563 C CA . ASN A 1 347 ? -4.476 -2.510 0.177 1.00 97.69 347 ASN A CA 1
ATOM 2564 C C . ASN A 1 347 ? -2.981 -2.346 0.496 1.00 97.69 347 ASN A C 1
ATOM 2566 O O . ASN A 1 347 ? -2.584 -1.923 1.584 1.00 97.69 347 ASN A O 1
ATOM 2570 N N . ALA A 1 348 ? -2.124 -2.701 -0.464 1.00 97.38 348 ALA A N 1
ATOM 2571 C CA . ALA A 1 348 ? -0.679 -2.729 -0.259 1.00 97.38 348 ALA A CA 1
ATOM 2572 C C . ALA A 1 348 ? -0.071 -1.397 0.218 1.00 97.38 348 ALA A C 1
ATOM 2574 O O . ALA A 1 348 ? 0.676 -1.441 1.196 1.00 97.38 348 ALA A O 1
ATOM 2575 N N . PRO A 1 349 ? -0.393 -0.223 -0.362 1.00 95.94 349 PRO A N 1
ATOM 2576 C CA . PRO A 1 349 ? 0.105 1.048 0.163 1.00 95.94 349 PRO A CA 1
ATOM 2577 C C . PRO A 1 349 ? -0.268 1.302 1.627 1.00 95.94 349 PRO A C 1
ATOM 2579 O O . PRO A 1 349 ? 0.581 1.720 2.416 1.00 95.94 349 PRO A O 1
ATOM 2582 N N . ASN A 1 350 ? -1.519 1.023 2.002 1.00 95.38 350 ASN A N 1
ATOM 2583 C CA . ASN A 1 350 ? -1.996 1.203 3.370 1.00 95.38 350 ASN A CA 1
ATOM 2584 C C . ASN A 1 350 ? -1.303 0.229 4.330 1.00 95.38 350 ASN A C 1
ATOM 2586 O O . ASN A 1 350 ? -0.781 0.657 5.358 1.00 95.38 350 ASN A O 1
ATOM 2590 N N . MET A 1 351 ? -1.199 -1.048 3.952 1.00 94.88 351 MET A N 1
ATOM 2591 C CA . MET A 1 351 ? -0.488 -2.087 4.705 1.00 94.88 351 MET A CA 1
ATOM 2592 C C . MET A 1 351 ? 1.000 -1.785 4.890 1.00 94.88 351 MET A C 1
ATOM 2594 O O . MET A 1 351 ? 1.547 -2.012 5.973 1.00 94.88 351 MET A O 1
ATOM 2598 N N . TYR A 1 352 ? 1.650 -1.275 3.842 1.00 92.06 352 TYR A N 1
ATOM 2599 C CA . TYR A 1 352 ? 3.037 -0.827 3.882 1.00 92.06 352 TYR A CA 1
ATOM 2600 C C . TYR A 1 352 ? 3.195 0.332 4.859 1.00 92.06 352 TYR A C 1
ATOM 2602 O O . TYR A 1 352 ? 4.097 0.305 5.691 1.00 92.06 352 TYR A O 1
ATOM 2610 N N . LEU A 1 353 ? 2.297 1.321 4.809 1.00 87.25 353 LEU A N 1
ATOM 2611 C CA . LEU A 1 353 ? 2.374 2.523 5.635 1.00 87.25 353 LEU A CA 1
ATOM 2612 C C . LEU A 1 353 ? 2.249 2.233 7.135 1.00 87.25 353 LEU A C 1
ATOM 2614 O O . LEU A 1 353 ? 3.028 2.782 7.914 1.00 87.25 353 LEU A O 1
ATOM 2618 N N . ILE A 1 354 ? 1.313 1.373 7.538 1.00 86.81 354 ILE A N 1
ATOM 2619 C CA . ILE A 1 354 ? 1.140 0.978 8.949 1.00 86.81 354 ILE A CA 1
ATOM 2620 C C . ILE A 1 354 ? 2.107 -0.134 9.382 1.00 86.81 354 ILE A C 1
ATOM 2622 O O . ILE A 1 354 ? 2.057 -0.588 10.524 1.00 86.81 354 ILE A O 1
ATOM 2626 N N . GLY A 1 355 ? 2.997 -0.576 8.487 1.00 85.81 355 GLY A N 1
ATOM 2627 C CA . GLY A 1 355 ? 4.025 -1.573 8.782 1.00 85.81 355 GLY A CA 1
ATOM 2628 C C . GLY A 1 355 ? 3.478 -2.985 9.003 1.00 85.81 355 GLY A C 1
ATOM 2629 O O . GLY A 1 355 ? 4.123 -3.803 9.661 1.00 85.81 355 GLY A O 1
ATOM 2630 N N . TRP A 1 356 ? 2.288 -3.298 8.489 1.00 91.12 356 TRP A N 1
ATOM 2631 C CA . TRP A 1 356 ? 1.727 -4.650 8.582 1.00 91.12 356 TRP A CA 1
ATOM 2632 C C . TRP A 1 356 ? 2.287 -5.567 7.502 1.00 91.12 356 TRP A C 1
ATOM 2634 O O . TRP A 1 356 ? 2.518 -6.742 7.766 1.00 91.12 356 TRP A O 1
ATOM 2644 N N . ALA A 1 357 ? 2.556 -5.025 6.317 1.00 93.12 357 ALA A N 1
ATOM 2645 C CA . ALA A 1 357 ? 3.230 -5.735 5.241 1.00 93.12 357 ALA A CA 1
ATOM 2646 C C . ALA A 1 357 ? 4.445 -4.945 4.753 1.00 93.12 357 ALA A C 1
ATOM 2648 O O . ALA A 1 357 ? 4.632 -3.771 5.073 1.00 93.12 357 ALA A O 1
ATOM 2649 N N . LYS A 1 358 ? 5.289 -5.616 3.984 1.00 91.94 358 LYS A N 1
ATOM 2650 C CA . LYS A 1 358 ? 6.530 -5.084 3.433 1.00 91.94 358 LYS A CA 1
ATOM 2651 C C . LYS A 1 358 ? 6.746 -5.622 2.019 1.00 91.94 358 LYS A C 1
ATOM 2653 O O . LYS A 1 358 ? 6.053 -6.560 1.614 1.00 91.94 358 LYS A O 1
ATOM 2658 N N . PRO A 1 359 ? 7.691 -5.055 1.258 1.00 96.06 359 PRO A N 1
ATOM 2659 C CA . PRO A 1 359 ? 7.974 -5.563 -0.067 1.00 96.06 359 PRO A CA 1
ATOM 2660 C C . PRO A 1 359 ? 8.624 -6.954 -0.010 1.00 96.06 359 PRO A C 1
ATOM 2662 O O . PRO A 1 359 ? 9.127 -7.372 1.039 1.00 96.06 359 PRO A O 1
ATOM 2665 N N . ILE A 1 360 ? 8.570 -7.688 -1.123 1.00 95.69 360 ILE A N 1
ATOM 2666 C CA . ILE A 1 360 ? 9.067 -9.065 -1.219 1.00 95.69 360 ILE A CA 1
ATOM 2667 C C . ILE A 1 360 ? 10.542 -9.159 -0.806 1.00 95.69 360 ILE A C 1
ATOM 2669 O O . ILE A 1 360 ? 11.338 -8.240 -1.011 1.00 95.69 360 ILE A O 1
ATOM 2673 N N . ASN A 1 361 ? 10.906 -10.290 -0.209 1.00 93.00 361 ASN A N 1
ATOM 2674 C CA . ASN A 1 361 ? 12.292 -10.630 0.102 1.00 93.00 361 ASN A CA 1
ATOM 2675 C C . ASN A 1 361 ? 12.925 -11.444 -1.039 1.00 93.00 361 ASN A C 1
ATOM 2677 O O . ASN A 1 361 ? 12.199 -11.949 -1.899 1.00 93.00 361 ASN A O 1
ATOM 2681 N N . PRO A 1 362 ? 14.260 -11.630 -1.039 1.00 89.50 362 PRO A N 1
ATOM 2682 C CA . PRO A 1 362 ? 14.900 -12.546 -1.974 1.00 89.50 362 PRO A CA 1
ATOM 2683 C C . PRO A 1 362 ? 14.313 -13.965 -1.868 1.00 89.50 362 PRO A C 1
ATOM 2685 O O . PRO A 1 362 ? 13.938 -14.388 -0.761 1.00 89.50 362 PRO A O 1
ATOM 2688 N N . PRO A 1 363 ? 14.269 -14.726 -2.977 1.00 87.25 363 PRO A N 1
ATOM 2689 C CA . PRO A 1 363 ? 13.829 -16.118 -2.969 1.00 87.25 363 PRO A CA 1
ATOM 2690 C C . PRO A 1 363 ? 14.507 -16.948 -1.868 1.00 87.25 363 PRO A C 1
ATOM 2692 O O . PRO A 1 363 ? 15.686 -16.774 -1.572 1.00 87.25 363 PRO A O 1
ATOM 2695 N N . GLY A 1 364 ? 13.746 -17.845 -1.235 1.00 86.62 364 GLY A N 1
ATOM 2696 C CA . GLY A 1 364 ? 14.226 -18.681 -0.124 1.00 86.62 364 GLY A CA 1
ATOM 2697 C C . GLY A 1 364 ? 14.163 -18.023 1.261 1.00 86.62 364 GLY A C 1
ATOM 2698 O O . GLY A 1 364 ? 14.344 -18.708 2.266 1.00 86.62 364 GLY A O 1
ATOM 2699 N N . THR A 1 365 ? 13.840 -16.730 1.352 1.00 86.12 365 THR A N 1
ATOM 2700 C CA . THR A 1 365 ? 13.667 -16.060 2.648 1.00 86.12 365 THR A CA 1
ATOM 2701 C C . THR A 1 365 ? 12.393 -16.548 3.361 1.00 86.12 365 THR A C 1
ATOM 2703 O O . THR A 1 365 ? 11.303 -16.493 2.774 1.00 86.12 365 THR A O 1
ATOM 2706 N N . PRO A 1 366 ? 12.468 -16.993 4.633 1.00 83.94 366 PRO A N 1
ATOM 2707 C CA . PRO A 1 366 ? 11.280 -17.348 5.407 1.00 83.94 366 PRO A CA 1
ATOM 2708 C C . PRO A 1 366 ? 10.336 -16.146 5.604 1.00 83.94 366 PRO A C 1
ATOM 2710 O O . PRO A 1 366 ? 10.821 -15.027 5.795 1.00 83.94 366 PRO A O 1
ATOM 2713 N N . PRO A 1 367 ? 9.006 -16.350 5.590 1.00 81.25 367 PRO A N 1
ATOM 2714 C CA . PRO A 1 367 ? 8.043 -15.275 5.831 1.00 81.25 367 PRO A CA 1
ATOM 2715 C C . PRO A 1 367 ? 8.098 -14.781 7.285 1.00 81.25 367 PRO A C 1
ATOM 2717 O O . PRO A 1 367 ? 8.675 -15.436 8.155 1.00 81.25 367 PRO A O 1
ATOM 2720 N N . PHE A 1 368 ? 7.475 -13.634 7.562 1.00 82.19 368 PHE A N 1
ATOM 2721 C CA . PHE A 1 368 ? 7.244 -13.091 8.911 1.00 82.19 368 PHE A CA 1
ATOM 2722 C C . PHE A 1 368 ? 8.503 -12.703 9.702 1.00 82.19 368 PHE A C 1
ATOM 2724 O O . PHE A 1 368 ? 8.461 -12.501 10.915 1.00 82.19 368 PHE A O 1
ATOM 2731 N N . ARG A 1 369 ? 9.646 -12.549 9.026 1.00 77.12 369 ARG A N 1
ATOM 2732 C CA . ARG A 1 369 ? 10.904 -12.102 9.644 1.00 77.12 369 ARG A CA 1
ATOM 2733 C C . ARG A 1 369 ? 10.921 -10.581 9.798 1.00 77.12 369 ARG A C 1
ATOM 2735 O O . ARG A 1 369 ? 11.132 -9.878 8.816 1.00 77.12 369 ARG A O 1
ATOM 2742 N N . ILE A 1 370 ? 10.736 -10.063 11.010 1.00 67.88 370 ILE A N 1
ATOM 2743 C CA . ILE A 1 370 ? 10.651 -8.609 11.271 1.00 67.88 370 ILE A CA 1
ATOM 2744 C C . ILE A 1 370 ? 11.940 -7.861 10.877 1.00 67.88 370 ILE A C 1
ATOM 2746 O O . ILE A 1 370 ? 11.865 -6.757 10.349 1.00 67.88 370 ILE A O 1
ATOM 2750 N N . GLU A 1 371 ? 13.110 -8.478 11.055 1.00 74.00 371 GLU A N 1
ATOM 2751 C CA . GLU A 1 371 ? 14.420 -7.855 10.786 1.00 74.00 371 GLU A CA 1
ATOM 2752 C C . GLU A 1 371 ? 14.714 -7.616 9.297 1.00 74.00 371 GLU A C 1
ATOM 2754 O O . GLU A 1 371 ? 15.601 -6.838 8.951 1.00 74.00 371 GLU A O 1
ATOM 2759 N N . ILE A 1 372 ? 13.988 -8.285 8.399 1.00 71.56 372 ILE A N 1
ATOM 2760 C CA . ILE A 1 372 ? 14.243 -8.193 6.961 1.00 71.56 372 ILE A CA 1
ATOM 2761 C C . ILE A 1 372 ? 13.354 -7.102 6.375 1.00 71.56 372 ILE A C 1
ATOM 2763 O O . ILE A 1 372 ? 12.130 -7.168 6.479 1.00 71.56 372 ILE A O 1
ATOM 2767 N N . THR A 1 373 ? 13.959 -6.114 5.727 1.00 75.44 373 THR A N 1
ATOM 2768 C CA . THR A 1 373 ? 13.287 -4.876 5.302 1.00 75.44 373 THR A CA 1
ATOM 2769 C C . THR A 1 373 ? 12.439 -5.003 4.034 1.00 75.44 373 THR A C 1
ATOM 2771 O O . THR A 1 373 ? 11.711 -4.069 3.711 1.00 75.44 373 THR A O 1
ATOM 2774 N N . GLY A 1 374 ? 12.515 -6.123 3.304 1.00 75.94 374 GLY A N 1
ATOM 2775 C CA . GLY A 1 374 ? 11.888 -6.238 1.982 1.00 75.94 374 GLY A CA 1
ATOM 2776 C C . GLY A 1 374 ? 12.639 -5.472 0.892 1.00 75.94 374 GLY A C 1
ATOM 2777 O O . GLY A 1 374 ? 12.044 -5.050 -0.090 1.00 75.94 374 GLY A O 1
ATOM 2778 N N . ALA A 1 375 ? 13.947 -5.246 1.057 1.00 81.81 375 ALA A N 1
ATOM 2779 C CA . ALA A 1 375 ? 14.739 -4.458 0.110 1.00 81.81 375 ALA A CA 1
ATOM 2780 C C . ALA A 1 375 ? 14.686 -4.989 -1.336 1.00 81.81 375 ALA A C 1
ATOM 2782 O O . ALA A 1 375 ? 14.806 -4.201 -2.267 1.00 81.81 375 ALA A O 1
ATOM 2783 N N . TRP A 1 376 ? 14.473 -6.296 -1.524 1.00 90.06 376 TRP A N 1
ATOM 2784 C CA . TRP A 1 376 ? 14.392 -6.927 -2.844 1.00 90.06 376 TRP A CA 1
ATOM 2785 C C . TRP A 1 376 ? 13.191 -6.441 -3.662 1.00 90.06 376 TRP A C 1
ATOM 2787 O O . TRP A 1 376 ? 13.315 -6.186 -4.852 1.00 90.06 376 TRP A O 1
ATOM 2797 N N . GLY A 1 377 ? 12.038 -6.267 -3.018 1.00 92.75 377 GLY A N 1
ATOM 2798 C CA . GLY A 1 377 ? 10.826 -5.758 -3.652 1.00 92.75 377 GLY A CA 1
ATOM 2799 C C . GLY A 1 377 ? 10.697 -4.240 -3.651 1.00 92.75 377 GLY A C 1
ATOM 2800 O O . GLY A 1 377 ? 9.659 -3.751 -4.077 1.00 92.75 377 GLY A O 1
ATOM 2801 N N . ASN A 1 378 ? 11.671 -3.490 -3.128 1.00 94.44 378 ASN A N 1
ATOM 2802 C CA . ASN A 1 378 ? 11.622 -2.029 -3.072 1.00 94.44 378 ASN A CA 1
ATOM 2803 C C . ASN A 1 378 ? 12.525 -1.428 -4.157 1.00 94.44 378 ASN A C 1
ATOM 2805 O O . ASN A 1 378 ? 13.694 -1.133 -3.915 1.00 94.44 378 ASN A O 1
ATOM 2809 N N . LEU A 1 379 ? 11.983 -1.297 -5.360 1.00 96.25 379 LEU A N 1
ATOM 2810 C CA . LEU A 1 379 ? 12.713 -0.992 -6.581 1.00 96.25 379 LEU A CA 1
ATOM 2811 C C . LEU A 1 379 ? 12.778 0.517 -6.842 1.00 96.25 379 LEU A C 1
ATOM 2813 O O . LEU A 1 379 ? 11.781 1.236 -6.751 1.00 96.25 379 LEU A O 1
ATOM 2817 N N . THR A 1 380 ? 13.955 0.991 -7.227 1.00 96.56 380 THR A N 1
ATOM 2818 C CA . THR A 1 380 ? 14.238 2.379 -7.605 1.00 96.56 380 THR A CA 1
ATOM 2819 C C . THR A 1 380 ? 14.887 2.436 -8.985 1.00 96.56 380 THR A C 1
ATOM 2821 O O . THR A 1 380 ? 15.129 1.398 -9.595 1.00 96.56 380 THR A O 1
ATOM 2824 N N . ALA A 1 381 ? 15.212 3.631 -9.488 1.00 96.75 381 ALA A N 1
ATOM 2825 C CA . ALA A 1 381 ? 15.890 3.782 -10.781 1.00 96.75 381 ALA A CA 1
ATOM 2826 C C . ALA A 1 381 ? 17.185 2.948 -10.886 1.00 96.75 381 ALA A C 1
ATOM 2828 O O . ALA A 1 381 ? 17.440 2.340 -11.922 1.00 96.75 381 ALA A O 1
ATOM 2829 N N . ASN A 1 382 ? 17.968 2.857 -9.801 1.00 96.38 382 ASN A N 1
ATOM 2830 C CA . ASN A 1 382 ? 19.212 2.078 -9.763 1.00 96.38 382 ASN A CA 1
ATOM 2831 C C . ASN A 1 382 ? 19.025 0.570 -9.993 1.00 96.38 382 ASN A C 1
ATOM 2833 O O . ASN A 1 382 ? 19.989 -0.098 -10.352 1.00 96.38 382 ASN A O 1
ATOM 2837 N N . ASN A 1 383 ? 17.828 0.020 -9.767 1.00 96.69 383 ASN A N 1
ATOM 2838 C CA . ASN A 1 383 ? 17.570 -1.400 -10.005 1.00 96.69 383 ASN A CA 1
ATOM 2839 C C . ASN A 1 383 ? 17.474 -1.751 -11.498 1.00 96.69 383 ASN A C 1
ATOM 2841 O O . ASN A 1 383 ? 17.470 -2.933 -11.821 1.00 96.69 383 ASN A O 1
ATOM 2845 N N . PHE A 1 384 ? 17.418 -0.745 -12.375 1.00 96.62 384 PHE A N 1
ATOM 2846 C CA . PHE A 1 384 ? 17.191 -0.890 -13.813 1.00 96.62 384 PHE A CA 1
ATOM 2847 C C . PHE A 1 384 ? 18.354 -0.333 -14.653 1.00 96.62 384 PHE A C 1
ATOM 2849 O O . PHE A 1 384 ? 18.148 0.199 -15.733 1.00 96.62 384 PHE A O 1
ATOM 2856 N N . THR A 1 385 ? 19.584 -0.341 -14.130 1.00 92.75 385 THR A N 1
ATOM 2857 C CA . THR A 1 385 ? 20.742 0.278 -14.811 1.00 92.75 385 THR A CA 1
ATOM 2858 C C . THR A 1 385 ? 21.471 -0.660 -15.762 1.00 92.75 385 THR A C 1
ATOM 2860 O O . THR A 1 385 ? 22.094 -0.196 -16.707 1.00 92.75 385 THR A O 1
ATOM 2863 N N . THR A 1 386 ? 21.435 -1.968 -15.505 1.00 91.94 386 THR A N 1
ATOM 2864 C CA . THR A 1 386 ? 22.064 -2.989 -16.364 1.00 91.94 386 THR A CA 1
ATOM 2865 C C . THR A 1 386 ? 21.078 -3.630 -17.333 1.00 91.94 386 THR A C 1
ATOM 2867 O O . THR A 1 386 ? 21.477 -4.340 -18.244 1.00 91.94 386 THR A O 1
ATOM 2870 N N . THR A 1 387 ? 19.789 -3.464 -17.064 1.00 94.44 387 THR A N 1
ATOM 2871 C CA . THR A 1 387 ? 18.671 -3.924 -17.878 1.00 94.44 387 THR A CA 1
ATOM 2872 C C . THR A 1 387 ? 17.444 -3.140 -17.441 1.00 94.44 387 THR A C 1
ATOM 2874 O O . THR A 1 387 ? 17.276 -2.876 -16.247 1.00 94.44 387 THR A O 1
ATOM 2877 N N . ASN A 1 388 ? 16.569 -2.801 -18.382 1.00 95.69 388 ASN A N 1
ATOM 2878 C CA . ASN A 1 388 ? 15.289 -2.191 -18.046 1.00 95.69 388 ASN A CA 1
ATOM 2879 C C . ASN A 1 388 ? 14.289 -3.209 -17.487 1.00 95.69 388 ASN A C 1
ATOM 2881 O O . ASN A 1 388 ? 13.320 -2.795 -16.858 1.00 95.69 388 ASN A O 1
ATOM 2885 N N . TRP A 1 389 ? 14.543 -4.518 -17.621 1.00 97.56 389 TRP A N 1
ATOM 2886 C CA . TRP A 1 389 ? 13.640 -5.585 -17.192 1.00 97.56 389 TRP A CA 1
ATOM 2887 C C . TRP A 1 389 ? 14.098 -6.311 -15.927 1.00 97.56 389 TRP A C 1
ATOM 2889 O O . TRP A 1 389 ? 15.204 -6.834 -15.832 1.00 97.56 389 TRP A O 1
ATOM 2899 N N . LEU A 1 390 ? 13.165 -6.482 -14.995 1.00 96.81 390 LEU A N 1
ATOM 2900 C CA . LEU A 1 390 ? 13.244 -7.453 -13.912 1.00 96.81 390 LEU A CA 1
ATOM 2901 C C . LEU A 1 390 ? 12.190 -8.528 -14.160 1.00 96.81 390 LEU A C 1
ATOM 2903 O O . LEU A 1 390 ? 10.990 -8.276 -14.028 1.00 96.81 390 LEU A O 1
ATOM 2907 N N . ARG A 1 391 ? 12.650 -9.715 -14.558 1.00 96.62 391 ARG A N 1
ATOM 2908 C CA . ARG A 1 391 ? 11.787 -10.827 -14.967 1.00 96.62 391 ARG A CA 1
ATOM 2909 C C . ARG A 1 391 ? 11.536 -11.817 -13.837 1.00 96.62 391 ARG A C 1
ATOM 2911 O O . ARG A 1 391 ? 12.335 -11.930 -12.906 1.00 96.62 391 ARG A O 1
ATOM 2918 N N . ASP A 1 392 ? 10.422 -12.531 -13.953 1.00 96.62 392 ASP A N 1
ATOM 2919 C CA . ASP A 1 392 ? 10.050 -13.666 -13.105 1.00 96.62 392 ASP A CA 1
ATOM 2920 C C . ASP A 1 392 ? 9.988 -13.345 -11.600 1.00 96.62 392 ASP A C 1
ATOM 2922 O O . ASP A 1 392 ? 10.241 -14.192 -10.735 1.00 96.62 392 ASP A O 1
ATOM 2926 N N . LEU A 1 393 ? 9.613 -12.111 -11.253 1.00 96.94 393 LEU A N 1
ATOM 2927 C CA . LEU A 1 393 ? 9.415 -11.715 -9.865 1.00 96.94 393 LEU A CA 1
ATOM 2928 C C . LEU A 1 393 ? 8.163 -12.393 -9.307 1.00 96.94 393 LEU A C 1
ATOM 2930 O O . LEU A 1 393 ? 7.074 -12.315 -9.876 1.00 96.94 393 LEU A O 1
ATOM 2934 N N . VAL A 1 394 ? 8.301 -13.039 -8.151 1.00 97.62 394 VAL A N 1
ATOM 2935 C CA . VAL A 1 394 ? 7.197 -13.747 -7.498 1.00 97.62 394 VAL A CA 1
ATOM 2936 C C . VAL A 1 394 ? 6.573 -12.860 -6.427 1.00 97.62 394 VAL A C 1
ATOM 2938 O O . VAL A 1 394 ? 7.232 -12.508 -5.451 1.00 97.62 394 VAL A O 1
ATOM 2941 N N . ILE A 1 395 ? 5.285 -12.549 -6.577 1.00 97.88 395 ILE A N 1
ATOM 2942 C CA . ILE A 1 395 ? 4.478 -11.852 -5.571 1.00 97.88 395 ILE A CA 1
ATOM 2943 C C . ILE A 1 395 ? 3.599 -12.884 -4.851 1.00 97.88 395 ILE A C 1
ATOM 2945 O O . ILE A 1 395 ? 2.653 -13.403 -5.453 1.00 97.88 395 ILE A O 1
ATOM 2949 N N . PRO A 1 396 ? 3.860 -13.196 -3.571 1.00 97.94 396 PRO A N 1
ATOM 2950 C CA . PRO A 1 396 ? 2.971 -14.035 -2.780 1.00 97.94 396 PRO A CA 1
ATOM 2951 C C . PRO A 1 396 ? 1.574 -13.426 -2.651 1.00 97.94 396 PRO A C 1
ATOM 2953 O O . PRO A 1 396 ? 1.415 -12.209 -2.575 1.00 97.94 396 PRO A O 1
ATOM 2956 N N . ALA A 1 397 ? 0.554 -14.276 -2.564 1.00 97.69 397 ALA A N 1
ATOM 2957 C CA . ALA A 1 397 ? -0.793 -13.834 -2.236 1.00 97.69 397 ALA A CA 1
ATOM 2958 C C . ALA A 1 397 ? -0.793 -13.191 -0.847 1.00 97.69 397 ALA A C 1
ATOM 2960 O O . ALA A 1 397 ? -0.258 -13.783 0.097 1.00 97.69 397 ALA A O 1
ATOM 2961 N N . GLN A 1 398 ? -1.411 -12.014 -0.710 1.00 97.00 398 GLN A N 1
ATOM 2962 C CA . GLN A 1 398 ? -1.286 -11.215 0.512 1.00 97.00 398 GLN A CA 1
ATOM 2963 C C . GLN A 1 398 ? -1.667 -11.982 1.780 1.00 97.00 398 GLN A C 1
ATOM 2965 O O . GLN A 1 398 ? -0.942 -11.924 2.760 1.00 97.00 398 GLN A O 1
ATOM 2970 N N . GLY A 1 399 ? -2.702 -12.821 1.738 1.00 95.50 399 GLY A N 1
ATOM 2971 C CA . GLY A 1 399 ? -3.106 -13.633 2.890 1.00 95.50 399 GLY A CA 1
ATOM 2972 C C . GLY A 1 399 ? -2.148 -14.749 3.319 1.00 95.50 399 GLY A C 1
ATOM 2973 O O . GLY A 1 399 ? -2.433 -15.430 4.300 1.00 95.50 399 GLY A O 1
ATOM 2974 N N . THR A 1 400 ? -1.044 -14.980 2.602 1.00 95.00 400 THR A N 1
ATOM 2975 C CA . THR A 1 400 ? -0.102 -16.079 2.887 1.00 95.00 400 THR A CA 1
ATOM 2976 C C . THR A 1 400 ? 1.197 -15.622 3.541 1.00 95.00 400 THR A C 1
ATOM 2978 O O . THR A 1 400 ? 1.840 -16.418 4.227 1.00 95.00 400 THR A O 1
ATOM 2981 N N . ARG A 1 401 ? 1.606 -14.366 3.322 1.00 94.31 401 ARG A N 1
ATOM 2982 C CA . ARG A 1 401 ? 2.894 -13.817 3.762 1.00 94.31 401 ARG A CA 1
ATOM 2983 C C . ARG A 1 401 ? 2.790 -12.311 3.977 1.00 94.31 401 ARG A C 1
ATOM 2985 O O . ARG A 1 401 ? 1.969 -11.663 3.346 1.00 94.31 401 ARG A O 1
ATOM 2992 N N . ASP A 1 402 ? 3.647 -11.755 4.823 1.00 93.69 402 ASP A N 1
ATOM 2993 C CA . ASP A 1 402 ? 3.760 -10.314 5.088 1.00 93.69 402 ASP A CA 1
ATOM 2994 C C . ASP A 1 402 ? 4.688 -9.578 4.101 1.00 93.69 402 ASP A C 1
ATOM 2996 O O . ASP A 1 402 ? 4.636 -8.355 4.009 1.00 93.69 402 ASP A O 1
ATOM 3000 N N . ASP A 1 403 ? 5.536 -10.298 3.365 1.00 95.38 403 ASP A N 1
ATOM 3001 C CA . ASP A 1 403 ? 6.393 -9.802 2.283 1.00 95.38 403 ASP A CA 1
ATOM 3002 C C . ASP A 1 403 ? 5.738 -10.038 0.915 1.00 95.38 403 ASP A C 1
ATOM 3004 O O . ASP A 1 403 ? 6.153 -10.897 0.144 1.00 95.38 403 ASP A O 1
ATOM 3008 N N . ASN A 1 404 ? 4.653 -9.316 0.640 1.00 97.12 404 ASN A N 1
ATOM 3009 C CA . ASN A 1 404 ? 3.669 -9.684 -0.386 1.00 97.12 404 ASN A CA 1
ATOM 3010 C C . ASN A 1 404 ? 3.392 -8.601 -1.439 1.00 97.12 404 ASN A C 1
ATOM 3012 O O . ASN A 1 404 ? 2.340 -8.600 -2.083 1.00 97.12 404 ASN A O 1
ATOM 3016 N N . MET A 1 405 ? 4.315 -7.656 -1.596 1.00 98.19 405 MET A N 1
ATOM 3017 C CA . MET A 1 405 ? 4.179 -6.582 -2.573 1.00 98.19 405 MET A CA 1
ATOM 3018 C C . MET A 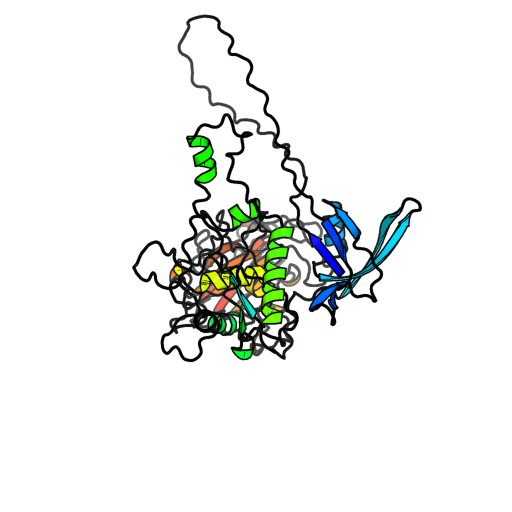1 405 ? 5.510 -6.224 -3.224 1.00 98.19 405 MET A C 1
ATOM 3020 O O . MET A 1 405 ? 6.577 -6.478 -2.672 1.00 98.19 405 MET A O 1
ATOM 3024 N N . ILE A 1 406 ? 5.444 -5.581 -4.378 1.00 98.38 406 ILE A N 1
ATOM 3025 C CA . ILE A 1 406 ? 6.571 -4.871 -4.976 1.00 98.38 406 ILE A CA 1
ATOM 3026 C C . ILE A 1 406 ? 6.229 -3.385 -4.951 1.00 98.38 406 ILE A C 1
ATOM 3028 O O . ILE A 1 406 ? 5.099 -3.001 -5.246 1.00 98.38 406 ILE A O 1
ATOM 3032 N N . VAL A 1 407 ? 7.194 -2.557 -4.578 1.00 97.31 407 VAL A N 1
ATOM 3033 C CA . VAL A 1 407 ? 7.095 -1.100 -4.580 1.00 97.31 407 VAL A CA 1
ATOM 3034 C C . VAL A 1 407 ? 8.096 -0.585 -5.595 1.00 97.31 407 VAL A C 1
ATOM 3036 O O . VAL A 1 407 ? 9.265 -0.944 -5.525 1.00 97.31 407 VAL A O 1
ATOM 3039 N N . VAL A 1 408 ? 7.651 0.241 -6.534 1.00 97.69 408 VAL A N 1
ATOM 3040 C CA . VAL A 1 408 ? 8.508 0.800 -7.583 1.00 97.69 408 VAL A CA 1
ATOM 3041 C C . VAL A 1 408 ? 8.451 2.315 -7.544 1.00 97.69 408 VAL A C 1
ATOM 3043 O O . VAL A 1 408 ? 7.374 2.900 -7.644 1.00 97.69 408 VAL A O 1
ATOM 3046 N N . ASN A 1 409 ? 9.612 2.958 -7.432 1.00 95.94 409 ASN A N 1
ATOM 3047 C CA . ASN A 1 409 ? 9.759 4.403 -7.551 1.00 95.94 409 ASN A CA 1
ATOM 3048 C C . ASN A 1 409 ? 10.962 4.760 -8.437 1.00 95.94 409 ASN A C 1
ATOM 3050 O O . ASN A 1 409 ? 12.075 4.991 -7.961 1.00 95.94 409 ASN A O 1
ATOM 3054 N N . VAL A 1 410 ? 10.716 4.841 -9.745 1.00 96.19 410 VAL A N 1
ATOM 3055 C CA . VAL A 1 410 ? 11.726 5.188 -10.763 1.00 96.19 410 VAL A CA 1
ATOM 3056 C C . VAL A 1 410 ? 12.137 6.663 -10.742 1.00 96.19 410 VAL A C 1
ATOM 3058 O O . VAL A 1 410 ? 13.112 7.052 -11.378 1.00 96.19 410 VAL A O 1
ATOM 3061 N N . GLY A 1 411 ? 11.426 7.502 -9.987 1.00 94.75 411 GLY A N 1
ATOM 3062 C CA . GLY A 1 411 ? 11.826 8.886 -9.757 1.00 94.75 411 GLY A CA 1
ATOM 3063 C C . GLY A 1 411 ? 12.767 9.061 -8.572 1.00 94.75 411 GLY A C 1
ATOM 3064 O O . GLY A 1 411 ? 13.144 10.185 -8.272 1.00 94.75 411 GLY A O 1
ATOM 3065 N N . VAL A 1 412 ? 13.152 7.992 -7.877 1.00 93.56 412 VAL A N 1
ATOM 3066 C CA . VAL A 1 412 ? 14.158 8.031 -6.813 1.00 93.56 412 VAL A CA 1
ATOM 3067 C C . VAL A 1 412 ? 15.365 7.222 -7.265 1.00 93.56 412 VAL A C 1
ATOM 3069 O O . VAL A 1 412 ? 15.215 6.150 -7.845 1.00 93.56 412 VAL A O 1
ATOM 3072 N N . LYS A 1 413 ? 16.576 7.720 -6.990 1.00 94.62 413 LYS A N 1
ATOM 3073 C CA . LYS A 1 413 ? 17.809 7.010 -7.359 1.00 94.62 413 LYS A CA 1
ATOM 3074 C C . LYS A 1 413 ? 17.943 5.678 -6.614 1.00 94.62 413 LYS A C 1
ATOM 3076 O O . LYS A 1 413 ? 18.090 4.622 -7.221 1.00 94.62 413 LYS A O 1
ATOM 3081 N N . GLU A 1 414 ? 17.838 5.732 -5.291 1.00 93.12 414 GLU A N 1
ATOM 3082 C CA . GLU A 1 414 ? 18.020 4.608 -4.367 1.00 93.12 414 GLU A CA 1
ATOM 3083 C C . GLU A 1 414 ? 17.221 4.815 -3.072 1.00 93.12 414 GLU A C 1
ATOM 3085 O O . GLU A 1 414 ? 16.796 5.925 -2.755 1.00 93.12 414 GLU A O 1
ATOM 3090 N N . ASN A 1 415 ? 17.052 3.760 -2.275 1.00 85.62 415 ASN A N 1
ATOM 3091 C CA . ASN A 1 415 ? 16.273 3.800 -1.030 1.00 85.62 415 ASN A CA 1
ATOM 3092 C C . ASN A 1 415 ? 17.000 4.461 0.159 1.00 85.62 415 ASN A C 1
ATOM 3094 O O . ASN A 1 415 ? 16.558 4.345 1.305 1.00 85.62 415 ASN A O 1
ATOM 3098 N N . SER A 1 416 ? 18.119 5.148 -0.079 1.00 86.12 416 SER A N 1
ATOM 3099 C CA . SER A 1 416 ? 18.917 5.762 0.978 1.00 86.12 416 SER A CA 1
ATOM 3100 C C . SER A 1 416 ? 18.299 7.088 1.463 1.00 86.12 416 SER A C 1
ATOM 3102 O O . SER A 1 416 ? 17.743 7.881 0.684 1.00 86.12 416 SER A O 1
ATOM 3104 N N . PRO A 1 417 ? 18.374 7.398 2.771 1.00 78.88 417 PRO A N 1
ATOM 3105 C CA . PRO A 1 417 ? 17.981 8.708 3.267 1.00 78.88 417 PRO A CA 1
ATOM 3106 C C . PRO A 1 417 ? 18.846 9.810 2.643 1.00 78.88 417 PRO A C 1
ATOM 3108 O O . PRO A 1 417 ? 19.994 9.986 3.019 1.00 78.88 417 PRO A O 1
ATOM 3111 N N . GLY A 1 418 ? 18.279 10.582 1.716 1.00 82.06 418 GLY A N 1
ATOM 3112 C CA . GLY A 1 418 ? 19.013 11.678 1.061 1.00 82.06 418 GLY A CA 1
ATOM 3113 C C . GLY A 1 418 ? 19.113 11.511 -0.446 1.00 82.06 418 GLY A C 1
ATOM 3114 O O . GLY A 1 418 ? 19.440 12.480 -1.121 1.00 82.06 418 GLY A O 1
ATOM 3115 N N . ALA A 1 419 ? 18.762 10.328 -0.962 1.00 87.94 419 ALA A N 1
ATOM 3116 C CA . ALA A 1 419 ? 18.752 10.050 -2.387 1.00 87.94 419 ALA A CA 1
ATOM 3117 C C . ALA A 1 419 ? 18.010 11.130 -3.182 1.00 87.94 419 ALA A C 1
ATOM 3119 O O . ALA A 1 419 ? 16.948 11.615 -2.763 1.00 87.94 419 ALA A O 1
ATOM 3120 N N . LYS A 1 420 ? 18.588 11.477 -4.337 1.00 92.12 4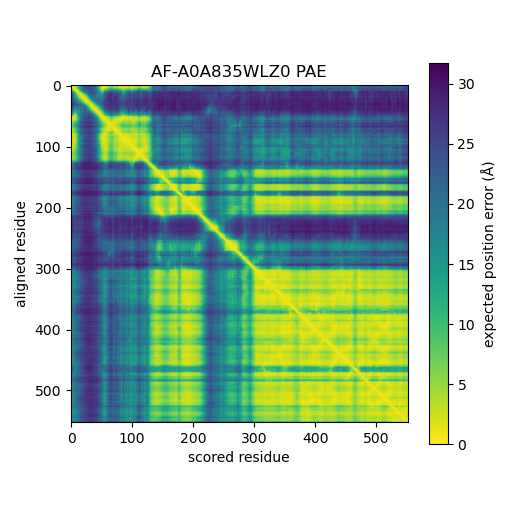20 LYS A N 1
ATOM 3121 C CA . LYS A 1 420 ? 17.994 12.391 -5.312 1.00 92.12 420 LYS A CA 1
ATOM 3122 C C . LYS A 1 420 ? 16.624 11.880 -5.757 1.00 92.12 420 LYS A C 1
ATOM 3124 O O . LYS A 1 420 ? 16.412 10.665 -5.850 1.00 92.12 420 LYS A O 1
ATOM 3129 N N . LYS A 1 421 ? 15.710 12.820 -6.003 1.00 91.56 421 LYS A N 1
ATOM 3130 C CA . LYS A 1 421 ? 14.332 12.543 -6.408 1.00 91.56 421 LYS A CA 1
ATOM 3131 C C . LYS A 1 421 ? 13.899 13.483 -7.526 1.00 91.56 421 LYS A C 1
ATOM 3133 O O . LYS A 1 421 ? 14.043 14.695 -7.372 1.00 91.56 421 LYS A O 1
ATOM 3138 N N . ALA A 1 422 ? 13.292 12.931 -8.566 1.00 92.50 422 ALA A N 1
ATOM 3139 C CA . ALA A 1 422 ? 12.566 13.683 -9.572 1.00 92.50 422 ALA A CA 1
ATOM 3140 C C . ALA A 1 422 ? 11.270 14.251 -8.970 1.00 92.50 422 ALA A C 1
ATOM 3142 O O . ALA A 1 422 ? 10.543 13.577 -8.228 1.00 92.50 422 ALA A O 1
ATOM 3143 N N . ALA A 1 423 ? 10.968 15.510 -9.284 1.00 88.31 423 ALA A N 1
ATOM 3144 C CA . ALA A 1 423 ? 9.723 16.143 -8.865 1.00 88.31 423 ALA A CA 1
ATOM 3145 C C . ALA A 1 423 ? 8.518 15.479 -9.553 1.00 88.31 423 ALA A C 1
ATOM 3147 O O . ALA A 1 423 ? 8.568 15.148 -10.733 1.00 88.31 423 ALA A O 1
ATOM 3148 N N . GLY A 1 424 ? 7.420 15.288 -8.816 1.00 84.25 424 GLY A N 1
ATOM 3149 C CA . GLY A 1 424 ? 6.197 14.674 -9.352 1.00 84.25 424 GLY A CA 1
ATOM 3150 C C . GLY A 1 424 ? 6.240 13.148 -9.488 1.00 84.25 424 GLY A C 1
ATOM 3151 O O . GLY A 1 424 ? 5.237 12.554 -9.882 1.00 84.25 424 GLY A O 1
ATOM 3152 N N . ALA A 1 425 ? 7.352 12.505 -9.122 1.00 86.94 425 ALA A N 1
ATOM 3153 C CA . ALA A 1 425 ? 7.459 11.054 -9.100 1.00 86.94 425 ALA A CA 1
ATOM 3154 C C . ALA A 1 425 ? 6.442 10.410 -8.151 1.00 86.94 425 ALA A C 1
ATOM 3156 O O . ALA A 1 425 ? 6.234 10.865 -7.022 1.00 86.94 425 ALA A O 1
ATOM 3157 N N . GLN A 1 426 ? 5.844 9.313 -8.606 1.00 90.38 426 GLN A N 1
ATOM 3158 C CA . GLN A 1 426 ? 4.927 8.495 -7.821 1.00 90.38 426 GLN A CA 1
ATOM 3159 C C . GLN A 1 426 ? 5.573 7.150 -7.500 1.00 90.38 426 GLN A C 1
ATOM 3161 O O . GLN A 1 426 ? 6.391 6.649 -8.272 1.00 90.38 426 GLN A O 1
ATOM 3166 N N . SER A 1 427 ? 5.190 6.568 -6.365 1.00 94.50 427 SER A N 1
ATOM 3167 C CA . SER A 1 427 ? 5.471 5.161 -6.098 1.00 94.50 427 SER A CA 1
ATOM 3168 C C . SER A 1 427 ? 4.275 4.322 -6.533 1.00 94.50 427 SER A C 1
ATOM 3170 O O . SER A 1 427 ? 3.128 4.650 -6.208 1.00 94.50 427 SER A O 1
ATOM 3172 N N . TYR A 1 428 ? 4.557 3.225 -7.222 1.00 97.75 428 TYR A N 1
ATOM 3173 C CA . TYR A 1 428 ? 3.577 2.216 -7.599 1.00 97.75 428 TYR A CA 1
ATOM 3174 C C . TYR A 1 428 ? 3.731 0.989 -6.710 1.00 97.75 428 TYR A C 1
ATOM 3176 O O . TYR A 1 428 ? 4.844 0.600 -6.363 1.00 97.75 428 TYR A O 1
ATOM 3184 N N . PHE A 1 429 ? 2.607 0.404 -6.325 1.00 98.31 429 PHE A N 1
ATOM 3185 C CA . PHE A 1 429 ? 2.527 -0.768 -5.470 1.00 98.31 429 PHE A CA 1
ATOM 3186 C C . PHE A 1 429 ? 1.825 -1.872 -6.246 1.00 98.31 429 PHE A C 1
ATOM 3188 O O . PHE A 1 429 ? 0.702 -1.690 -6.719 1.00 98.31 429 PHE A O 1
ATOM 3195 N N . PHE A 1 430 ? 2.483 -3.019 -6.343 1.00 98.62 430 PHE A N 1
ATOM 3196 C CA . PHE A 1 430 ? 1.958 -4.212 -6.988 1.00 98.62 430 PHE A CA 1
ATOM 3197 C C . PHE A 1 430 ? 1.746 -5.281 -5.931 1.00 98.62 430 PHE A C 1
ATOM 3199 O O . PHE A 1 430 ? 2.678 -5.640 -5.211 1.00 98.62 430 PHE A O 1
ATOM 3206 N N . SER A 1 431 ? 0.522 -5.784 -5.813 1.00 98.56 431 SER A N 1
ATOM 3207 C CA . SER A 1 431 ? 0.183 -6.802 -4.816 1.00 98.56 431 SER A CA 1
ATOM 3208 C C . SER A 1 431 ? -0.763 -7.838 -5.380 1.00 98.56 431 SER A C 1
ATOM 3210 O O . SER A 1 431 ? -1.602 -7.524 -6.218 1.00 98.56 431 SER A O 1
ATOM 3212 N N . TYR A 1 432 ? -0.630 -9.082 -4.930 1.00 98.62 432 TYR A N 1
ATOM 3213 C CA . TYR A 1 432 ? -1.434 -10.183 -5.439 1.00 98.62 432 TYR A CA 1
ATOM 3214 C C . TYR A 1 432 ? -2.530 -10.573 -4.444 1.00 98.62 432 TYR A C 1
ATOM 3216 O O . TYR A 1 432 ? -2.244 -10.968 -3.311 1.00 98.62 432 TYR A O 1
ATOM 3224 N N . ARG A 1 433 ? -3.797 -10.462 -4.858 1.00 98.12 433 ARG A N 1
ATOM 3225 C CA . ARG A 1 433 ? -4.963 -10.715 -3.999 1.00 98.12 433 ARG A CA 1
ATOM 3226 C C . ARG A 1 433 ? -5.696 -11.983 -4.407 1.00 98.12 433 ARG A C 1
ATOM 3228 O O . ARG A 1 433 ? -5.890 -12.283 -5.587 1.00 98.12 433 ARG A O 1
ATOM 3235 N N . ILE A 1 434 ? -6.154 -12.719 -3.401 1.00 97.81 434 ILE A N 1
ATOM 3236 C CA . ILE A 1 434 ? -6.964 -13.921 -3.565 1.00 97.81 434 ILE A CA 1
ATOM 3237 C C . ILE A 1 434 ? -8.107 -13.855 -2.570 1.00 97.81 434 ILE A C 1
ATOM 3239 O O . ILE A 1 434 ? -7.880 -13.781 -1.368 1.00 97.81 434 ILE A O 1
ATOM 3243 N N . LYS A 1 435 ? -9.336 -13.968 -3.079 1.00 97.06 435 LYS A N 1
ATOM 3244 C CA . LYS A 1 435 ? -10.504 -14.196 -2.232 1.00 97.06 435 LYS A CA 1
ATOM 3245 C C . LYS A 1 435 ? -10.368 -15.516 -1.471 1.00 97.06 435 LYS A C 1
ATOM 3247 O O . LYS A 1 435 ? -10.273 -16.571 -2.102 1.00 97.06 435 LYS A O 1
ATOM 3252 N N . ASN A 1 436 ? -10.405 -15.455 -0.144 1.00 95.06 436 ASN A N 1
ATOM 3253 C CA . ASN A 1 436 ? -10.365 -16.630 0.720 1.00 95.06 436 ASN A CA 1
ATOM 3254 C C . ASN A 1 436 ? -11.784 -17.112 1.053 1.00 95.06 436 ASN A C 1
ATOM 3256 O O . ASN A 1 436 ? -12.601 -16.358 1.561 1.00 95.06 436 ASN A O 1
ATOM 3260 N N . ASN A 1 437 ? -12.099 -18.378 0.796 1.00 92.56 437 ASN A N 1
ATOM 3261 C CA . ASN A 1 437 ? -13.442 -18.902 1.077 1.00 92.56 437 ASN A CA 1
ATOM 3262 C C . ASN A 1 437 ? -13.634 -19.320 2.544 1.00 92.56 437 ASN A C 1
ATOM 3264 O O . ASN A 1 437 ? -14.753 -19.624 2.954 1.00 92.56 437 ASN A O 1
ATOM 3268 N N . THR A 1 438 ? -12.564 -19.342 3.339 1.00 90.94 438 THR A N 1
ATOM 3269 C CA . THR A 1 438 ? -12.643 -19.590 4.777 1.00 90.94 438 THR A CA 1
ATOM 3270 C C . THR A 1 438 ? -13.171 -18.343 5.470 1.00 90.94 438 THR A C 1
ATOM 3272 O O . THR A 1 438 ? -12.644 -17.247 5.279 1.00 90.94 438 THR A O 1
ATOM 3275 N N . ALA A 1 439 ? -14.199 -18.500 6.300 1.00 84.50 439 ALA A N 1
ATOM 3276 C CA . ALA A 1 439 ? -14.725 -17.388 7.076 1.00 84.50 439 ALA A CA 1
ATOM 3277 C C . ALA A 1 439 ? -13.647 -16.826 8.019 1.00 84.50 439 ALA A C 1
ATOM 3279 O O . ALA A 1 439 ? -12.875 -17.586 8.603 1.00 84.50 439 ALA A O 1
ATOM 3280 N N . ASN A 1 440 ? -13.574 -15.498 8.132 1.00 86.31 440 ASN A N 1
ATOM 3281 C CA . ASN A 1 440 ? -12.470 -14.776 8.784 1.00 86.31 440 ASN A CA 1
ATOM 3282 C C . ASN A 1 440 ? -11.085 -15.011 8.158 1.00 86.31 440 ASN A C 1
ATOM 3284 O O . ASN A 1 440 ? -10.078 -14.593 8.716 1.00 86.31 440 ASN A O 1
ATOM 3288 N N . GLY A 1 441 ? -11.008 -15.656 6.995 1.00 92.50 441 GLY A N 1
ATOM 3289 C CA . GLY A 1 441 ? -9.788 -15.703 6.211 1.00 92.50 441 GLY A CA 1
ATOM 3290 C C . GLY A 1 441 ? -9.440 -14.318 5.675 1.00 92.50 441 GLY A C 1
ATOM 3291 O O . GLY A 1 441 ? -10.332 -13.498 5.429 1.00 92.50 441 GLY A O 1
ATOM 3292 N N . TYR A 1 442 ? -8.145 -14.077 5.474 1.00 95.56 442 TYR A N 1
ATOM 3293 C CA . TYR A 1 442 ? -7.643 -12.867 4.824 1.00 95.56 442 TYR A CA 1
ATOM 3294 C C . TYR A 1 442 ? -8.369 -12.679 3.493 1.00 95.56 442 TYR A C 1
ATOM 3296 O O . TYR A 1 442 ? -8.396 -13.613 2.694 1.00 95.56 442 TYR A O 1
ATOM 3304 N N . ASP A 1 443 ? -8.976 -11.515 3.269 1.00 96.06 443 ASP A N 1
ATOM 3305 C CA . ASP A 1 443 ? -9.750 -11.228 2.054 1.00 96.06 443 ASP A CA 1
ATOM 3306 C C . ASP A 1 443 ? -10.915 -12.181 1.772 1.00 96.06 443 ASP A C 1
ATOM 3308 O O . ASP A 1 443 ? -11.285 -12.427 0.621 1.00 96.06 443 ASP A O 1
ATOM 3312 N N . SER A 1 444 ? -11.550 -12.707 2.817 1.00 95.00 444 SER A N 1
ATOM 3313 C CA . SER A 1 444 ? -12.799 -13.459 2.654 1.00 95.00 444 SER A CA 1
ATOM 3314 C C . SER A 1 444 ? -13.967 -12.618 2.136 1.00 95.00 444 SER A C 1
ATOM 3316 O O . SER A 1 444 ? -14.893 -13.153 1.524 1.00 95.00 444 SER A O 1
ATOM 3318 N N . GLY A 1 445 ? -13.894 -11.297 2.311 1.00 93.44 445 GLY A N 1
ATOM 3319 C CA . GLY A 1 445 ? -14.816 -10.314 1.746 1.00 93.44 445 GLY A CA 1
ATOM 3320 C C . GLY A 1 445 ? -14.429 -9.815 0.351 1.00 93.44 445 GLY A C 1
ATOM 3321 O O . GLY A 1 445 ? -15.178 -9.055 -0.251 1.00 93.44 445 GLY A O 1
ATOM 3322 N N . LEU A 1 446 ? -13.286 -10.215 -0.213 1.00 96.31 446 LEU A N 1
ATOM 3323 C CA . LEU A 1 446 ? -12.892 -9.731 -1.538 1.00 96.31 446 LEU A CA 1
ATOM 3324 C C . LEU A 1 446 ? -13.898 -10.193 -2.606 1.00 96.31 446 LEU A C 1
ATOM 3326 O O . LEU A 1 446 ? -14.349 -11.345 -2.609 1.00 96.31 446 LEU A O 1
ATOM 3330 N N . THR A 1 447 ? -14.277 -9.306 -3.526 1.00 95.00 447 THR A N 1
ATOM 3331 C CA . THR A 1 447 ? -15.190 -9.678 -4.615 1.00 95.00 447 THR A CA 1
ATOM 3332 C C . THR A 1 447 ? -14.484 -10.591 -5.624 1.00 95.00 447 THR A C 1
ATOM 3334 O O . THR A 1 447 ? -13.254 -10.655 -5.696 1.00 95.00 447 THR A O 1
ATOM 3337 N N . SER A 1 448 ? -15.259 -11.350 -6.402 1.00 95.25 448 SER A N 1
ATOM 3338 C CA . SER A 1 448 ? -14.715 -12.282 -7.403 1.00 95.25 448 SER A CA 1
ATOM 3339 C C . SER A 1 448 ? -13.877 -11.590 -8.476 1.00 95.25 448 SER A C 1
ATOM 3341 O O . SER A 1 448 ? -12.956 -12.207 -9.004 1.00 95.25 448 SER A O 1
ATOM 3343 N N . ASP A 1 449 ? -14.152 -10.318 -8.759 1.00 94.81 449 ASP A N 1
ATOM 3344 C CA . ASP A 1 449 ? -13.471 -9.549 -9.806 1.00 94.81 449 ASP A CA 1
ATOM 3345 C C . ASP A 1 449 ? -11.982 -9.342 -9.501 1.00 94.81 449 ASP A C 1
ATOM 3347 O O . ASP A 1 449 ? -11.166 -9.245 -10.420 1.00 94.81 449 ASP A O 1
ATOM 3351 N N . PHE A 1 450 ? -11.625 -9.361 -8.212 1.00 97.00 450 PHE A N 1
ATOM 3352 C CA . PHE A 1 450 ? -10.259 -9.210 -7.711 1.00 97.00 450 PHE A CA 1
ATOM 3353 C C . PHE A 1 450 ? -9.634 -10.531 -7.238 1.00 97.00 450 PHE A C 1
ATOM 3355 O O . PHE A 1 450 ? -8.501 -10.546 -6.758 1.00 97.00 450 PHE A O 1
ATOM 3362 N N . HIS A 1 451 ? -10.337 -11.661 -7.371 1.00 97.50 451 HIS A N 1
ATOM 3363 C CA . HIS A 1 451 ? -9.767 -12.971 -7.065 1.00 97.50 451 HIS A CA 1
ATOM 3364 C C . HIS A 1 451 ? -8.710 -13.348 -8.111 1.00 97.50 451 HIS A C 1
ATOM 3366 O O . HIS A 1 451 ? -8.993 -13.369 -9.309 1.00 97.50 451 HIS A O 1
ATOM 3372 N N . LYS A 1 452 ? -7.500 -13.687 -7.641 1.00 97.88 452 LYS A N 1
ATOM 3373 C CA . LYS A 1 452 ? -6.330 -13.999 -8.478 1.00 97.88 452 LYS A CA 1
ATOM 3374 C C . LYS A 1 452 ? -5.938 -12.838 -9.380 1.00 97.88 452 LYS A C 1
ATOM 3376 O O . LYS A 1 452 ? -5.679 -13.020 -10.571 1.00 97.88 452 LYS A O 1
ATOM 3381 N N . LYS A 1 453 ? -5.895 -11.639 -8.801 1.00 98.06 453 LYS A N 1
ATOM 3382 C CA . LYS A 1 453 ? -5.480 -10.434 -9.511 1.00 98.06 453 LYS A CA 1
ATOM 3383 C C . LYS A 1 453 ? -4.256 -9.799 -8.884 1.00 98.06 453 LYS A C 1
ATOM 3385 O O . LYS A 1 453 ? -4.138 -9.738 -7.660 1.00 98.06 453 LYS A O 1
ATOM 3390 N N . VAL A 1 454 ? -3.362 -9.308 -9.739 1.00 98.50 454 VAL A N 1
ATOM 3391 C CA . VAL A 1 454 ? -2.326 -8.359 -9.327 1.00 98.50 454 VAL A CA 1
ATOM 3392 C C . VAL A 1 454 ? -2.953 -6.977 -9.380 1.00 98.50 454 VAL A C 1
ATOM 3394 O O . VAL A 1 454 ? -3.321 -6.518 -10.459 1.00 98.50 454 VAL A O 1
ATOM 3397 N N . LEU A 1 455 ? -3.126 -6.348 -8.224 1.00 98.44 455 LEU A N 1
ATOM 3398 C CA . LEU A 1 455 ? -3.651 -4.994 -8.114 1.00 98.44 455 LEU A CA 1
ATOM 3399 C C . LEU A 1 455 ? -2.519 -3.986 -8.247 1.00 98.44 455 LEU A C 1
ATOM 3401 O O . LEU A 1 455 ? -1.436 -4.189 -7.686 1.00 98.44 455 LEU A O 1
ATOM 3405 N N . VAL A 1 456 ? -2.804 -2.902 -8.963 1.00 98.31 456 VAL A N 1
ATOM 3406 C CA . VAL A 1 456 ? -1.898 -1.775 -9.143 1.00 98.31 456 VAL A CA 1
ATOM 3407 C C . VAL A 1 456 ? -2.445 -0.576 -8.396 1.00 98.31 456 VAL A C 1
ATOM 3409 O O . VAL A 1 456 ? -3.500 -0.044 -8.744 1.00 98.31 456 VAL A O 1
ATOM 3412 N N . HIS A 1 457 ? -1.692 -0.112 -7.409 1.00 97.94 457 HIS A N 1
ATOM 3413 C CA . HIS A 1 457 ? -1.993 1.113 -6.682 1.00 97.94 457 HIS A CA 1
ATOM 3414 C C . HIS A 1 457 ? -0.889 2.140 -6.892 1.00 97.94 457 HIS A C 1
ATOM 3416 O O . HIS A 1 457 ? 0.278 1.782 -7.040 1.00 97.94 457 HIS A O 1
ATOM 3422 N N . ASN A 1 458 ? -1.229 3.424 -6.846 1.00 95.56 458 ASN A N 1
ATOM 3423 C CA . ASN A 1 458 ? -0.247 4.480 -6.626 1.00 95.56 458 ASN A CA 1
ATOM 3424 C C . ASN A 1 458 ? -0.431 5.119 -5.254 1.00 95.56 458 ASN A C 1
ATOM 3426 O O . ASN A 1 458 ? -1.539 5.235 -4.731 1.00 95.56 458 ASN A O 1
ATOM 3430 N N . TYR A 1 459 ? 0.689 5.534 -4.672 1.00 91.00 459 TYR A N 1
ATOM 3431 C CA . TYR A 1 459 ? 0.706 6.285 -3.428 1.00 91.00 459 TYR A CA 1
ATOM 3432 C C . TYR A 1 459 ? 2.016 7.064 -3.316 1.00 91.00 459 TYR A C 1
ATOM 3434 O O . TYR A 1 459 ? 3.100 6.511 -3.483 1.00 91.00 459 TYR A O 1
ATOM 3442 N N . ASN A 1 460 ? 1.936 8.362 -3.028 1.00 80.88 460 ASN A N 1
ATOM 3443 C CA . ASN A 1 460 ? 3.109 9.240 -2.978 1.00 80.88 460 ASN A CA 1
ATOM 3444 C C . ASN A 1 460 ? 3.692 9.416 -1.563 1.00 80.88 460 ASN A C 1
ATOM 3446 O O . ASN A 1 460 ? 4.590 10.233 -1.360 1.00 80.88 460 ASN A O 1
ATOM 3450 N N . GLY A 1 461 ? 3.200 8.654 -0.581 1.00 74.94 461 GLY A N 1
ATOM 3451 C CA . GLY A 1 461 ? 3.695 8.697 0.796 1.00 74.94 461 GLY A CA 1
ATOM 3452 C C . GLY A 1 461 ? 3.086 9.796 1.669 1.00 74.94 461 GLY A C 1
ATOM 3453 O O . GLY A 1 461 ? 3.433 9.877 2.846 1.00 74.94 461 GLY A O 1
ATOM 3454 N N . ILE A 1 462 ? 2.196 10.635 1.133 1.00 68.75 462 ILE A N 1
ATOM 3455 C CA . ILE A 1 462 ? 1.574 11.737 1.871 1.00 68.75 462 ILE A CA 1
ATOM 3456 C C . ILE A 1 462 ? 0.094 11.429 2.052 1.00 68.75 462 ILE A C 1
ATOM 3458 O O . ILE A 1 462 ? -0.661 11.472 1.099 1.00 68.75 462 ILE A O 1
ATOM 3462 N N . GLN A 1 463 ? -0.375 11.211 3.273 1.00 64.25 463 GLN A N 1
ATOM 3463 C CA . GLN A 1 463 ? -1.808 11.051 3.504 1.00 64.25 463 GLN A CA 1
ATOM 3464 C C . GLN A 1 463 ? -2.463 12.389 3.807 1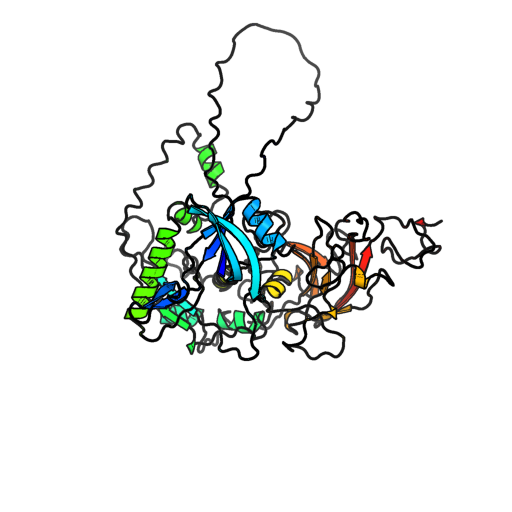.00 64.25 463 GLN A C 1
ATOM 3466 O O . GLN A 1 463 ? -2.350 12.890 4.918 1.00 64.25 463 GLN A O 1
ATOM 3471 N N . SER A 1 464 ? -3.169 12.963 2.833 1.00 59.97 464 SER A N 1
ATOM 3472 C CA . SER A 1 464 ? -4.032 14.113 3.094 1.00 59.97 464 SER A CA 1
ATOM 3473 C C . SER A 1 464 ? -5.457 13.826 2.656 1.00 59.97 464 SER A C 1
ATOM 3475 O O . SER A 1 464 ? -5.724 13.602 1.476 1.00 59.97 464 SER A O 1
ATOM 3477 N N . ALA A 1 465 ? -6.396 13.908 3.603 1.00 57.09 465 ALA A N 1
ATOM 3478 C CA . ALA A 1 465 ? -7.829 13.872 3.314 1.00 57.09 465 ALA A CA 1
ATOM 3479 C C . ALA A 1 465 ? -8.247 14.991 2.340 1.00 57.09 465 ALA A C 1
ATOM 3481 O O . ALA A 1 465 ? -9.185 14.819 1.565 1.00 57.09 465 ALA A O 1
ATOM 3482 N N . ARG A 1 466 ? -7.524 16.119 2.352 1.00 56.19 466 ARG A N 1
ATOM 3483 C CA . ARG A 1 466 ? -7.904 17.356 1.661 1.00 56.19 466 ARG A CA 1
ATOM 3484 C C . ARG A 1 466 ? -7.379 17.470 0.237 1.00 56.19 466 ARG A C 1
ATOM 3486 O O . ARG A 1 466 ? -7.885 18.305 -0.506 1.00 56.19 466 ARG A O 1
ATOM 3493 N N . VAL A 1 467 ? -6.379 16.674 -0.140 1.00 56.78 467 VAL A N 1
ATOM 3494 C CA . VAL A 1 467 ? -5.735 16.805 -1.448 1.00 56.78 467 VAL A CA 1
ATOM 3495 C C . VAL A 1 467 ? -5.926 15.529 -2.262 1.00 56.78 467 VAL A C 1
ATOM 3497 O O . VAL A 1 467 ? -5.424 14.457 -1.921 1.00 56.78 467 VAL A O 1
ATOM 3500 N N . LEU A 1 468 ? -6.692 15.647 -3.348 1.00 58.50 468 LEU A N 1
ATOM 3501 C CA . LEU A 1 468 ? -6.896 14.567 -4.313 1.00 58.50 468 LEU A CA 1
ATOM 3502 C C . LEU A 1 468 ? -5.549 14.164 -4.934 1.00 58.50 468 LEU A C 1
ATOM 3504 O O . LEU A 1 468 ? -4.740 15.024 -5.273 1.00 58.50 468 LEU A O 1
ATOM 3508 N N . GLY A 1 469 ? -5.308 12.857 -5.067 1.00 63.06 469 GLY A N 1
ATOM 3509 C CA . GLY A 1 469 ? -4.066 12.304 -5.631 1.00 63.06 469 GLY A CA 1
ATOM 3510 C C . GLY A 1 469 ? -2.934 12.043 -4.629 1.00 63.06 469 GLY A C 1
ATOM 3511 O O . GLY A 1 469 ? -1.875 11.572 -5.029 1.00 63.06 469 GLY A O 1
ATOM 3512 N N . PHE A 1 470 ? -3.144 12.317 -3.339 1.00 74.38 470 PHE A N 1
ATOM 3513 C CA . PHE A 1 470 ? -2.163 12.018 -2.286 1.00 74.38 470 PHE A CA 1
ATOM 3514 C C . PHE A 1 470 ? -2.477 10.703 -1.550 1.00 74.38 470 PHE A C 1
ATOM 3516 O O . PHE A 1 470 ? -1.622 10.099 -0.921 1.00 74.38 470 PHE A O 1
ATOM 3523 N N . LYS A 1 471 ? -3.693 10.183 -1.690 1.00 87.38 471 LYS A N 1
ATOM 3524 C CA . LYS A 1 471 ? -4.128 8.942 -1.038 1.00 87.38 471 LYS A CA 1
ATOM 3525 C C . LYS A 1 471 ? -3.679 7.705 -1.813 1.00 87.38 471 LYS A C 1
ATOM 3527 O O . LYS A 1 471 ? -3.295 7.805 -2.976 1.00 87.38 471 LYS A O 1
ATOM 3532 N N . SER A 1 472 ? -3.766 6.542 -1.166 1.00 93.75 472 SER A N 1
ATOM 3533 C CA . SER A 1 472 ? -3.703 5.262 -1.876 1.00 93.75 472 SER A CA 1
ATOM 3534 C C . SER A 1 472 ? -4.821 5.227 -2.915 1.00 93.75 472 SER A C 1
ATOM 3536 O O . SER A 1 472 ? -5.970 5.510 -2.574 1.00 93.75 472 SER A O 1
ATOM 3538 N N . ASN A 1 473 ? -4.500 4.936 -4.171 1.00 95.31 473 ASN A N 1
ATOM 3539 C CA . ASN A 1 473 ? -5.488 4.923 -5.238 1.00 95.31 473 ASN A CA 1
ATOM 3540 C C . ASN A 1 473 ? -5.293 3.708 -6.148 1.00 95.31 473 ASN A C 1
ATOM 3542 O O . ASN A 1 473 ? -4.198 3.460 -6.652 1.00 95.31 473 ASN A O 1
ATOM 3546 N N . LEU A 1 474 ? -6.369 2.945 -6.339 1.00 97.00 474 LEU A N 1
ATOM 3547 C CA . LEU A 1 474 ? -6.403 1.802 -7.244 1.00 97.00 474 LEU A CA 1
ATOM 3548 C C . LEU A 1 474 ? -6.404 2.310 -8.692 1.00 97.00 474 LEU A C 1
ATOM 3550 O O . LEU A 1 474 ? -7.224 3.148 -9.072 1.00 97.00 474 LEU A O 1
ATOM 3554 N N . LEU A 1 475 ? -5.475 1.807 -9.501 1.00 96.31 475 LEU A N 1
ATOM 3555 C CA . LEU A 1 475 ? -5.293 2.214 -10.894 1.00 96.31 475 LEU A CA 1
ATOM 3556 C C . LEU A 1 475 ? -5.840 1.183 -11.878 1.00 96.31 475 LEU A C 1
ATOM 3558 O O . LEU A 1 475 ? -6.581 1.551 -12.790 1.00 96.31 475 LEU A O 1
ATOM 3562 N N . ASP A 1 476 ? -5.463 -0.083 -11.703 1.00 97.38 476 ASP A N 1
ATOM 3563 C CA . ASP A 1 476 ? -5.844 -1.196 -12.580 1.00 97.38 476 ASP A CA 1
ATOM 3564 C C . ASP A 1 476 ? -5.580 -2.547 -11.884 1.00 97.38 476 ASP A C 1
ATOM 3566 O O . ASP A 1 476 ? -5.051 -2.591 -10.767 1.00 97.38 476 ASP A O 1
ATOM 3570 N N . TRP A 1 477 ? -5.946 -3.658 -12.527 1.00 97.56 477 TRP A N 1
ATOM 3571 C CA . TRP A 1 477 ? -5.676 -5.008 -12.036 1.00 97.56 477 TRP A CA 1
ATOM 3572 C C . TRP A 1 477 ? -5.542 -6.053 -13.154 1.00 97.56 477 TRP A C 1
ATOM 3574 O O . TRP A 1 477 ? -6.369 -6.141 -14.056 1.00 97.56 477 TRP A O 1
ATOM 3584 N N . GLY A 1 478 ? -4.506 -6.891 -13.066 1.00 95.25 478 GLY A N 1
ATOM 3585 C CA . GLY A 1 478 ? -4.139 -7.900 -14.071 1.00 95.25 478 GLY A CA 1
ATOM 3586 C C . GLY A 1 478 ? -4.404 -9.336 -13.607 1.00 95.25 478 GLY A C 1
ATOM 3587 O O . GLY A 1 478 ? -4.674 -9.546 -12.425 1.00 95.25 478 GLY A O 1
ATOM 3588 N N . PRO A 1 479 ? -4.352 -10.352 -14.492 1.00 92.44 479 PRO A N 1
ATOM 3589 C CA . PRO A 1 479 ? -3.598 -10.354 -15.756 1.00 92.44 479 PRO A CA 1
ATOM 3590 C C . PRO A 1 479 ? -4.270 -9.668 -16.953 1.00 92.44 479 PRO A C 1
ATOM 3592 O O . PRO A 1 479 ? -3.578 -9.289 -17.884 1.00 92.44 479 PRO A O 1
ATOM 3595 N N . ASN A 1 480 ? -5.590 -9.467 -16.916 1.00 91.94 480 ASN A N 1
ATOM 3596 C CA . ASN A 1 480 ? -6.324 -8.751 -17.965 1.00 91.94 480 ASN A CA 1
ATOM 3597 C C . ASN A 1 480 ? -6.609 -7.327 -17.482 1.00 91.94 480 ASN A C 1
ATOM 3599 O O . ASN A 1 480 ? -7.674 -7.082 -16.909 1.00 91.94 480 ASN A O 1
ATOM 3603 N N . PHE A 1 481 ? -5.635 -6.439 -17.659 1.00 93.00 481 PHE A N 1
ATOM 3604 C CA . PHE A 1 481 ? -5.732 -5.039 -17.261 1.00 93.00 481 PHE A CA 1
ATOM 3605 C C . PHE A 1 481 ? -6.802 -4.335 -18.086 1.00 93.00 481 PHE A C 1
ATOM 3607 O O . PHE A 1 481 ? -6.848 -4.452 -19.315 1.00 93.00 481 PHE A O 1
ATOM 3614 N N . GLN A 1 482 ? -7.685 -3.605 -17.411 1.00 86.75 482 GLN A N 1
ATOM 3615 C CA . GLN A 1 482 ? -8.904 -3.098 -18.034 1.00 86.75 482 GLN A CA 1
ATOM 3616 C C . GLN A 1 482 ? -8.625 -2.050 -19.112 1.00 86.75 482 GLN A C 1
ATOM 3618 O O . GLN A 1 482 ? -9.427 -1.893 -20.032 1.00 86.75 482 GLN A O 1
ATOM 3623 N N . ARG A 1 483 ? -7.513 -1.315 -18.996 1.00 81.06 483 ARG A N 1
ATOM 3624 C CA . ARG A 1 483 ? -7.199 -0.188 -19.888 1.00 81.06 483 ARG A CA 1
ATOM 3625 C C . ARG A 1 483 ? -6.224 -0.533 -21.005 1.00 81.06 483 ARG A C 1
ATOM 3627 O O . ARG A 1 483 ? -6.252 0.119 -22.043 1.00 81.06 483 ARG A O 1
ATOM 3634 N N . THR A 1 484 ? -5.359 -1.514 -20.782 1.00 79.31 484 THR A N 1
ATOM 3635 C CA . THR A 1 484 ? -4.138 -1.723 -21.579 1.00 79.31 484 THR A CA 1
ATOM 3636 C C . THR A 1 484 ? -3.928 -3.181 -22.000 1.00 79.31 484 THR A C 1
ATOM 3638 O O . THR A 1 484 ? -2.943 -3.498 -22.661 1.00 79.31 484 THR A O 1
ATOM 3641 N N . GLY A 1 485 ? -4.866 -4.081 -21.681 1.00 89.38 485 GLY A N 1
ATOM 3642 C CA . GLY A 1 485 ? -4.826 -5.475 -22.122 1.00 89.38 485 GLY A CA 1
ATOM 3643 C C . GLY A 1 485 ? -3.903 -6.334 -21.259 1.00 89.38 485 GLY A C 1
ATOM 3644 O O . GLY A 1 485 ? -4.215 -6.601 -20.101 1.00 89.38 485 GLY A O 1
ATOM 3645 N N . ASN A 1 486 ? -2.789 -6.801 -21.826 1.00 91.69 486 ASN A N 1
ATOM 3646 C CA . ASN A 1 486 ? -1.927 -7.815 -21.195 1.00 91.69 486 ASN A CA 1
ATOM 3647 C C . ASN A 1 486 ? -0.869 -7.237 -20.240 1.00 91.69 486 ASN A C 1
ATOM 3649 O O . ASN A 1 486 ? -0.294 -7.968 -19.434 1.00 91.69 486 ASN A O 1
ATOM 3653 N N . ALA A 1 487 ? -0.612 -5.935 -20.323 1.00 96.06 487 ALA A N 1
ATOM 3654 C CA . ALA A 1 487 ? 0.343 -5.231 -19.478 1.00 96.06 487 ALA A CA 1
ATOM 3655 C C . ALA A 1 487 ? -0.306 -3.969 -18.923 1.00 96.06 487 ALA A C 1
ATOM 3657 O O . ALA A 1 487 ? -1.185 -3.404 -19.567 1.00 96.06 487 ALA A O 1
ATOM 3658 N N . TRP A 1 488 ? 0.132 -3.505 -17.760 1.00 97.50 488 TRP A N 1
ATOM 3659 C CA . TRP A 1 488 ? -0.189 -2.172 -17.257 1.00 97.50 488 TRP A CA 1
ATOM 3660 C C . TRP A 1 488 ? 1.004 -1.248 -17.468 1.00 97.50 488 TRP A C 1
ATOM 3662 O O . TRP A 1 488 ? 2.137 -1.652 -17.221 1.00 97.50 488 TRP A O 1
ATOM 3672 N N . ILE A 1 489 ? 0.748 -0.015 -17.906 1.00 96.81 489 ILE A N 1
ATOM 3673 C CA . ILE A 1 489 ? 1.778 0.998 -18.146 1.00 96.81 489 ILE A CA 1
ATOM 3674 C C . ILE A 1 489 ? 1.442 2.246 -17.332 1.00 96.81 489 ILE A C 1
ATOM 3676 O O . ILE A 1 489 ? 0.324 2.768 -17.390 1.00 96.81 489 ILE A O 1
ATOM 3680 N N . SER A 1 490 ? 2.412 2.725 -16.560 1.00 96.50 490 SER A N 1
ATOM 3681 C CA . SER A 1 490 ? 2.273 3.955 -15.793 1.00 96.50 490 SER A CA 1
ATOM 3682 C C . SER A 1 490 ? 2.314 5.193 -16.692 1.00 96.50 490 SER A C 1
ATOM 3684 O O . SER A 1 490 ? 2.928 5.164 -17.757 1.00 96.50 490 SER A O 1
ATOM 3686 N N . PRO A 1 491 ? 1.774 6.340 -16.242 1.00 95.31 491 PRO A N 1
ATOM 3687 C CA . PRO A 1 491 ? 2.128 7.621 -16.841 1.00 95.31 491 PRO A CA 1
ATOM 3688 C C . PRO A 1 491 ? 3.653 7.798 -16.888 1.00 95.31 491 PRO A C 1
ATOM 3690 O O . PRO A 1 491 ? 4.339 7.456 -15.919 1.00 95.31 491 PRO A O 1
ATOM 3693 N N . PHE A 1 492 ? 4.159 8.333 -17.999 1.00 96.56 492 PHE A N 1
ATOM 3694 C CA . PHE A 1 492 ? 5.577 8.621 -18.189 1.00 96.56 492 PHE A CA 1
ATOM 3695 C C . PHE A 1 492 ? 5.938 9.974 -17.563 1.00 96.56 492 PHE A C 1
ATOM 3697 O O . PHE A 1 492 ? 5.321 10.999 -17.868 1.00 96.56 492 PHE A O 1
ATOM 3704 N N . LEU A 1 493 ? 6.943 9.982 -16.691 1.00 95.75 493 LEU A N 1
ATOM 3705 C CA . LEU A 1 493 ? 7.576 11.188 -16.166 1.00 95.75 493 LEU A CA 1
ATOM 3706 C C . LEU A 1 493 ? 8.848 11.459 -16.971 1.00 95.75 493 LEU A C 1
ATOM 3708 O O . LEU A 1 493 ? 9.684 10.574 -17.088 1.00 95.75 493 LEU A O 1
ATOM 3712 N N . ALA A 1 494 ? 9.024 12.672 -17.497 1.00 95.94 494 ALA A N 1
ATOM 3713 C CA . ALA A 1 494 ? 10.252 13.020 -18.211 1.00 95.94 494 ALA A CA 1
ATOM 3714 C C . ALA A 1 494 ? 11.495 12.755 -17.345 1.00 95.94 494 ALA A C 1
ATOM 3716 O O . ALA A 1 494 ? 11.491 13.066 -16.150 1.00 95.94 494 ALA A O 1
ATOM 3717 N N . LEU A 1 495 ? 12.537 12.188 -17.958 1.00 96.25 495 LEU A N 1
ATOM 3718 C CA . LEU A 1 495 ? 13.810 11.958 -17.286 1.00 96.25 495 LEU A CA 1
ATOM 3719 C C . LEU A 1 495 ? 14.464 13.297 -16.927 1.00 96.25 495 LEU A C 1
ATOM 3721 O O . LEU A 1 495 ? 14.526 14.211 -17.752 1.00 96.25 495 LEU A O 1
ATOM 3725 N N . ASP A 1 496 ? 14.941 13.419 -15.691 1.00 95.75 496 ASP A N 1
ATOM 3726 C CA . ASP A 1 496 ? 15.747 14.559 -15.265 1.00 95.75 496 ASP A CA 1
ATOM 3727 C C . ASP A 1 496 ? 17.228 14.398 -15.661 1.00 95.75 496 ASP A C 1
ATOM 3729 O O . ASP A 1 496 ? 17.639 13.404 -16.260 1.00 95.75 496 ASP A O 1
ATOM 3733 N N . ALA A 1 497 ? 18.053 15.394 -15.326 1.00 95.25 497 ALA A N 1
ATOM 3734 C CA . ALA A 1 497 ? 19.484 15.386 -15.646 1.00 95.25 497 ALA A CA 1
ATOM 3735 C C . ALA A 1 497 ? 20.273 14.255 -14.957 1.00 95.25 497 ALA A C 1
ATOM 3737 O O . ALA A 1 497 ? 21.392 13.955 -15.364 1.00 95.25 497 ALA A O 1
ATOM 3738 N N . ASP A 1 498 ? 19.714 13.644 -13.912 1.00 94.06 498 ASP A N 1
ATOM 3739 C CA . ASP A 1 498 ? 20.280 12.486 -13.222 1.00 94.06 498 ASP A CA 1
ATOM 3740 C C . ASP A 1 498 ? 19.728 11.159 -13.772 1.00 94.06 498 ASP A C 1
ATOM 3742 O O . ASP A 1 498 ? 20.026 10.093 -13.226 1.00 94.06 498 ASP A O 1
ATOM 3746 N N . GLY A 1 499 ? 18.920 11.217 -14.836 1.00 94.50 499 GLY A N 1
ATOM 3747 C CA . GLY A 1 499 ? 18.246 10.068 -15.418 1.00 94.50 499 GLY A CA 1
ATOM 3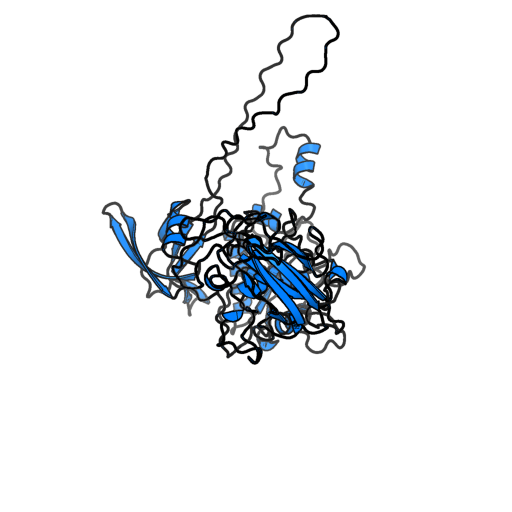748 C C . GLY A 1 499 ? 17.163 9.499 -14.506 1.00 94.50 499 GLY A C 1
ATOM 3749 O O . GLY A 1 499 ? 16.888 8.306 -14.589 1.00 94.50 499 GLY A O 1
ATOM 3750 N N . LEU A 1 500 ? 16.571 10.292 -13.603 1.00 96.31 500 LEU A N 1
ATOM 3751 C CA . LEU A 1 500 ? 15.450 9.878 -12.753 1.00 96.31 500 LEU A CA 1
ATOM 3752 C C . LEU A 1 500 ? 14.116 10.215 -13.415 1.00 96.31 500 LEU A C 1
ATOM 3754 O O . LEU A 1 500 ? 13.970 11.256 -14.043 1.00 96.31 500 LEU A O 1
ATOM 3758 N N . GLY A 1 501 ? 13.122 9.350 -13.224 1.00 95.38 501 GLY A N 1
ATOM 3759 C CA . GLY A 1 501 ? 11.832 9.422 -13.906 1.00 95.38 501 GLY A CA 1
ATOM 3760 C C . GLY A 1 501 ? 11.624 8.215 -14.815 1.00 95.38 501 GLY A C 1
ATOM 3761 O O . GLY A 1 501 ? 12.159 7.132 -14.554 1.00 95.38 501 GLY A O 1
ATOM 3762 N N . GLY A 1 502 ? 10.859 8.417 -15.879 1.00 96.50 502 GLY A N 1
ATOM 3763 C CA . GLY A 1 502 ? 10.428 7.391 -16.815 1.00 96.50 502 GLY A CA 1
ATOM 3764 C C . GLY A 1 502 ? 9.015 6.886 -16.526 1.00 96.50 502 GLY A C 1
ATOM 3765 O O . GLY A 1 502 ? 8.224 7.535 -15.832 1.00 96.50 502 GLY A O 1
ATOM 3766 N N . GLY A 1 503 ? 8.705 5.711 -17.058 1.00 97.12 503 GLY A N 1
ATOM 3767 C CA . GLY A 1 503 ? 7.487 4.954 -16.784 1.00 97.12 503 GLY A CA 1
ATOM 3768 C C . GLY A 1 503 ? 7.786 3.577 -16.191 1.00 97.12 503 GLY A C 1
ATOM 3769 O O . GLY A 1 503 ? 8.938 3.166 -16.055 1.00 97.12 503 GLY A O 1
ATOM 3770 N N . VAL A 1 504 ? 6.731 2.860 -15.825 1.00 97.88 504 VAL A N 1
ATOM 3771 C CA . VAL A 1 504 ? 6.798 1.476 -15.354 1.00 97.88 504 VAL A CA 1
ATOM 3772 C C . VAL A 1 504 ? 5.810 0.645 -16.157 1.00 97.88 504 VAL A C 1
ATOM 3774 O O . VAL A 1 504 ? 4.626 0.981 -16.201 1.00 97.88 504 VAL A O 1
ATOM 3777 N N . ARG A 1 505 ? 6.284 -0.452 -16.747 1.00 97.69 505 ARG A N 1
ATOM 3778 C CA . ARG A 1 505 ? 5.456 -1.498 -17.350 1.00 97.69 505 ARG A CA 1
ATOM 3779 C C . ARG A 1 505 ? 5.412 -2.705 -16.418 1.00 97.69 505 ARG A C 1
ATOM 3781 O O . ARG A 1 505 ? 6.437 -3.118 -15.885 1.00 97.69 505 ARG A O 1
ATOM 3788 N N . LEU A 1 506 ? 4.223 -3.260 -16.217 1.00 98.06 506 LEU A N 1
ATOM 3789 C CA . LEU A 1 506 ? 3.979 -4.472 -15.438 1.00 98.06 506 LEU A CA 1
ATOM 3790 C C . LEU A 1 506 ? 3.297 -5.512 -16.324 1.00 98.06 506 LEU A C 1
ATOM 3792 O O . LEU A 1 506 ? 2.215 -5.255 -16.850 1.00 98.06 506 LEU A O 1
ATOM 3796 N N . GLU A 1 507 ? 3.865 -6.711 -16.395 1.00 97.75 507 GLU A N 1
ATOM 3797 C CA . GLU A 1 507 ? 3.247 -7.869 -17.041 1.00 97.75 507 GLU A CA 1
ATOM 3798 C C . GLU A 1 507 ? 2.982 -8.973 -16.027 1.00 97.75 507 GLU A C 1
ATOM 3800 O O . GLU A 1 507 ? 3.858 -9.335 -15.247 1.00 97.75 507 GLU A O 1
ATOM 3805 N N . VAL A 1 508 ? 1.787 -9.564 -16.059 1.00 98.06 508 VAL A N 1
ATOM 3806 C CA . VAL A 1 508 ? 1.471 -10.733 -15.229 1.00 98.06 508 VAL A CA 1
ATOM 3807 C C . VAL A 1 508 ? 1.641 -11.988 -16.075 1.00 98.06 508 VAL A C 1
ATOM 3809 O O . VAL A 1 508 ? 0.826 -12.262 -16.952 1.00 98.06 508 VAL A O 1
ATOM 3812 N N . LYS A 1 509 ? 2.688 -12.770 -15.801 1.00 97.75 509 LYS A N 1
ATOM 3813 C CA . LYS A 1 509 ? 3.026 -13.974 -16.575 1.00 97.75 509 LYS A CA 1
ATOM 3814 C C . LYS A 1 509 ? 2.173 -15.165 -16.167 1.00 97.75 509 LYS A C 1
ATOM 3816 O O . LYS A 1 509 ? 1.727 -15.940 -17.007 1.00 97.75 509 LYS A O 1
ATOM 3821 N N . SER A 1 510 ? 1.941 -15.324 -14.865 1.00 97.75 510 SER A N 1
ATOM 3822 C CA . SER A 1 510 ? 1.085 -16.388 -14.341 1.00 97.75 510 SER A CA 1
ATOM 3823 C C . SER A 1 510 ? 0.521 -16.055 -12.963 1.00 97.75 510 SER A C 1
ATOM 3825 O O . SER A 1 510 ? 1.056 -15.226 -12.228 1.00 97.75 510 SER A O 1
ATOM 3827 N N . THR A 1 511 ? -0.571 -16.728 -12.601 1.00 98.00 511 THR A N 1
ATOM 3828 C CA . THR A 1 511 ? -1.226 -16.609 -11.293 1.00 98.00 511 THR A CA 1
ATOM 3829 C C . THR A 1 511 ? -1.632 -17.987 -10.782 1.00 98.00 511 THR A C 1
ATOM 3831 O O . THR A 1 511 ? -2.192 -18.785 -11.535 1.00 98.00 511 THR A O 1
ATOM 3834 N N . THR A 1 512 ? -1.421 -18.261 -9.498 1.00 97.62 512 THR A N 1
ATOM 3835 C CA . THR A 1 512 ? -1.823 -19.507 -8.824 1.00 97.62 512 THR A CA 1
ATOM 3836 C C . THR A 1 512 ? -2.698 -19.207 -7.603 1.00 97.62 512 THR A C 1
ATOM 3838 O O . THR A 1 512 ? -3.063 -18.067 -7.344 1.00 97.62 512 THR A O 1
ATOM 3841 N N . ASN A 1 513 ? -3.045 -20.214 -6.801 1.00 96.44 513 ASN A N 1
ATOM 3842 C CA . ASN A 1 513 ? -3.746 -19.981 -5.531 1.00 96.44 513 ASN A CA 1
ATOM 3843 C C . ASN A 1 513 ? -2.850 -19.388 -4.425 1.00 96.44 513 ASN A C 1
ATOM 3845 O O . ASN A 1 513 ? -3.337 -19.170 -3.319 1.00 96.44 513 ASN A O 1
ATOM 3849 N N . THR A 1 514 ? -1.560 -19.164 -4.677 1.00 96.81 514 THR A N 1
ATOM 3850 C CA . THR A 1 514 ? -0.607 -18.732 -3.641 1.00 96.81 514 THR A CA 1
ATOM 3851 C C . THR A 1 514 ? 0.326 -17.616 -4.082 1.00 96.81 514 THR A C 1
ATOM 3853 O O . THR A 1 514 ? 0.910 -16.968 -3.220 1.00 96.81 514 THR A O 1
ATOM 3856 N N . GLN A 1 515 ? 0.480 -17.368 -5.383 1.00 97.88 515 GLN A N 1
ATOM 3857 C CA . GLN A 1 515 ? 1.392 -16.346 -5.895 1.00 97.88 515 GLN A CA 1
ATOM 3858 C C . GLN A 1 515 ? 1.035 -15.903 -7.318 1.00 97.88 515 GLN A C 1
ATOM 3860 O O . GLN A 1 515 ? 0.309 -16.600 -8.031 1.00 97.88 515 GLN A O 1
ATOM 3865 N N . ALA A 1 516 ? 1.597 -14.775 -7.735 1.00 98.31 516 ALA A N 1
ATOM 3866 C CA . ALA A 1 516 ? 1.698 -14.356 -9.125 1.00 98.31 516 ALA A CA 1
ATOM 3867 C C . ALA A 1 516 ? 3.170 -14.249 -9.532 1.00 98.31 516 ALA A C 1
ATOM 3869 O O . ALA A 1 516 ? 4.016 -13.927 -8.700 1.00 98.31 516 ALA A O 1
ATOM 3870 N N . VAL A 1 517 ? 3.459 -14.516 -10.803 1.00 98.12 517 VAL A N 1
ATOM 3871 C CA . VAL A 1 517 ? 4.763 -14.255 -11.424 1.00 98.12 517 VAL A CA 1
ATOM 3872 C C . VAL A 1 517 ? 4.599 -13.060 -12.348 1.00 98.12 517 VAL A C 1
ATOM 3874 O O . VAL A 1 517 ? 3.681 -13.058 -13.176 1.00 98.12 517 VAL A O 1
ATOM 3877 N N . VAL A 1 518 ? 5.448 -12.049 -12.186 1.00 98.31 518 VAL A N 1
ATOM 3878 C CA . VAL A 1 518 ? 5.377 -10.794 -12.934 1.00 98.31 518 VAL A CA 1
ATOM 3879 C C . VAL A 1 518 ? 6.728 -10.407 -13.519 1.00 98.31 518 VAL A C 1
ATOM 3881 O O . VAL A 1 518 ? 7.766 -10.665 -12.911 1.00 98.31 518 VAL A O 1
ATOM 3884 N N . ASP A 1 519 ? 6.684 -9.720 -14.654 1.00 98.06 519 ASP A N 1
ATOM 3885 C CA . ASP A 1 519 ? 7.821 -8.977 -15.188 1.00 98.06 519 ASP A CA 1
ATOM 3886 C C . ASP A 1 519 ? 7.563 -7.483 -14.969 1.00 98.06 519 ASP A C 1
ATOM 3888 O O . ASP A 1 519 ? 6.435 -7.004 -15.134 1.00 98.06 519 ASP A O 1
ATOM 3892 N N . ILE A 1 520 ? 8.597 -6.741 -14.585 1.00 98.25 520 ILE A N 1
ATOM 3893 C CA . ILE A 1 520 ? 8.536 -5.289 -14.409 1.00 98.25 520 ILE A CA 1
ATOM 3894 C C . ILE A 1 520 ? 9.612 -4.659 -15.272 1.00 98.25 520 ILE A C 1
ATOM 3896 O O . ILE A 1 520 ? 10.776 -5.037 -15.162 1.00 98.25 520 ILE A O 1
ATOM 3900 N N . CYS A 1 521 ? 9.230 -3.668 -16.070 1.00 98.19 521 CYS A N 1
ATOM 3901 C CA . CYS A 1 521 ? 10.161 -2.886 -16.861 1.00 98.19 521 CYS A CA 1
ATOM 3902 C C . CYS A 1 521 ? 10.116 -1.406 -16.506 1.00 98.19 521 CYS A C 1
ATOM 3904 O O . CYS A 1 521 ? 9.047 -0.856 -16.220 1.00 98.19 521 CYS A O 1
ATOM 3906 N N . ARG A 1 522 ? 11.277 -0.759 -16.531 1.00 97.81 522 ARG A N 1
ATOM 3907 C CA . ARG A 1 522 ? 11.397 0.692 -16.457 1.00 97.81 522 ARG A CA 1
ATOM 3908 C C . ARG A 1 522 ? 11.486 1.271 -17.865 1.00 97.81 522 ARG A C 1
ATOM 3910 O O . ARG A 1 522 ? 12.471 1.053 -18.547 1.00 97.81 522 ARG A O 1
ATOM 3917 N N . ILE A 1 523 ? 10.500 2.084 -18.224 1.00 97.94 523 ILE A N 1
ATOM 3918 C CA . ILE A 1 523 ? 10.448 2.799 -19.501 1.00 97.94 523 ILE A CA 1
ATOM 3919 C C . ILE A 1 523 ? 11.308 4.057 -19.369 1.00 97.94 523 ILE A C 1
ATOM 3921 O O . ILE A 1 523 ? 10.997 4.928 -18.549 1.00 97.94 523 ILE A O 1
ATOM 3925 N N . THR A 1 524 ? 12.372 4.173 -20.151 1.00 97.19 524 THR A N 1
ATOM 3926 C CA . THR A 1 524 ? 13.244 5.357 -20.237 1.00 97.19 524 THR A CA 1
ATOM 3927 C C . THR A 1 524 ? 12.905 6.224 -21.447 1.00 97.19 524 THR A C 1
ATOM 3929 O O . THR A 1 524 ? 13.118 7.437 -21.390 1.00 97.19 524 THR A O 1
ATOM 3932 N N . GLU A 1 525 ? 12.261 5.655 -22.467 1.00 96.06 525 GLU A N 1
ATOM 3933 C CA . GLU A 1 525 ? 11.821 6.343 -23.679 1.00 96.06 525 GLU A CA 1
ATOM 3934 C C . GLU A 1 525 ? 10.327 6.126 -23.932 1.00 96.06 525 GLU A C 1
ATOM 3936 O O . GLU A 1 525 ? 9.795 5.024 -23.861 1.00 96.06 525 GLU A O 1
ATOM 3941 N N . ASN A 1 526 ? 9.592 7.215 -24.160 1.00 93.50 526 ASN A N 1
ATOM 3942 C CA . ASN A 1 526 ? 8.134 7.153 -24.198 1.00 93.50 526 ASN A CA 1
ATOM 3943 C C . ASN A 1 526 ? 7.614 6.701 -25.569 1.00 93.50 526 ASN A C 1
ATOM 3945 O O . ASN A 1 526 ? 7.276 7.535 -26.413 1.00 93.50 526 ASN A O 1
ATOM 3949 N N . GLY A 1 527 ? 7.492 5.384 -25.728 1.00 88.81 527 GLY A N 1
ATOM 3950 C CA . GLY A 1 527 ? 6.719 4.716 -26.775 1.00 88.81 527 GLY A CA 1
ATOM 3951 C C . GLY A 1 527 ? 7.410 4.534 -28.122 1.00 88.81 527 GLY A C 1
ATOM 3952 O O . GLY A 1 527 ? 6.731 4.070 -29.030 1.00 88.81 527 GLY A O 1
ATOM 3953 N N . LYS A 1 528 ? 8.668 4.964 -28.257 1.00 92.94 528 LYS A N 1
ATOM 3954 C CA . LYS A 1 528 ? 9.570 4.572 -29.343 1.00 92.94 528 LYS A CA 1
ATOM 3955 C C . LYS A 1 528 ? 10.990 4.515 -28.814 1.00 92.94 528 LYS A C 1
ATOM 3957 O O . LYS A 1 528 ? 11.409 5.496 -28.183 1.00 92.94 528 LYS A O 1
ATOM 3962 N N . GLU A 1 529 ? 11.712 3.457 -29.147 1.00 94.25 529 GLU A N 1
ATOM 3963 C CA . GLU A 1 529 ? 13.149 3.373 -28.910 1.00 94.25 529 GLU A CA 1
ATOM 3964 C C . GLU A 1 529 ? 13.915 4.386 -29.792 1.00 94.25 529 GLU A C 1
ATOM 3966 O O . GLU A 1 529 ? 13.646 4.554 -30.984 1.00 94.25 529 GLU A O 1
ATOM 3971 N N . GLN A 1 530 ? 14.832 5.145 -29.188 1.00 93.88 530 GLN A N 1
ATOM 3972 C CA . GLN A 1 530 ? 15.714 6.112 -29.858 1.00 93.88 530 GLN A CA 1
ATOM 3973 C C . GLN A 1 530 ? 17.188 5.721 -29.718 1.00 93.88 530 GLN A C 1
ATOM 3975 O O . GLN A 1 530 ? 17.998 6.080 -30.582 1.00 93.88 530 GLN A O 1
ATOM 3980 N N . TRP A 1 531 ? 17.556 5.002 -28.654 1.00 94.00 531 TRP A N 1
ATOM 3981 C CA . TRP A 1 531 ? 18.918 4.513 -28.438 1.00 94.00 531 TRP A CA 1
ATOM 3982 C C . TRP A 1 531 ? 19.101 3.072 -28.906 1.00 94.00 531 TRP A C 1
ATOM 3984 O O . TRP A 1 531 ? 19.185 2.143 -28.126 1.00 94.00 531 TRP A O 1
ATOM 3994 N N . CYS A 1 532 ? 19.290 2.927 -30.213 1.00 96.19 532 CYS A N 1
ATOM 3995 C CA . CYS A 1 532 ? 19.332 1.643 -30.914 1.00 96.19 532 CYS A CA 1
ATOM 3996 C C . CYS A 1 532 ? 20.667 0.872 -30.847 1.00 96.19 532 CYS A C 1
ATOM 3998 O O . CYS A 1 532 ? 21.025 0.164 -31.794 1.00 96.19 532 CYS A O 1
ATOM 4000 N N . SER A 1 533 ? 21.487 1.104 -29.822 1.00 96.06 533 SER A N 1
ATOM 4001 C CA . SER A 1 533 ? 22.793 0.431 -29.705 1.00 96.06 533 SER A CA 1
ATOM 4002 C C . SER A 1 533 ? 23.329 0.336 -28.273 1.00 96.06 533 SER A C 1
ATOM 4004 O O . SER A 1 533 ? 24.539 0.164 -28.088 1.00 96.06 533 SER A O 1
ATOM 4006 N N . ASP A 1 534 ? 22.482 0.548 -27.266 1.00 94.88 534 ASP A N 1
ATOM 4007 C CA . ASP A 1 534 ? 22.896 0.552 -25.860 1.00 94.88 534 ASP A CA 1
ATOM 4008 C C . ASP A 1 534 ? 22.678 -0.800 -25.156 1.00 94.88 534 ASP A C 1
ATOM 4010 O O . ASP A 1 534 ? 23.155 -0.984 -24.030 1.00 94.88 534 ASP A O 1
ATOM 4014 N N . GLY A 1 535 ? 22.067 -1.773 -25.842 1.00 95.19 535 GLY A N 1
ATOM 4015 C CA . GLY A 1 535 ? 21.799 -3.105 -25.309 1.00 95.19 535 GLY A CA 1
ATOM 4016 C C . GLY A 1 535 ? 20.605 -3.155 -24.360 1.00 95.19 535 GLY A C 1
ATOM 4017 O O . GLY A 1 535 ? 20.481 -4.131 -23.610 1.00 95.19 535 GLY A O 1
ATOM 4018 N N . LEU A 1 536 ? 19.776 -2.111 -24.322 1.00 95.69 536 LEU A N 1
ATOM 4019 C CA . LEU A 1 536 ? 18.600 -2.000 -23.468 1.00 95.69 536 LEU A CA 1
ATOM 4020 C C . LEU A 1 536 ? 17.326 -1.952 -24.319 1.00 95.69 536 LEU A C 1
ATOM 4022 O O . LEU A 1 536 ? 17.369 -1.643 -25.493 1.00 95.69 536 LEU A O 1
ATOM 4026 N N . ASP A 1 537 ? 16.202 -2.299 -23.694 1.00 96.44 537 ASP A N 1
ATOM 4027 C CA . ASP A 1 537 ? 14.851 -2.141 -24.250 1.00 96.44 537 ASP A CA 1
ATOM 4028 C C . ASP A 1 537 ? 14.256 -0.896 -23.583 1.00 96.44 537 ASP A C 1
ATOM 4030 O O . ASP A 1 537 ? 13.790 -0.956 -22.434 1.00 96.44 537 ASP A O 1
ATOM 4034 N N . ASN A 1 538 ? 14.436 0.267 -24.206 1.00 96.56 538 ASN A N 1
ATOM 4035 C CA . ASN A 1 538 ? 14.191 1.568 -23.581 1.00 96.56 538 ASN A CA 1
ATOM 4036 C C . ASN A 1 538 ? 12.712 1.957 -23.492 1.00 96.56 538 ASN A C 1
ATOM 4038 O O . ASN A 1 538 ? 12.333 2.748 -22.615 1.00 96.56 538 ASN A O 1
ATOM 4042 N N . ASP A 1 539 ? 11.859 1.380 -24.330 1.00 96.31 539 ASP A N 1
ATOM 4043 C CA . ASP A 1 539 ? 10.417 1.622 -24.310 1.00 96.31 539 ASP A CA 1
ATOM 4044 C C . ASP A 1 539 ? 9.601 0.454 -23.713 1.00 96.31 539 ASP A C 1
ATOM 4046 O O . ASP A 1 539 ? 8.394 0.583 -23.455 1.00 96.31 539 ASP A O 1
ATOM 4050 N N . CYS A 1 540 ? 10.299 -0.624 -23.348 1.00 96.62 540 CYS A N 1
ATOM 4051 C CA . CYS A 1 540 ? 9.789 -1.837 -22.736 1.00 96.62 540 CYS A CA 1
ATOM 4052 C C . CYS A 1 540 ? 8.835 -2.623 -23.636 1.00 96.62 540 CYS A C 1
ATOM 4054 O O . CYS A 1 540 ? 7.869 -3.191 -23.108 1.00 96.62 540 CYS A O 1
ATOM 4056 N N . ASP A 1 541 ? 9.013 -2.648 -24.953 1.00 94.69 541 ASP A N 1
ATOM 4057 C CA . ASP A 1 541 ? 8.150 -3.409 -25.859 1.00 94.69 541 ASP A CA 1
ATOM 4058 C C . ASP A 1 541 ? 8.494 -4.914 -25.937 1.00 94.69 541 ASP A C 1
ATOM 4060 O O . ASP A 1 541 ? 7.619 -5.733 -26.253 1.00 94.69 541 ASP A O 1
ATOM 4064 N N . GLY A 1 542 ? 9.694 -5.286 -25.476 1.00 94.44 542 GLY A N 1
ATOM 4065 C CA . GLY A 1 542 ? 10.233 -6.641 -25.446 1.00 94.44 542 GLY A CA 1
ATOM 4066 C C . GLY A 1 542 ? 11.359 -6.905 -26.450 1.00 94.44 542 GLY A C 1
ATOM 4067 O O . GLY A 1 542 ? 11.887 -8.023 -26.437 1.00 94.44 542 GLY A O 1
ATOM 4068 N N . LEU A 1 543 ? 11.712 -5.931 -27.285 1.00 95.25 543 LEU A N 1
ATOM 4069 C CA . LEU A 1 543 ? 12.810 -5.958 -28.249 1.00 95.25 543 LEU A CA 1
ATOM 4070 C C . LEU A 1 543 ? 13.884 -4.942 -27.826 1.00 95.25 543 LEU A C 1
ATOM 4072 O O . LEU A 1 543 ? 13.650 -4.122 -26.951 1.00 95.25 543 LEU A O 1
ATOM 4076 N N . PHE A 1 544 ? 15.105 -5.076 -28.339 1.00 95.19 544 PHE A N 1
ATOM 4077 C CA . PHE A 1 544 ? 16.190 -4.141 -28.031 1.00 95.19 544 PHE A CA 1
ATOM 4078 C C . PHE A 1 544 ? 16.973 -3.809 -29.297 1.00 95.19 544 PHE A C 1
ATOM 4080 O O . PHE A 1 544 ? 17.219 -4.681 -30.141 1.00 95.19 544 PHE A O 1
ATOM 4087 N N . ASP A 1 545 ? 17.438 -2.569 -29.391 1.00 94.31 545 ASP A N 1
ATOM 4088 C CA . ASP A 1 545 ? 18.358 -2.089 -30.415 1.00 94.31 545 ASP A CA 1
ATOM 4089 C C . ASP A 1 545 ? 17.901 -2.443 -31.850 1.00 94.31 545 ASP A C 1
ATOM 4091 O O . ASP A 1 545 ? 16.786 -2.175 -32.271 1.00 94.31 545 ASP A O 1
ATOM 4095 N N . ALA A 1 546 ? 18.770 -3.078 -32.642 1.00 95.44 546 ALA A N 1
ATOM 4096 C CA . ALA A 1 546 ? 18.505 -3.447 -34.029 1.00 95.44 546 ALA A CA 1
ATOM 4097 C C . ALA A 1 546 ? 17.415 -4.523 -34.202 1.00 95.44 546 ALA A C 1
ATOM 4099 O O . ALA A 1 546 ? 17.018 -4.793 -35.339 1.00 95.44 546 ALA A O 1
ATOM 4100 N N . GLU A 1 547 ? 16.978 -5.180 -33.122 1.00 95.81 547 GLU A N 1
ATOM 4101 C CA . GLU A 1 547 ? 15.818 -6.076 -33.154 1.00 95.81 547 GLU A CA 1
ATOM 4102 C C . GLU A 1 547 ? 14.496 -5.302 -33.012 1.00 95.81 547 GLU A C 1
ATOM 4104 O O . GLU A 1 547 ? 13.456 -5.827 -33.418 1.00 95.81 547 GLU A O 1
ATOM 4109 N N . ASP A 1 548 ? 14.539 -4.067 -32.500 1.00 95.81 548 ASP A N 1
ATOM 4110 C CA . ASP A 1 548 ? 13.389 -3.179 -32.358 1.00 95.81 548 ASP A CA 1
ATOM 4111 C C . ASP A 1 548 ? 13.029 -2.515 -33.713 1.00 95.81 548 ASP A C 1
ATOM 4113 O O . ASP A 1 548 ? 13.869 -1.871 -34.356 1.00 95.81 548 ASP A O 1
ATOM 4117 N N . PRO A 1 549 ? 11.778 -2.648 -34.199 1.00 95.88 549 PRO A N 1
ATOM 4118 C CA . PRO A 1 549 ? 11.307 -1.972 -35.406 1.00 95.88 549 PRO A CA 1
ATOM 4119 C C . PRO A 1 549 ? 11.407 -0.439 -35.393 1.00 95.88 549 PRO A C 1
ATOM 4121 O O . PRO A 1 549 ? 11.419 0.158 -36.472 1.00 95.88 549 PRO A O 1
ATOM 4124 N N . ASP A 1 550 ? 11.442 0.211 -34.230 1.00 95.31 550 ASP A N 1
ATOM 4125 C CA . ASP A 1 550 ? 11.629 1.660 -34.107 1.00 95.31 550 ASP A CA 1
ATOM 4126 C C . ASP A 1 550 ? 13.063 2.106 -34.442 1.00 95.31 550 ASP A C 1
ATOM 4128 O O . ASP A 1 550 ? 13.284 3.280 -34.759 1.00 95.31 550 ASP A O 1
ATOM 4132 N N . CYS A 1 551 ? 13.999 1.156 -34.492 1.00 93.50 551 CYS A N 1
ATOM 4133 C CA . CYS A 1 551 ? 15.411 1.339 -34.813 1.00 93.50 551 CYS A CA 1
ATOM 4134 C C . CYS A 1 551 ? 15.798 1.033 -36.272 1.00 93.50 551 CYS A C 1
ATOM 4136 O O . CYS A 1 551 ? 16.987 1.060 -36.614 1.00 93.50 551 CYS A O 1
ATOM 4138 N N . ALA A 1 552 ? 14.810 0.745 -37.129 1.00 87.00 552 ALA A N 1
ATOM 4139 C CA . ALA A 1 552 ? 14.988 0.325 -38.524 1.00 87.00 552 ALA A CA 1
ATOM 4140 C C . ALA A 1 552 ? 14.969 1.459 -39.567 1.00 87.00 552 ALA A C 1
ATOM 4142 O O . ALA A 1 552 ? 14.213 2.448 -39.411 1.00 87.00 552 ALA A O 1
#

Radius of gyration: 27.6 Å; Cα contacts (8 Å, |Δi|>4): 1020; chains: 1; bounding box: 62×70×80 Å

Foldseek 3Di:
DKAKDAWPAPDDPPPPPPDPDDDDDDDDDDDDDDDDDDDDPDPDPPPDPIFFMWIKDAADWDQDPVPRDTDHDPVDPDDTDGQDTHVRRVVVCVVQVADGPFDWDWDWDQDPVRDIYTPDIHGPDHCPQVDPLDVDPPADADEAAQEFAVQPPPPPQDGFPPCDQVNVLCQAPPPDPPDLFDHVQLQCCQQLVNSHGHDSVRYHYDDNQYDNPPDPPPPCPVPPVPPPDDPVRVVVVCVVPVDPDCVVVVVVPDPVRVVVVVVSRVVRCCVVPVPDDDDQFDFDPVVQGDRPPDPDCDDGDRCLSSVLRRLVRLVAAAEAADPARQDDCQASSHVVPLLPRADRHHDDVSCVSSVSAAAADPPPDDAPDSPDHNQVLEEELCVDPVEQKDFFDKAWASSPGRNGKHKYWLQFNGPDDPTHGDPPTKIKIWGFHAQDCDRSGHNVSPDPVRHQKTWIWIARSDDDNPDPPHHIYTDFIDCQTPPPGRKDKADFDQQDPVRGTGIKIKGFPDTDNTITTIMIGGASDDPADDPQPPQYPNRPPPAGRPRGPSND

Nearest PDB structures (foldseek):
  6py5-assembly1_A  TM=5.321E-01  e=4.836E+00  Pseudomonas fluorescens Pf0-1
  6pxy-assembly1_A  TM=5.364E-01  e=8.113E+00  Pseudomonas fluorescens Pf0-1
  9c3c-assembly1_b  TM=1.310E-01  e=1.718E+00  Oryctolagus cuniculus
  4xmr-assembly1_A  TM=3.309E-01  e=4.566E+00  Campylobacter jejuni subsp. jejuni NCTC 11168 = ATCC 700819